Protein AF-A0ABD5YGD6-F1 (afdb_monomer)

pLDDT: mean 75.74, std 20.93, range [28.83, 98.19]

Secondary structure (DSSP, 8-state):
--HHHHHHHHHHHTHHHHHHHHHHHHHHHHTTGGG-----SGGGGS-TTSHHHHHHHHHHHHH--S-TT-PPPPP----TTTTSHHHHHHHHHHHHHHHHSHHHHTTS-TT-----HHHHHHHHHHHHHHHHHHHHHHHHHHHHHHHHHHHHHHHHHHHHHHHHHHHHHHHHHHHHHHHHHHHHHHHHHHHHHHHHHHHHHHHHHHHHHHHHHHHHHHHHHHHHHHHHHHHHHHHHHHHHHHHHHHHHHHHHHHHHHHHHHHHHHHHHHHHHHHHHHHHHHHHHHHHHHHHHHHHHHHHHHHHHHHHHHHHHHHHHHHHHHHHHHHHHH--S-HHHHHHHHHHHHHHHHHHTT-----------HHHHHHHHHHHHHHHHHHHHHHHHHHHHHTT--TTHHHHHHHHHHHHTTSSS------------------

Sequence (434 aa):
MDVLDRVLNGVTRYSRLVIVVLLLATVVIGSGAPMVEQTSSLEEFQSGTSQAAHAQEYTTENFTEGSSNTTTVQVIVRDDNVISKASLIEQLELQQALRENETINKTLANDSQTVGVANVISTAAVQMDRAEQLKARADKLKQQGNAIQNRSEQLKQRSDALNESKSELEQRGEQLKQRGKKLEQRGEQLKQRGEELNQSQKKLQQRGEELEQRAKELNQSQRELEQRGAALKERADKLNESSRELQKDGQELEQRARALNQSQRQLERDGAALKQRADELNESRAGLEQRQQELEQRAQSVNETRASLTERRAELEQQWKELAADRKSGTVPPDELERRAQKLKQKSLDQRTIRPHSKSEPIDSRRIETNWNATVLHFENAHSRSMRAALNSNNGNDNSNKKARSWRQKVNRSNNGNDNSNKKASSWRQTRTR

Structure (mmCIF, N/CA/C/O backbone):
data_AF-A0ABD5YGD6-F1
#
_entry.id   AF-A0ABD5YGD6-F1
#
loop_
_atom_site.group_PDB
_atom_site.id
_atom_site.type_symbol
_atom_site.label_atom_id
_atom_site.label_alt_id
_atom_site.label_comp_id
_atom_site.label_asym_id
_atom_site.label_entity_id
_atom_site.label_seq_id
_atom_site.pdbx_PDB_ins_code
_atom_site.Cartn_x
_atom_site.Cartn_y
_atom_site.Cartn_z
_atom_site.occupancy
_atom_site.B_iso_or_equiv
_atom_site.auth_seq_id
_atom_site.auth_comp_id
_atom_site.auth_asym_id
_atom_site.auth_atom_id
_atom_site.pdbx_PDB_model_num
ATOM 1 N N . MET A 1 1 ? 110.939 50.690 -160.525 1.00 50.53 1 MET A N 1
ATOM 2 C CA . MET A 1 1 ? 112.113 49.950 -160.019 1.00 50.53 1 MET A CA 1
ATOM 3 C C . MET A 1 1 ? 111.599 49.043 -158.933 1.00 50.53 1 MET A C 1
ATOM 5 O O . MET A 1 1 ? 111.240 49.508 -157.858 1.00 50.53 1 MET A O 1
ATOM 9 N N . ASP A 1 2 ? 111.405 47.802 -159.340 1.00 54.53 2 ASP A N 1
ATOM 10 C CA . ASP A 1 2 ? 110.565 46.797 -158.720 1.00 54.53 2 ASP A CA 1
ATOM 11 C C . ASP A 1 2 ? 111.222 46.237 -157.444 1.00 54.53 2 ASP A C 1
ATOM 13 O O . ASP A 1 2 ? 112.427 45.964 -157.424 1.00 54.53 2 ASP A O 1
ATOM 17 N N . VAL A 1 3 ? 110.452 46.087 -156.357 1.00 59.97 3 VAL A N 1
ATOM 18 C CA . VAL A 1 3 ? 110.948 45.421 -155.134 1.00 59.97 3 VAL A CA 1
ATOM 19 C C . VAL A 1 3 ? 111.246 43.957 -155.457 1.00 59.97 3 VAL A C 1
ATOM 21 O O . VAL A 1 3 ? 112.236 43.413 -154.965 1.00 59.97 3 VAL A O 1
ATOM 24 N N . LEU A 1 4 ? 110.458 43.363 -156.362 1.00 63.16 4 LEU A N 1
ATOM 25 C CA . LEU A 1 4 ? 110.730 42.037 -156.898 1.00 63.16 4 LEU A CA 1
ATOM 26 C C . LEU A 1 4 ? 112.050 41.995 -157.671 1.00 63.16 4 LEU A C 1
ATOM 28 O O . LEU A 1 4 ? 112.840 41.093 -157.415 1.00 63.16 4 LEU A O 1
ATOM 32 N N . ASP A 1 5 ? 112.368 42.985 -158.510 1.00 61.94 5 ASP A N 1
ATOM 33 C CA . ASP A 1 5 ? 113.647 43.010 -159.239 1.00 61.94 5 ASP A CA 1
ATOM 34 C C . ASP A 1 5 ? 114.847 43.190 -158.304 1.00 61.94 5 ASP A C 1
ATOM 36 O O . ASP A 1 5 ? 115.906 42.603 -158.527 1.00 61.94 5 ASP A O 1
ATOM 40 N N . ARG A 1 6 ? 114.709 43.965 -157.220 1.00 62.69 6 ARG A N 1
ATOM 41 C CA . ARG A 1 6 ? 115.792 44.154 -156.239 1.00 62.69 6 ARG A CA 1
ATOM 42 C C . ARG A 1 6 ? 116.068 42.881 -155.436 1.00 62.69 6 ARG A C 1
ATOM 44 O O . ARG A 1 6 ? 117.231 42.575 -155.174 1.00 62.69 6 ARG A O 1
ATOM 51 N N . VAL A 1 7 ? 115.020 42.133 -155.079 1.00 64.81 7 VAL A N 1
ATOM 52 C CA . VAL A 1 7 ? 115.145 40.830 -154.407 1.00 64.81 7 VAL A CA 1
ATOM 53 C C . VAL A 1 7 ? 115.664 39.777 -155.382 1.00 64.81 7 VAL A C 1
ATOM 55 O O . VAL A 1 7 ? 116.601 39.066 -155.041 1.00 64.81 7 VAL A O 1
ATOM 58 N N . LEU A 1 8 ? 115.157 39.723 -156.614 1.00 63.72 8 LEU A N 1
ATOM 59 C CA . LEU A 1 8 ? 115.599 38.762 -157.628 1.00 63.72 8 LEU A CA 1
ATOM 60 C C . LEU A 1 8 ? 117.067 38.970 -158.010 1.00 63.72 8 LEU A C 1
ATOM 62 O O . LEU A 1 8 ? 117.810 37.996 -158.080 1.00 63.72 8 LEU A O 1
ATOM 66 N N . ASN A 1 9 ? 117.520 40.217 -158.167 1.00 61.00 9 ASN A N 1
ATOM 67 C CA . ASN A 1 9 ? 118.920 40.514 -158.482 1.00 61.00 9 ASN A CA 1
ATOM 68 C C . ASN A 1 9 ? 119.851 40.313 -157.263 1.00 61.00 9 ASN A C 1
ATOM 70 O O . ASN A 1 9 ? 121.014 39.941 -157.408 1.00 61.00 9 ASN A O 1
ATOM 74 N N . GLY A 1 10 ? 119.342 40.499 -156.037 1.00 62.50 10 GLY A N 1
ATOM 75 C CA . GLY A 1 10 ? 120.062 40.153 -154.805 1.00 62.50 10 GLY A CA 1
ATOM 76 C C . GLY A 1 10 ? 120.210 38.639 -154.604 1.00 62.50 10 GLY A C 1
ATOM 77 O O . GLY A 1 10 ? 121.292 38.160 -154.264 1.00 62.50 10 GLY A O 1
ATOM 78 N N . VAL A 1 11 ? 119.145 37.881 -154.881 1.00 62.75 11 VAL A N 1
ATOM 79 C CA . VAL A 1 11 ? 119.093 36.416 -154.762 1.00 62.75 11 VAL A CA 1
ATOM 80 C C . VAL A 1 11 ? 119.937 35.737 -155.844 1.00 62.75 11 VAL A C 1
ATOM 82 O O . VAL A 1 11 ? 120.607 34.749 -155.550 1.00 62.75 11 VAL A O 1
ATOM 85 N N . THR A 1 12 ? 120.002 36.275 -157.067 1.00 67.25 12 THR A N 1
ATOM 86 C CA . THR A 1 12 ? 120.868 35.716 -158.123 1.00 67.25 12 THR A CA 1
ATOM 87 C C . THR A 1 12 ? 122.344 36.062 -157.930 1.00 67.25 12 THR A C 1
ATOM 89 O O . THR A 1 12 ? 123.198 35.224 -158.220 1.00 67.25 12 THR A O 1
ATOM 92 N N . ARG A 1 13 ? 122.675 37.236 -157.370 1.00 65.38 13 ARG A N 1
ATOM 93 C CA . ARG A 1 13 ? 124.070 37.631 -157.096 1.00 65.38 13 ARG A CA 1
ATOM 94 C C . ARG A 1 13 ? 124.681 36.929 -155.872 1.00 65.38 13 ARG A C 1
ATOM 96 O O . ARG A 1 13 ? 125.891 36.721 -155.852 1.00 65.38 13 ARG A O 1
ATOM 103 N N . TYR A 1 14 ? 123.864 36.519 -154.893 1.00 70.69 14 TYR A N 1
ATOM 104 C CA . TYR A 1 14 ? 124.288 35.819 -153.664 1.00 70.69 14 TYR A CA 1
ATOM 105 C C . TYR A 1 14 ? 123.636 34.433 -153.485 1.00 70.69 14 TYR A C 1
ATOM 107 O O . TYR A 1 14 ? 123.419 33.989 -152.357 1.00 70.69 14 TYR A O 1
ATOM 115 N N . SER A 1 15 ? 123.346 33.716 -154.577 1.00 67.75 15 SER A N 1
ATOM 116 C CA . SER A 1 15 ? 122.591 32.445 -154.568 1.00 67.75 15 SER A CA 1
ATOM 117 C C . SER A 1 15 ? 123.102 31.401 -153.567 1.00 67.75 15 SER A C 1
ATOM 119 O O . SER A 1 15 ? 122.310 30.731 -152.905 1.00 67.75 15 SER A O 1
ATOM 121 N N . ARG A 1 16 ? 124.425 31.307 -153.375 1.00 68.75 16 ARG A N 1
ATOM 122 C CA . ARG A 1 16 ? 125.030 30.396 -152.388 1.00 68.75 16 ARG A CA 1
ATOM 123 C C . ARG A 1 16 ? 124.626 30.720 -150.946 1.00 68.75 16 ARG A C 1
ATOM 125 O O . ARG A 1 16 ? 124.462 29.805 -150.152 1.00 68.75 16 ARG A O 1
ATOM 132 N N . LEU A 1 17 ? 124.448 31.996 -150.609 1.00 70.25 17 LEU A N 1
ATOM 133 C CA . LEU A 1 17 ? 124.115 32.443 -149.253 1.00 70.25 17 LEU A CA 1
ATOM 134 C C . LEU A 1 17 ? 122.632 32.190 -148.933 1.00 70.25 17 LEU A C 1
ATOM 136 O O . LEU A 1 17 ? 122.305 31.728 -147.844 1.00 70.25 17 LEU A O 1
ATOM 140 N N . VAL A 1 18 ? 121.743 32.401 -149.910 1.00 71.88 18 VAL A N 1
ATOM 141 C CA . VAL A 1 18 ? 120.293 32.175 -149.757 1.00 71.88 18 VAL A CA 1
ATOM 142 C C . VAL A 1 18 ? 119.971 30.695 -149.532 1.00 71.88 18 VAL A C 1
ATOM 144 O O . VAL A 1 18 ? 119.183 30.371 -148.646 1.00 71.88 18 VAL A O 1
ATOM 147 N N . ILE A 1 19 ? 120.611 29.789 -150.280 1.00 73.12 19 ILE A N 1
ATOM 148 C CA . ILE A 1 19 ? 120.394 28.339 -150.127 1.00 73.12 19 ILE A CA 1
ATOM 149 C C . ILE A 1 19 ? 120.810 27.865 -148.729 1.00 73.12 19 ILE A C 1
ATOM 151 O O . ILE A 1 19 ? 120.092 27.083 -148.108 1.00 73.12 19 ILE A O 1
ATOM 155 N N . VAL A 1 20 ? 121.938 28.361 -148.208 1.00 74.00 20 VAL A N 1
ATOM 156 C CA . VAL A 1 20 ? 122.410 28.002 -146.860 1.00 74.00 20 VAL A CA 1
ATOM 157 C C . VAL A 1 20 ? 121.419 28.462 -145.789 1.00 74.00 20 VAL A C 1
ATOM 159 O O . VAL A 1 20 ? 121.106 27.688 -144.886 1.00 74.00 20 VAL A O 1
ATOM 162 N N . VAL A 1 21 ? 120.871 29.676 -145.907 1.00 75.44 21 VAL A N 1
ATOM 163 C CA . VAL A 1 21 ? 119.851 30.184 -144.972 1.00 75.44 21 VAL A CA 1
ATOM 164 C C . VAL A 1 21 ? 118.565 29.354 -145.036 1.00 75.44 21 VAL A C 1
ATOM 166 O O . VAL A 1 21 ? 118.010 29.015 -143.993 1.00 75.44 21 VAL A O 1
ATOM 169 N N . LEU A 1 22 ? 118.110 28.971 -146.234 1.00 75.12 22 LEU A N 1
ATOM 170 C CA . LEU A 1 22 ? 116.902 28.157 -146.401 1.00 75.12 22 LEU A CA 1
ATOM 171 C C . LEU A 1 22 ? 117.062 26.757 -145.786 1.00 75.12 22 LEU A C 1
ATOM 173 O O . LEU A 1 22 ? 116.159 26.270 -145.103 1.00 75.12 22 LEU A O 1
ATOM 177 N N . LEU A 1 23 ? 118.219 26.118 -145.984 1.00 74.12 23 LEU A N 1
ATOM 178 C CA . LEU A 1 23 ? 118.507 24.815 -145.380 1.00 74.12 23 LEU A CA 1
ATOM 179 C C . LEU A 1 23 ? 118.518 24.894 -143.852 1.00 74.12 23 LEU A C 1
ATOM 181 O O . LEU A 1 23 ? 117.908 24.052 -143.197 1.00 74.12 23 LEU A O 1
ATOM 185 N N . LEU A 1 24 ? 119.134 25.934 -143.284 1.00 72.56 24 LEU A N 1
ATOM 186 C CA . LEU A 1 24 ? 119.126 26.167 -141.838 1.00 72.56 24 LEU A CA 1
ATOM 187 C C . LEU A 1 24 ? 117.704 26.364 -141.297 1.00 72.56 24 LEU A C 1
ATOM 189 O O . LEU A 1 24 ? 117.344 25.745 -140.298 1.00 72.56 24 LEU A O 1
ATOM 193 N N . ALA A 1 25 ? 116.873 27.153 -141.983 1.00 72.56 25 ALA A N 1
ATOM 194 C CA . ALA A 1 25 ? 115.477 27.351 -141.597 1.00 72.56 25 ALA A CA 1
ATOM 195 C C . ALA A 1 25 ? 114.672 26.039 -141.633 1.00 72.56 25 ALA A C 1
ATOM 197 O O . ALA A 1 25 ? 113.877 25.771 -140.736 1.00 72.56 25 ALA A O 1
ATOM 198 N N . THR A 1 26 ? 114.920 25.184 -142.628 1.00 73.38 26 THR A N 1
ATOM 199 C CA . THR A 1 26 ? 114.216 23.899 -142.760 1.00 73.38 26 THR A CA 1
ATOM 200 C C . THR A 1 26 ? 114.603 22.929 -141.643 1.00 73.38 26 THR A C 1
ATOM 202 O O . THR A 1 26 ? 113.738 22.245 -141.102 1.00 73.38 26 THR A O 1
ATOM 205 N N . VAL A 1 27 ? 115.880 22.899 -141.243 1.00 72.56 27 VAL A N 1
ATOM 206 C CA . VAL A 1 27 ? 116.348 22.058 -140.127 1.00 72.56 27 VAL A CA 1
ATOM 207 C C . VAL A 1 27 ? 115.747 22.511 -138.791 1.00 72.56 27 VAL A C 1
ATOM 209 O O . VAL A 1 27 ? 115.343 21.664 -138.000 1.00 72.56 27 VAL A O 1
ATOM 212 N N . VAL A 1 28 ? 115.622 23.823 -138.557 1.00 72.81 28 VAL A N 1
ATOM 213 C CA . VAL A 1 28 ? 115.006 24.372 -137.332 1.00 72.81 28 VAL A CA 1
ATOM 214 C C . VAL A 1 28 ? 113.511 24.054 -137.248 1.00 72.81 28 VAL A C 1
ATOM 216 O O . VAL A 1 28 ? 113.007 23.768 -136.169 1.00 72.81 28 VAL A O 1
ATOM 219 N N . ILE A 1 29 ? 112.792 24.079 -138.372 1.00 75.38 29 ILE A N 1
ATOM 220 C CA . ILE A 1 29 ? 111.366 23.716 -138.388 1.00 75.38 29 ILE A CA 1
ATOM 221 C C . ILE A 1 29 ? 111.202 22.191 -138.268 1.00 75.38 29 ILE A C 1
ATOM 223 O O . ILE A 1 29 ? 110.329 21.714 -137.545 1.00 75.38 29 ILE A O 1
ATOM 227 N N . GLY A 1 30 ? 112.070 21.412 -138.923 1.00 68.12 30 GLY A N 1
ATOM 228 C CA . GLY A 1 30 ? 112.032 19.949 -138.893 1.00 68.12 30 GLY A CA 1
ATOM 229 C C . GLY A 1 30 ? 112.312 19.337 -137.516 1.00 68.12 30 GLY A C 1
ATOM 230 O O . GLY A 1 30 ? 111.761 18.282 -137.205 1.00 68.12 30 GLY A O 1
ATOM 231 N N . SER A 1 31 ? 113.105 19.994 -136.659 1.00 67.38 31 SER A N 1
ATOM 232 C CA . SER A 1 31 ? 113.390 19.500 -135.302 1.00 67.38 31 SER A CA 1
ATOM 233 C C . SER A 1 31 ? 112.197 19.583 -134.340 1.00 67.38 31 SER A C 1
ATOM 235 O O . SER A 1 31 ? 112.232 18.944 -133.292 1.00 67.38 31 SER A O 1
ATOM 237 N N . GLY A 1 32 ? 111.129 20.309 -134.692 1.00 68.75 32 GLY A N 1
ATOM 238 C CA . GLY A 1 32 ? 109.911 20.405 -133.879 1.00 68.75 32 GLY A CA 1
ATOM 239 C C . GLY A 1 32 ? 108.899 19.265 -134.070 1.00 68.75 32 GLY A C 1
ATOM 240 O O . GLY A 1 32 ? 107.988 19.129 -133.259 1.00 68.75 32 GLY A O 1
ATOM 241 N N . ALA A 1 33 ? 109.035 18.428 -135.106 1.00 70.62 33 ALA A N 1
ATOM 242 C CA . ALA A 1 33 ? 108.009 17.444 -135.474 1.00 70.62 33 ALA A CA 1
ATOM 243 C C . ALA A 1 33 ? 107.677 16.356 -134.417 1.00 70.62 33 ALA A C 1
ATOM 245 O O . ALA A 1 33 ? 106.499 16.020 -134.300 1.00 70.62 33 ALA A O 1
ATOM 246 N N . PRO A 1 34 ? 108.622 15.788 -133.633 1.00 69.12 34 PRO A N 1
ATOM 247 C CA . PRO A 1 34 ? 108.291 14.715 -132.687 1.00 69.12 34 PRO A CA 1
ATOM 248 C C . PRO A 1 34 ? 107.666 15.190 -131.362 1.00 69.12 34 PRO A C 1
ATOM 250 O O . PRO A 1 34 ? 107.265 14.345 -130.570 1.00 69.12 34 PRO A O 1
ATOM 253 N N . MET A 1 35 ? 107.567 16.500 -131.094 1.00 68.56 35 MET A N 1
ATOM 254 C CA . MET A 1 35 ? 106.967 17.032 -129.852 1.00 68.56 35 MET A CA 1
ATOM 255 C C . MET A 1 35 ? 105.455 17.309 -129.960 1.00 68.56 35 MET A C 1
ATOM 257 O O . MET A 1 35 ? 104.905 18.041 -129.142 1.00 68.56 35 MET A O 1
ATOM 261 N N . VAL A 1 36 ? 104.771 16.745 -130.959 1.00 68.88 36 VAL A N 1
ATOM 262 C CA . VAL A 1 36 ? 103.318 16.903 -131.123 1.00 68.88 36 VAL A CA 1
ATOM 263 C C . VAL A 1 36 ? 102.594 15.714 -130.479 1.00 68.88 36 VAL A C 1
ATOM 265 O O . VAL A 1 36 ? 102.576 14.619 -131.038 1.00 68.88 36 VAL A O 1
ATOM 268 N N . GLU A 1 37 ? 101.996 15.924 -129.305 1.00 67.75 37 GLU A N 1
ATOM 269 C CA . GLU A 1 37 ? 101.072 14.976 -128.661 1.00 67.75 37 GLU A CA 1
ATOM 270 C C . GLU A 1 37 ? 99.664 15.070 -129.282 1.00 67.75 37 GLU A C 1
ATOM 272 O O . GLU A 1 37 ? 99.159 16.165 -129.527 1.00 67.75 37 GLU A O 1
ATOM 277 N N . GLN A 1 38 ? 99.021 13.921 -129.538 1.00 55.53 38 GLN A N 1
ATOM 278 C CA . GLN A 1 38 ? 97.627 13.830 -129.995 1.00 55.53 38 GLN A CA 1
ATOM 279 C C . GLN A 1 38 ? 96.702 13.542 -128.804 1.00 55.53 38 GLN A C 1
ATOM 281 O O . GLN A 1 38 ? 96.722 12.440 -128.258 1.00 55.53 38 GLN A O 1
ATOM 286 N N . THR A 1 39 ? 95.862 14.502 -128.421 1.00 54.50 39 THR A N 1
ATOM 287 C CA . THR A 1 39 ? 94.758 14.297 -127.473 1.00 54.50 39 THR A CA 1
ATOM 288 C C . THR A 1 39 ? 93.437 14.202 -128.234 1.00 54.50 39 THR A C 1
ATOM 290 O O . THR A 1 39 ? 93.029 15.148 -128.895 1.00 54.50 39 THR A O 1
ATOM 293 N N . SER A 1 40 ? 92.756 13.056 -128.139 1.00 45.28 40 SER A N 1
ATOM 294 C CA . SER A 1 40 ? 91.390 12.874 -128.648 1.00 45.28 40 SER A CA 1
ATOM 295 C C . SER A 1 40 ? 90.414 12.866 -127.474 1.00 45.28 40 SER A C 1
ATOM 297 O O . SER A 1 40 ? 90.198 11.832 -126.842 1.00 45.28 40 SER A O 1
ATOM 299 N N . SER A 1 41 ? 89.837 14.024 -127.165 1.00 58.28 41 SER A N 1
ATOM 300 C CA . SER A 1 41 ? 88.736 14.171 -126.210 1.00 58.28 41 SER A CA 1
ATOM 301 C C . SER A 1 41 ? 87.612 15.005 -126.826 1.00 58.28 41 SER A C 1
ATOM 303 O O . SER A 1 41 ? 87.782 15.672 -127.847 1.00 58.28 41 SER A O 1
ATOM 305 N N . LEU A 1 42 ? 86.434 14.960 -126.201 1.00 63.09 42 LEU A N 1
ATOM 306 C CA . LEU A 1 42 ? 85.250 15.712 -126.624 1.00 63.09 42 LEU A CA 1
ATOM 307 C C . LEU A 1 42 ? 85.472 17.243 -126.601 1.00 63.09 42 LEU A C 1
ATOM 309 O O . LEU A 1 42 ? 84.697 17.966 -127.228 1.00 63.09 42 LEU A O 1
ATOM 313 N N . GLU A 1 43 ? 86.535 17.735 -125.942 1.00 60.66 43 GLU A N 1
ATOM 314 C CA . GLU A 1 43 ? 86.955 19.143 -125.987 1.00 60.66 43 GLU A CA 1
ATOM 315 C C . GLU A 1 43 ? 87.357 19.616 -127.397 1.00 60.66 43 GLU A C 1
ATOM 317 O O . GLU A 1 43 ? 87.231 20.803 -127.680 1.00 60.66 43 GLU A O 1
ATOM 322 N N . GLU A 1 44 ? 87.749 18.729 -128.324 1.00 61.88 44 GLU A N 1
ATOM 323 C CA . GLU A 1 44 ? 88.070 19.114 -129.714 1.00 61.88 44 GLU A CA 1
ATOM 324 C C . GLU A 1 44 ? 86.841 19.647 -130.479 1.00 61.88 44 GLU A C 1
ATOM 326 O O . GLU A 1 44 ? 86.959 20.463 -131.395 1.00 61.88 44 GLU A O 1
ATOM 331 N N . PHE A 1 45 ? 85.634 19.251 -130.061 1.00 64.62 45 PHE A N 1
ATOM 332 C CA . PHE A 1 45 ? 84.375 19.735 -130.633 1.00 64.62 45 PHE A CA 1
ATOM 333 C C . PHE A 1 45 ? 83.836 21.002 -129.943 1.00 64.62 45 PHE A C 1
ATOM 335 O O . PHE A 1 45 ? 82.797 21.523 -130.353 1.00 64.62 45 PHE A O 1
ATOM 342 N N . GLN A 1 46 ? 84.523 21.522 -128.919 1.00 62.16 46 GLN A N 1
ATOM 343 C CA . GLN A 1 46 ? 84.124 22.712 -128.165 1.00 62.16 46 GLN A CA 1
ATOM 344 C C . GLN A 1 46 ? 85.087 23.867 -128.471 1.00 62.16 46 GLN A C 1
ATOM 346 O O . GLN A 1 46 ? 86.201 23.928 -127.961 1.00 62.16 46 GLN A O 1
ATOM 351 N N . SER A 1 47 ? 84.676 24.825 -129.310 1.00 57.19 47 SER A N 1
ATOM 352 C CA . SER A 1 47 ? 85.490 26.026 -129.520 1.00 57.19 47 SER A CA 1
ATOM 353 C C . SER A 1 47 ? 85.442 26.916 -128.273 1.00 57.19 47 SER A C 1
ATOM 355 O O . SER A 1 47 ? 84.370 27.357 -127.844 1.00 57.19 47 SER A O 1
ATOM 357 N N . GLY A 1 48 ? 86.617 27.207 -127.706 1.00 61.25 48 GLY A N 1
ATOM 358 C CA . GLY A 1 48 ? 86.792 27.972 -126.460 1.00 61.25 48 GLY A CA 1
ATOM 359 C C . GLY A 1 48 ? 86.326 29.436 -126.491 1.00 61.25 48 GLY A C 1
ATOM 360 O O . GLY A 1 48 ? 86.598 30.179 -125.557 1.00 61.25 48 GLY A O 1
ATOM 361 N N . THR A 1 49 ? 85.646 29.880 -127.550 1.00 61.38 49 THR A N 1
ATOM 362 C CA . THR A 1 49 ? 85.100 31.242 -127.695 1.00 61.38 49 THR A CA 1
ATOM 363 C C . THR A 1 49 ? 83.602 31.266 -128.009 1.00 61.38 49 THR A C 1
ATOM 365 O O . THR A 1 49 ? 83.036 32.332 -128.254 1.00 61.38 49 THR A O 1
ATOM 368 N N . SER A 1 50 ? 82.928 30.110 -128.017 1.00 69.25 50 SER A N 1
ATOM 369 C CA . SER A 1 50 ? 81.480 30.059 -128.230 1.00 69.25 50 SER A CA 1
ATOM 370 C C . SER A 1 50 ? 80.707 30.482 -126.973 1.00 69.25 50 SER A C 1
ATOM 372 O O . SER A 1 50 ? 81.104 30.204 -125.843 1.00 69.25 50 SER A O 1
ATOM 374 N N . GLN A 1 51 ? 79.545 31.113 -127.159 1.00 70.38 51 GLN A N 1
ATOM 375 C CA . GLN A 1 51 ? 78.649 31.483 -126.055 1.00 70.38 51 GLN A CA 1
ATOM 376 C C . GLN A 1 51 ? 78.182 30.258 -125.242 1.00 70.38 51 GLN A C 1
ATOM 378 O O . GLN A 1 51 ? 77.913 30.375 -124.049 1.00 70.38 51 GLN A O 1
ATOM 383 N N . ALA A 1 52 ? 78.138 29.080 -125.875 1.00 70.38 52 ALA A N 1
ATOM 384 C CA . ALA A 1 52 ? 77.856 27.810 -125.215 1.00 70.38 52 ALA A CA 1
ATOM 385 C C . ALA A 1 52 ? 78.955 27.415 -124.213 1.00 70.38 52 ALA A C 1
ATOM 387 O O . ALA A 1 52 ? 78.622 26.944 -123.131 1.00 70.38 52 ALA A O 1
ATOM 388 N N . ALA A 1 53 ? 80.234 27.665 -124.521 1.00 67.56 53 ALA A N 1
ATOM 389 C CA . ALA A 1 53 ? 81.339 27.394 -123.600 1.00 67.56 53 ALA A CA 1
ATOM 390 C C . ALA A 1 53 ? 81.243 28.262 -122.332 1.00 67.56 53 ALA A C 1
ATOM 392 O O . ALA A 1 53 ? 81.295 27.734 -121.226 1.00 67.56 53 ALA A O 1
ATOM 393 N N . HIS A 1 54 ? 80.974 29.566 -122.473 1.00 72.00 54 HIS A N 1
ATOM 394 C CA . HIS A 1 54 ? 80.781 30.452 -121.316 1.00 72.00 54 HIS A CA 1
ATOM 395 C C . HIS A 1 54 ? 79.535 30.110 -120.485 1.00 72.00 54 HIS A C 1
ATOM 397 O O . HIS A 1 54 ? 79.569 30.202 -119.260 1.00 72.00 54 HIS A O 1
ATOM 403 N N . ALA A 1 55 ? 78.431 29.707 -121.124 1.00 75.38 55 ALA A N 1
ATOM 404 C CA . ALA A 1 55 ? 77.239 29.258 -120.404 1.00 75.38 55 ALA A CA 1
ATOM 405 C C . ALA A 1 55 ? 77.485 27.935 -119.659 1.00 75.38 55 ALA A C 1
ATOM 407 O O . ALA A 1 55 ? 77.020 27.768 -118.529 1.00 75.38 55 ALA A O 1
ATOM 408 N N . GLN A 1 56 ? 78.239 27.013 -120.263 1.00 74.06 56 GLN A N 1
ATOM 409 C CA . GLN A 1 56 ? 78.651 25.763 -119.630 1.00 74.06 56 GLN A CA 1
ATOM 410 C C . GLN A 1 56 ? 79.560 26.028 -118.424 1.00 74.06 56 GLN A C 1
ATOM 412 O O . GLN A 1 56 ? 79.372 25.417 -117.374 1.00 74.06 56 GLN A O 1
ATOM 417 N N . GLU A 1 57 ? 80.493 26.972 -118.541 1.00 70.75 57 GLU A N 1
ATOM 418 C CA . GLU A 1 57 ? 81.392 27.365 -117.455 1.00 70.75 57 GLU A CA 1
ATOM 419 C C . GLU A 1 57 ? 80.629 28.031 -116.302 1.00 70.75 57 GLU A C 1
ATOM 421 O O . GLU A 1 57 ? 80.758 27.596 -115.162 1.00 70.75 57 GLU A O 1
ATOM 426 N N . TYR A 1 58 ? 79.711 28.960 -116.597 1.00 77.44 58 TYR A N 1
ATOM 427 C CA . TYR A 1 58 ? 78.815 29.543 -115.590 1.00 77.44 58 TYR A CA 1
ATOM 428 C C . TYR A 1 58 ? 77.962 28.480 -114.880 1.00 77.44 58 TYR A C 1
ATOM 430 O O . TYR A 1 58 ? 77.799 28.525 -113.659 1.00 77.44 58 TYR A O 1
ATOM 438 N N . THR A 1 59 ? 77.436 27.504 -115.627 1.00 73.19 59 THR A N 1
ATOM 439 C CA . THR A 1 59 ? 76.651 26.396 -115.059 1.00 73.19 59 THR A CA 1
ATOM 440 C C . THR A 1 59 ? 77.517 25.514 -114.163 1.00 73.19 59 THR A C 1
ATOM 442 O O . THR A 1 59 ? 77.085 25.130 -113.079 1.00 73.19 59 THR A O 1
ATOM 445 N N . THR A 1 60 ? 78.756 25.246 -114.576 1.00 70.69 60 THR A N 1
ATOM 446 C CA . THR A 1 60 ? 79.696 24.422 -113.811 1.00 70.69 60 THR A CA 1
ATOM 447 C C . THR A 1 60 ? 80.142 25.126 -112.522 1.00 70.69 60 THR A C 1
ATOM 449 O O . THR A 1 60 ? 80.261 24.512 -111.463 1.00 70.69 60 THR A O 1
ATOM 452 N N . GLU A 1 61 ? 80.343 26.438 -112.577 1.00 73.88 61 GLU A N 1
ATOM 453 C CA . GLU A 1 61 ? 80.761 27.228 -111.420 1.00 73.88 61 GLU A CA 1
ATOM 454 C C . GLU A 1 61 ? 79.620 27.443 -110.410 1.00 73.88 61 GLU A C 1
ATOM 456 O O . GLU A 1 61 ? 79.860 27.427 -109.205 1.00 73.88 61 GLU A O 1
ATOM 461 N N . ASN A 1 62 ? 78.374 27.611 -110.876 1.00 77.00 62 ASN A N 1
ATOM 462 C CA . ASN A 1 62 ? 77.258 28.028 -110.015 1.00 77.00 62 ASN A CA 1
ATOM 463 C C . ASN A 1 62 ? 76.244 26.921 -109.680 1.00 77.00 62 ASN A C 1
ATOM 465 O O . ASN A 1 62 ? 75.499 27.074 -108.716 1.00 77.00 62 ASN A O 1
ATOM 469 N N . PHE A 1 63 ? 76.167 25.837 -110.460 1.00 71.12 63 PHE A N 1
ATOM 470 C CA . PHE A 1 63 ? 75.077 24.852 -110.355 1.00 71.12 63 PHE A CA 1
ATOM 471 C C . PHE A 1 63 ? 75.535 23.391 -110.220 1.00 71.12 63 PHE A C 1
ATOM 473 O O . PHE A 1 63 ? 74.690 22.495 -110.179 1.00 71.12 63 PHE A O 1
ATOM 480 N N . THR A 1 64 ? 76.837 23.115 -110.097 1.00 60.62 64 THR A N 1
ATOM 481 C CA . THR A 1 64 ? 77.337 21.753 -109.824 1.00 60.62 64 THR A CA 1
ATOM 482 C C . THR A 1 64 ? 77.535 21.521 -108.326 1.00 60.62 64 THR A C 1
ATOM 484 O O . THR A 1 64 ? 78.640 21.614 -107.804 1.00 60.62 64 THR A O 1
ATOM 487 N N . GLU A 1 65 ? 76.461 21.167 -107.619 1.00 56.09 65 GLU A N 1
ATOM 488 C CA . GLU A 1 65 ? 76.510 20.649 -106.238 1.00 56.09 65 GLU A CA 1
ATOM 489 C C . GLU A 1 65 ? 76.572 19.108 -106.217 1.00 56.09 65 GLU A C 1
ATOM 491 O O . GLU A 1 65 ? 75.769 18.431 -105.576 1.00 56.09 65 GLU A O 1
ATOM 496 N N . GLY A 1 66 ? 77.521 18.518 -106.951 1.00 58.44 66 GLY A N 1
ATOM 497 C CA . GLY A 1 66 ? 77.681 17.064 -107.025 1.00 58.44 66 GLY A CA 1
ATOM 498 C C . GLY A 1 66 ? 79.118 16.640 -107.306 1.00 58.44 66 GLY A C 1
ATOM 499 O O . GLY A 1 66 ? 79.878 17.364 -107.945 1.00 58.44 66 GLY A O 1
ATOM 500 N N . SER A 1 67 ? 79.502 15.457 -106.822 1.00 57.28 67 SER A N 1
ATOM 501 C CA . SER A 1 67 ? 80.826 14.869 -107.046 1.00 57.28 67 SER A CA 1
ATOM 502 C C . SER A 1 67 ? 81.176 14.850 -108.537 1.00 57.28 67 SER A C 1
ATOM 504 O O . SER A 1 67 ? 80.463 14.243 -109.339 1.00 57.28 67 SER A O 1
ATOM 506 N N . SER A 1 68 ? 82.305 15.466 -108.892 1.00 55.59 68 SER A N 1
ATOM 507 C CA . SER A 1 68 ? 82.784 15.736 -110.259 1.00 55.59 68 SER A CA 1
ATOM 508 C C . SER A 1 68 ? 83.143 14.502 -111.108 1.00 55.59 68 SER A C 1
ATOM 510 O O . SER A 1 68 ? 83.737 14.641 -112.167 1.00 55.59 68 SER A O 1
ATOM 512 N N . ASN A 1 69 ? 82.750 13.297 -110.687 1.00 64.31 69 ASN A N 1
ATOM 513 C CA . ASN A 1 69 ? 82.976 12.022 -111.376 1.00 64.31 69 ASN A CA 1
ATOM 514 C C . ASN A 1 69 ? 81.742 11.106 -111.280 1.00 64.31 69 ASN A C 1
ATOM 516 O O . ASN A 1 69 ? 81.858 9.912 -111.006 1.00 64.31 69 ASN A O 1
ATOM 520 N N . THR A 1 70 ? 80.540 11.661 -111.449 1.00 69.25 70 THR A N 1
ATOM 521 C CA . THR A 1 70 ? 79.287 10.895 -111.340 1.00 69.25 70 THR A CA 1
ATOM 522 C C . THR A 1 70 ? 78.622 10.782 -112.706 1.00 69.25 70 THR A C 1
ATOM 524 O O . THR A 1 70 ? 78.354 11.790 -113.353 1.00 69.25 70 THR A O 1
ATOM 527 N N . THR A 1 71 ? 78.327 9.559 -113.150 1.00 74.56 71 THR A N 1
ATOM 528 C CA . THR A 1 71 ? 77.549 9.326 -114.376 1.00 74.56 71 THR A CA 1
ATOM 529 C C . THR A 1 71 ? 76.092 9.088 -114.010 1.00 74.56 71 THR A C 1
ATOM 531 O O . THR A 1 71 ? 75.787 8.223 -113.191 1.00 74.56 71 THR A O 1
ATOM 534 N N . THR A 1 72 ? 75.179 9.834 -114.630 1.00 76.00 72 THR A N 1
ATOM 535 C CA . THR A 1 72 ? 73.742 9.594 -114.457 1.00 76.00 72 THR A CA 1
ATOM 536 C C . THR A 1 72 ? 73.309 8.450 -115.365 1.00 76.00 72 THR A C 1
ATOM 538 O O . THR A 1 72 ? 73.407 8.5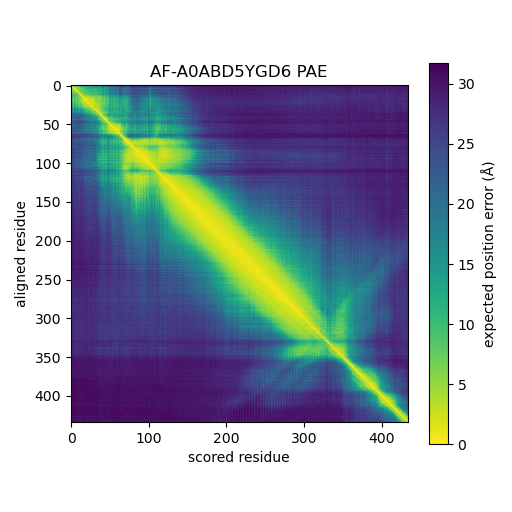51 -116.586 1.00 76.00 72 THR A O 1
ATOM 541 N N . VAL A 1 73 ? 72.808 7.368 -114.771 1.00 79.56 73 VAL A N 1
ATOM 542 C CA . VAL A 1 73 ? 72.228 6.239 -115.506 1.00 79.56 73 VAL A CA 1
ATOM 543 C C . VAL A 1 73 ? 70.709 6.324 -115.414 1.00 79.56 73 VAL A C 1
ATOM 545 O O . VAL A 1 73 ? 70.141 6.236 -114.327 1.00 79.56 73 VAL A O 1
ATOM 548 N N . GLN A 1 74 ? 70.042 6.487 -116.558 1.00 79.94 74 GLN A N 1
ATOM 549 C CA . GLN A 1 74 ? 68.583 6.466 -116.637 1.00 79.94 74 GLN A CA 1
ATOM 550 C C . GLN A 1 74 ? 68.100 5.056 -116.986 1.00 79.94 74 GLN A C 1
ATOM 552 O O . GLN A 1 74 ? 68.407 4.530 -118.054 1.00 79.94 74 GLN A O 1
ATOM 557 N N . VAL A 1 75 ? 67.301 4.457 -116.104 1.00 81.56 75 VAL A N 1
ATOM 558 C CA . VAL A 1 75 ? 66.631 3.176 -116.358 1.00 81.56 75 VAL A CA 1
ATOM 559 C C . VAL A 1 75 ? 65.173 3.458 -116.707 1.00 81.56 75 VAL A C 1
ATOM 561 O O . VAL A 1 75 ? 64.441 4.038 -115.907 1.00 81.56 75 VAL A O 1
ATOM 564 N N . ILE A 1 76 ? 64.753 3.074 -117.915 1.00 81.75 76 ILE A N 1
ATOM 565 C CA . ILE A 1 76 ? 63.383 3.270 -118.404 1.00 81.75 76 ILE A CA 1
ATOM 566 C C . ILE A 1 76 ? 62.677 1.917 -118.418 1.00 81.75 76 ILE A C 1
ATOM 568 O O . ILE A 1 76 ? 63.027 1.042 -119.207 1.00 81.75 76 ILE A O 1
ATOM 572 N N . VAL A 1 77 ? 61.661 1.764 -117.572 1.00 80.06 77 VAL A N 1
ATOM 573 C CA . VAL A 1 77 ? 60.804 0.572 -117.533 1.00 80.06 77 VAL A CA 1
ATOM 574 C C . VAL A 1 77 ? 59.618 0.779 -118.475 1.00 80.06 77 VAL A C 1
ATOM 576 O O . VAL A 1 77 ? 58.997 1.843 -118.470 1.00 80.06 77 VAL A O 1
ATOM 579 N N . ARG A 1 78 ? 59.318 -0.222 -119.309 1.00 82.19 78 ARG A N 1
ATOM 580 C CA . ARG A 1 78 ? 58.188 -0.216 -120.249 1.00 82.19 78 ARG A CA 1
ATOM 581 C C . ARG A 1 78 ? 57.318 -1.436 -119.989 1.00 82.19 78 ARG A C 1
ATOM 583 O O . ARG A 1 78 ? 57.837 -2.545 -119.978 1.00 82.19 78 ARG A O 1
ATOM 590 N N . ASP A 1 79 ? 56.028 -1.204 -119.803 1.00 79.38 79 ASP A N 1
ATOM 591 C CA . ASP A 1 79 ? 55.010 -2.219 -119.529 1.00 79.38 79 ASP A CA 1
ATOM 592 C C . ASP A 1 79 ? 53.623 -1.649 -119.897 1.00 79.38 79 ASP A C 1
ATOM 594 O O . ASP A 1 79 ? 53.501 -0.438 -120.116 1.00 79.38 79 ASP A O 1
ATOM 598 N N . ASP A 1 80 ? 52.585 -2.484 -119.938 1.00 81.62 80 ASP A N 1
ATOM 599 C CA . ASP A 1 80 ? 51.211 -2.082 -120.282 1.00 81.62 80 ASP A CA 1
ATOM 600 C C . ASP A 1 80 ? 50.636 -1.069 -119.278 1.00 81.62 80 ASP A C 1
ATOM 602 O O . ASP A 1 80 ? 49.939 -0.122 -119.650 1.00 81.62 80 ASP A O 1
ATOM 606 N N . ASN A 1 81 ? 50.946 -1.244 -117.987 1.00 83.69 81 ASN A N 1
ATOM 607 C CA . ASN A 1 81 ? 50.560 -0.321 -116.923 1.00 83.69 81 ASN A CA 1
ATOM 608 C C . ASN A 1 81 ? 51.684 -0.132 -115.895 1.00 83.69 81 ASN A C 1
ATOM 610 O O . ASN A 1 81 ? 51.647 -0.658 -114.782 1.00 83.69 81 ASN A O 1
ATOM 614 N N . VAL A 1 82 ? 52.649 0.711 -116.253 1.00 82.25 82 VAL A N 1
ATOM 615 C CA . VAL A 1 82 ? 53.830 1.037 -115.433 1.00 82.25 82 VAL A CA 1
ATOM 616 C C . VAL A 1 82 ? 53.530 1.729 -114.092 1.00 82.25 82 VAL A C 1
ATOM 618 O O . VAL A 1 82 ? 54.446 1.904 -113.291 1.00 82.25 82 VAL A O 1
ATOM 621 N N . ILE A 1 83 ? 52.275 2.123 -113.830 1.00 83.81 83 ILE A N 1
ATOM 622 C CA . ILE A 1 83 ? 51.830 2.732 -112.561 1.00 83.81 83 ILE A CA 1
ATOM 623 C C . ILE A 1 83 ? 50.986 1.782 -111.697 1.00 83.81 83 ILE A C 1
ATOM 625 O O . ILE A 1 83 ? 50.442 2.197 -110.672 1.00 83.81 83 ILE A O 1
ATOM 629 N N . SER A 1 84 ? 50.849 0.512 -112.087 1.00 89.12 84 SER A N 1
ATOM 630 C CA . SER A 1 84 ? 50.150 -0.480 -111.270 1.00 89.12 84 SER A CA 1
ATOM 631 C C . SER A 1 84 ? 50.897 -0.730 -109.951 1.00 89.12 84 SER A C 1
ATOM 633 O O . SER A 1 84 ? 52.119 -0.615 -109.884 1.00 89.12 84 SER A O 1
ATOM 635 N N . LYS A 1 85 ? 50.185 -1.118 -108.882 1.00 87.88 85 LYS A N 1
ATOM 636 C CA . LYS A 1 85 ? 50.822 -1.438 -107.589 1.00 87.88 85 LYS A CA 1
ATOM 637 C C . LYS A 1 85 ? 51.929 -2.489 -107.741 1.00 87.88 85 LYS A C 1
ATOM 639 O O . LYS A 1 85 ? 52.966 -2.353 -107.104 1.00 87.88 85 LYS A O 1
ATOM 644 N N . ALA A 1 86 ? 51.701 -3.511 -108.567 1.00 88.50 86 ALA A N 1
ATOM 645 C CA . ALA A 1 86 ? 52.683 -4.559 -108.824 1.00 88.50 86 ALA A CA 1
ATOM 646 C C . ALA A 1 86 ? 53.932 -3.992 -109.518 1.00 88.50 86 ALA A C 1
ATOM 648 O O . ALA A 1 86 ? 55.030 -4.172 -109.005 1.00 88.50 86 ALA A O 1
ATOM 649 N N . SER A 1 87 ? 53.758 -3.211 -110.590 1.00 88.25 87 SER A N 1
ATOM 650 C CA . SER A 1 87 ? 54.869 -2.607 -111.341 1.00 88.25 87 SER A CA 1
ATOM 651 C C . SER A 1 87 ? 55.664 -1.590 -110.509 1.00 88.25 87 SER A C 1
ATOM 653 O O . SER A 1 87 ? 56.880 -1.494 -110.637 1.00 88.25 87 SER A O 1
ATOM 655 N N . LEU A 1 88 ? 55.007 -0.831 -109.621 1.00 88.81 88 LEU A N 1
ATOM 656 C CA . LEU A 1 88 ? 55.687 0.104 -108.714 1.00 88.81 88 LEU A CA 1
ATOM 657 C C . LEU A 1 88 ? 56.489 -0.623 -107.624 1.00 88.81 88 LEU A C 1
ATOM 659 O O . LEU A 1 88 ? 57.564 -0.155 -107.253 1.00 88.81 88 LEU A O 1
ATOM 663 N N . ILE A 1 89 ? 55.984 -1.751 -107.111 1.00 89.88 89 ILE A N 1
ATOM 664 C CA . ILE A 1 89 ? 56.730 -2.602 -106.172 1.00 89.88 89 ILE A CA 1
ATOM 665 C C . ILE A 1 89 ? 57.937 -3.210 -106.879 1.00 89.88 89 ILE A C 1
ATOM 667 O O . ILE A 1 89 ? 59.040 -3.073 -106.372 1.00 89.88 89 ILE A O 1
ATOM 671 N N . GLU A 1 90 ? 57.757 -3.774 -108.072 1.00 88.25 90 GLU A N 1
ATOM 672 C CA . GLU A 1 90 ? 58.846 -4.344 -108.872 1.00 88.25 90 GLU A CA 1
ATOM 673 C C . GLU A 1 90 ? 59.938 -3.304 -109.176 1.00 88.25 90 GLU A C 1
ATOM 675 O O . GLU A 1 90 ? 61.127 -3.592 -109.075 1.00 88.25 90 GLU A O 1
ATOM 680 N N . GLN A 1 91 ? 59.557 -2.056 -109.471 1.00 87.62 91 GLN A N 1
ATOM 681 C CA . GLN A 1 91 ? 60.510 -0.955 -109.634 1.00 87.62 91 GLN A CA 1
ATOM 682 C C . GLN A 1 91 ? 61.282 -0.653 -108.343 1.00 87.62 91 GLN A C 1
ATOM 684 O O . GLN A 1 91 ? 62.490 -0.432 -108.400 1.00 87.62 91 GLN A O 1
ATOM 689 N N . LEU A 1 92 ? 60.618 -0.636 -107.184 1.00 88.38 92 LEU A N 1
ATOM 690 C CA . LEU A 1 92 ? 61.282 -0.425 -105.891 1.00 88.38 92 LEU A CA 1
ATOM 691 C C . LEU A 1 92 ? 62.178 -1.606 -105.510 1.00 88.38 92 LEU A C 1
ATOM 693 O O . LEU A 1 92 ? 63.277 -1.385 -105.012 1.00 88.38 92 LEU A O 1
ATOM 697 N N . GLU A 1 93 ? 61.750 -2.835 -105.786 1.00 89.06 93 GLU A N 1
ATOM 698 C CA . GLU A 1 93 ? 62.530 -4.056 -105.579 1.00 89.06 93 GLU A CA 1
ATOM 699 C C . GLU A 1 93 ? 63.750 -4.091 -106.496 1.00 89.06 93 GLU A C 1
ATOM 701 O O . GLU A 1 93 ? 64.836 -4.422 -106.037 1.00 89.06 93 GLU A O 1
ATOM 706 N N . LEU A 1 94 ? 63.625 -3.667 -107.757 1.00 87.50 94 LEU A N 1
ATOM 707 C CA . LEU A 1 94 ? 64.763 -3.502 -108.660 1.00 87.50 94 LEU A CA 1
ATOM 708 C C . LEU A 1 94 ? 65.740 -2.451 -108.122 1.00 87.50 94 LEU A C 1
ATOM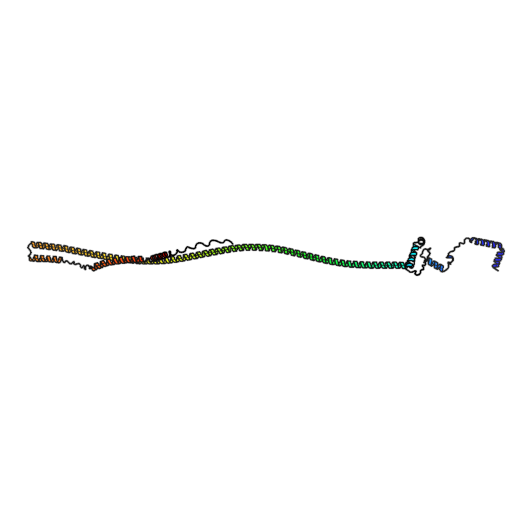 710 O O . LEU A 1 94 ? 66.944 -2.694 -108.077 1.00 87.50 94 LEU A O 1
ATOM 714 N N . GLN A 1 95 ? 65.244 -1.287 -107.689 1.00 87.00 95 GLN A N 1
ATOM 715 C CA . GLN A 1 95 ? 66.088 -0.253 -107.080 1.00 87.00 95 GLN A CA 1
ATOM 716 C C . GLN A 1 95 ? 66.798 -0.766 -105.820 1.00 87.00 95 GLN A C 1
ATOM 718 O O . GLN A 1 95 ? 67.980 -0.479 -105.618 1.00 87.00 95 GLN A O 1
ATOM 723 N N . GLN A 1 96 ? 66.091 -1.529 -104.987 1.00 87.31 96 GLN A N 1
ATOM 724 C CA . GLN A 1 96 ? 66.639 -2.163 -103.797 1.00 87.31 96 GLN A CA 1
ATOM 725 C C . GLN A 1 96 ? 67.688 -3.216 -104.169 1.00 87.31 96 GLN A C 1
ATOM 727 O O . GLN A 1 96 ? 68.797 -3.151 -103.655 1.00 87.31 96 GLN A O 1
ATOM 732 N N . ALA A 1 97 ? 67.411 -4.100 -105.128 1.00 88.62 97 ALA A N 1
ATOM 733 C CA . ALA A 1 97 ? 68.335 -5.123 -105.609 1.00 88.62 97 ALA A CA 1
ATOM 734 C C . ALA A 1 97 ? 69.620 -4.519 -106.198 1.00 88.62 97 ALA A C 1
ATOM 736 O O . ALA A 1 97 ? 70.710 -5.048 -105.986 1.00 88.62 97 ALA A O 1
ATOM 737 N N . LEU A 1 98 ? 69.520 -3.381 -106.894 1.00 85.44 98 LEU A N 1
ATOM 738 C CA . LEU A 1 98 ? 70.683 -2.639 -107.390 1.00 85.44 98 LEU A CA 1
ATOM 739 C C . LEU A 1 98 ? 71.524 -2.042 -106.248 1.00 85.44 98 LEU A C 1
ATOM 741 O O . LEU A 1 98 ? 72.748 -2.025 -106.350 1.00 85.44 98 LEU A O 1
ATOM 745 N N . ARG A 1 99 ? 70.894 -1.575 -105.161 1.00 83.50 99 ARG A N 1
ATOM 746 C CA . ARG A 1 99 ? 71.597 -1.084 -103.958 1.00 83.50 99 ARG A CA 1
ATOM 747 C C . ARG A 1 99 ? 72.140 -2.206 -103.075 1.00 83.50 99 ARG A C 1
ATOM 749 O O . ARG A 1 99 ? 73.153 -2.019 -102.414 1.00 83.50 99 ARG A O 1
ATOM 756 N N . GLU A 1 100 ? 71.492 -3.361 -103.042 1.00 87.44 100 GLU A N 1
ATOM 757 C CA . GLU A 1 100 ? 71.948 -4.531 -102.285 1.00 87.44 100 GLU A CA 1
ATOM 758 C C . GLU A 1 100 ? 73.069 -5.284 -103.013 1.00 87.44 100 GLU A C 1
ATOM 760 O O . GLU A 1 100 ? 73.867 -5.977 -102.383 1.00 87.44 100 GLU A O 1
ATOM 765 N N . ASN A 1 101 ? 73.185 -5.117 -104.334 1.00 88.88 101 ASN A N 1
ATOM 766 C CA . ASN A 1 101 ? 74.276 -5.685 -105.112 1.00 88.88 101 ASN A CA 1
ATOM 767 C C . ASN A 1 101 ? 75.612 -5.011 -104.764 1.00 88.88 101 ASN A C 1
ATOM 769 O O . ASN A 1 101 ? 75.837 -3.847 -105.086 1.00 88.88 101 ASN A O 1
ATOM 773 N N . GLU A 1 102 ? 76.541 -5.759 -104.170 1.00 83.12 102 GLU A N 1
ATOM 774 C CA . GLU A 1 102 ? 77.817 -5.215 -103.689 1.00 83.12 102 GLU A CA 1
ATOM 775 C C . GLU A 1 102 ? 78.686 -4.559 -104.772 1.00 83.12 102 GLU A C 1
ATOM 777 O O . GLU A 1 102 ? 79.421 -3.616 -104.474 1.00 83.12 102 GLU A O 1
ATOM 782 N N . THR A 1 103 ? 78.642 -5.049 -106.018 1.00 85.25 103 THR A N 1
ATOM 783 C CA . THR A 1 103 ? 79.433 -4.468 -107.116 1.00 85.25 103 THR A CA 1
ATOM 784 C C . THR A 1 103 ? 78.866 -3.117 -107.532 1.00 85.25 103 THR A C 1
ATOM 786 O O . THR A 1 103 ? 79.621 -2.162 -107.695 1.00 85.25 103 THR A O 1
ATOM 789 N N . ILE A 1 104 ? 77.541 -3.023 -107.651 1.00 83.00 104 ILE A N 1
ATOM 790 C CA . ILE A 1 104 ? 76.858 -1.792 -108.056 1.00 83.00 104 ILE A CA 1
ATOM 791 C C . ILE A 1 104 ? 76.887 -0.778 -106.913 1.00 83.00 104 ILE A C 1
ATOM 793 O O . ILE A 1 104 ? 77.277 0.365 -107.126 1.00 83.00 104 ILE A O 1
ATOM 797 N N . ASN A 1 105 ? 76.583 -1.195 -105.685 1.00 83.00 105 ASN A N 1
ATOM 798 C CA . ASN A 1 105 ? 76.497 -0.314 -104.522 1.00 83.00 105 ASN A CA 1
ATOM 799 C C . ASN A 1 105 ? 77.792 0.466 -104.251 1.00 83.00 105 ASN A C 1
ATOM 801 O O . ASN A 1 105 ? 77.738 1.656 -103.966 1.00 83.00 105 ASN A O 1
ATOM 805 N N . LYS A 1 106 ? 78.966 -0.163 -104.430 1.00 80.81 106 LYS A N 1
ATOM 806 C CA . LYS A 1 106 ? 80.276 0.512 -104.304 1.00 80.81 106 LYS A CA 1
ATOM 807 C C . LYS A 1 106 ? 80.485 1.642 -105.315 1.00 80.81 106 LYS A C 1
ATOM 809 O O . LYS A 1 106 ? 81.320 2.509 -105.083 1.00 80.81 106 LYS A O 1
ATOM 814 N N . THR A 1 107 ? 79.777 1.594 -106.440 1.00 80.12 107 THR A N 1
ATOM 815 C CA . THR A 1 107 ? 79.857 2.590 -107.518 1.00 80.12 107 THR A CA 1
ATOM 816 C C . THR A 1 107 ? 78.742 3.632 -107.458 1.00 80.12 107 THR A C 1
ATOM 818 O O . THR A 1 107 ? 78.812 4.634 -108.166 1.00 80.12 107 THR A O 1
ATOM 821 N N . LEU A 1 108 ? 77.720 3.425 -106.620 1.00 78.31 108 LEU A N 1
ATOM 822 C CA . LEU A 1 108 ? 76.653 4.400 -106.420 1.00 78.31 108 LEU A CA 1
ATOM 823 C C . LEU A 1 108 ? 77.160 5.564 -105.560 1.00 78.31 108 LEU A C 1
ATOM 825 O O . LEU A 1 108 ? 77.862 5.369 -104.570 1.00 78.31 108 LEU A O 1
ATOM 829 N N . ALA A 1 109 ? 76.776 6.789 -105.917 1.00 77.12 109 ALA A N 1
ATOM 830 C CA . ALA A 1 109 ? 77.050 7.960 -105.092 1.00 77.12 109 ALA A CA 1
ATOM 831 C C . ALA A 1 109 ? 76.257 7.879 -103.773 1.00 77.12 109 ALA A C 1
ATOM 833 O O . ALA A 1 109 ? 75.038 7.693 -103.789 1.00 77.12 109 ALA A O 1
ATOM 834 N N . ASN A 1 110 ? 76.948 8.038 -102.638 1.00 68.38 110 ASN A N 1
ATOM 835 C CA . ASN A 1 110 ? 76.371 7.847 -101.300 1.00 68.38 110 ASN A CA 1
ATOM 836 C C . ASN A 1 110 ? 75.184 8.782 -101.004 1.00 68.38 110 ASN A C 1
ATOM 838 O O . ASN A 1 110 ? 74.225 8.360 -100.361 1.00 68.38 110 ASN A O 1
ATOM 842 N N . ASP A 1 111 ? 75.216 10.013 -101.520 1.00 66.44 111 ASP A N 1
ATOM 843 C CA . ASP A 1 111 ? 74.228 11.051 -101.196 1.00 66.44 111 ASP A CA 1
ATOM 844 C C . ASP A 1 111 ? 73.156 11.248 -102.282 1.00 66.44 111 ASP A C 1
ATOM 846 O O . ASP A 1 111 ? 72.256 12.076 -102.141 1.00 66.44 111 ASP A O 1
ATOM 850 N N . SER A 1 112 ? 73.196 10.467 -103.368 1.00 66.44 112 SER A N 1
ATOM 851 C CA . SER A 1 112 ? 72.185 10.536 -104.426 1.00 66.44 112 SER A CA 1
ATOM 852 C C . SER A 1 112 ? 71.057 9.539 -104.163 1.00 66.44 112 SER A C 1
ATOM 854 O O . SER A 1 112 ? 71.217 8.314 -104.243 1.00 66.44 112 SER A O 1
ATOM 856 N N . GLN A 1 113 ? 69.874 10.065 -103.850 1.00 69.25 113 GLN A N 1
ATOM 857 C CA . GLN A 1 113 ? 68.664 9.256 -103.743 1.00 69.25 113 GLN A CA 1
ATOM 858 C C . GLN A 1 113 ? 68.222 8.809 -105.138 1.00 69.25 113 GLN A C 1
ATOM 860 O O . GLN A 1 113 ? 68.230 9.588 -106.089 1.00 69.25 113 GLN A O 1
ATOM 865 N N . THR A 1 114 ? 67.821 7.546 -105.269 1.00 72.88 114 THR A N 1
ATOM 866 C CA . THR A 1 114 ? 67.176 7.081 -106.498 1.00 72.88 114 THR A CA 1
ATOM 867 C C . THR A 1 114 ? 65.780 7.694 -106.535 1.00 72.88 114 THR A C 1
ATOM 869 O O . THR A 1 114 ? 64.949 7.377 -105.687 1.00 72.88 114 THR A O 1
ATOM 872 N N . VAL A 1 115 ? 65.535 8.606 -107.475 1.00 76.38 115 VAL A N 1
ATOM 873 C CA . VAL A 1 115 ? 64.249 9.300 -107.596 1.00 76.38 115 VAL A CA 1
ATOM 874 C C . VAL A 1 115 ? 63.438 8.663 -108.716 1.00 76.38 115 VAL A C 1
ATOM 876 O O . VAL A 1 115 ? 63.850 8.654 -109.873 1.00 76.38 115 VAL A O 1
ATOM 879 N N . GLY A 1 116 ? 62.266 8.141 -108.370 1.00 82.31 116 GLY A N 1
ATOM 880 C CA . GLY A 1 116 ? 61.303 7.583 -109.310 1.00 82.31 116 GLY A CA 1
ATOM 881 C C . GLY A 1 116 ? 59.870 7.791 -108.832 1.00 82.31 116 GLY A C 1
ATOM 882 O O . GLY A 1 116 ? 59.617 8.059 -107.655 1.00 82.31 116 GLY A O 1
ATOM 883 N N . VAL A 1 117 ? 58.913 7.642 -109.751 1.00 83.94 117 VAL A N 1
ATOM 884 C CA . VAL A 1 117 ? 57.473 7.755 -109.453 1.00 83.94 117 VAL A CA 1
ATOM 885 C C . VAL A 1 117 ? 57.065 6.771 -108.348 1.00 83.94 117 VAL A C 1
ATOM 887 O O . VAL A 1 117 ? 56.298 7.128 -107.454 1.00 83.94 117 VAL A O 1
ATOM 890 N N . ALA A 1 118 ? 57.654 5.572 -108.337 1.00 85.00 118 ALA A N 1
ATOM 891 C CA . ALA A 1 118 ? 57.429 4.574 -107.299 1.00 85.00 118 ALA A CA 1
ATOM 892 C C . ALA A 1 118 ? 57.877 5.029 -105.898 1.00 85.00 118 ALA A C 1
ATOM 894 O O . ALA A 1 118 ? 57.163 4.769 -104.934 1.00 85.00 118 ALA A O 1
ATOM 895 N N . ASN A 1 119 ? 58.987 5.769 -105.770 1.00 85.50 119 ASN A N 1
ATOM 896 C CA . ASN A 1 119 ? 59.471 6.307 -104.488 1.00 85.50 119 ASN A CA 1
ATOM 897 C C . ASN A 1 119 ? 58.528 7.379 -103.927 1.00 85.50 119 ASN A C 1
ATOM 899 O O . ASN A 1 119 ? 58.291 7.441 -102.721 1.00 85.50 119 ASN A O 1
ATOM 903 N N . VAL A 1 120 ? 57.965 8.216 -104.803 1.00 85.94 120 VAL A N 1
ATOM 904 C CA . VAL A 1 120 ? 56.997 9.250 -104.410 1.00 85.94 120 VAL A CA 1
ATOM 905 C C . VAL A 1 120 ? 55.685 8.607 -103.959 1.00 85.94 120 VAL A C 1
ATOM 907 O O . VAL A 1 120 ? 55.172 8.952 -102.894 1.00 85.94 120 VAL A O 1
ATOM 910 N N . ILE A 1 121 ? 55.167 7.638 -104.722 1.00 86.50 121 ILE A N 1
ATOM 911 C CA . ILE A 1 121 ? 53.919 6.936 -104.389 1.00 86.50 121 ILE A CA 1
ATOM 912 C C . ILE A 1 121 ? 54.080 6.103 -103.111 1.00 86.50 121 ILE A C 1
ATOM 914 O O . ILE A 1 121 ? 53.194 6.134 -102.260 1.00 86.50 121 ILE A O 1
ATOM 918 N N . SER A 1 122 ? 55.207 5.408 -102.924 1.00 84.12 122 SER A N 1
ATOM 919 C CA . SER A 1 122 ? 55.461 4.629 -101.706 1.00 84.12 122 SER A CA 1
ATOM 920 C C . SER A 1 122 ? 55.616 5.517 -100.476 1.00 84.12 122 SER A C 1
ATOM 922 O O . SER A 1 122 ? 55.029 5.226 -99.435 1.00 84.12 122 SER A O 1
ATOM 924 N N . THR A 1 123 ? 56.319 6.646 -100.599 1.00 86.12 123 THR A N 1
ATOM 925 C CA . THR A 1 123 ? 56.427 7.634 -99.519 1.00 86.12 123 THR A CA 1
ATOM 926 C C . THR A 1 123 ? 55.052 8.193 -99.159 1.00 86.12 123 THR A C 1
ATOM 928 O O . THR A 1 123 ? 54.705 8.246 -97.980 1.00 86.12 123 THR A O 1
ATOM 931 N N . ALA A 1 124 ? 54.233 8.555 -100.151 1.00 86.56 124 ALA A N 1
ATOM 932 C CA . ALA A 1 124 ? 52.869 9.025 -99.921 1.00 86.56 124 ALA A CA 1
ATOM 933 C C . ALA A 1 124 ? 51.998 7.955 -99.238 1.00 86.56 124 ALA A C 1
ATOM 935 O O . ALA A 1 124 ? 51.322 8.267 -98.259 1.00 86.56 124 ALA A O 1
ATOM 936 N N . ALA A 1 125 ? 52.068 6.697 -99.685 1.00 86.38 125 ALA A N 1
ATOM 937 C CA . ALA A 1 125 ? 51.338 5.579 -99.087 1.00 86.38 125 ALA A CA 1
ATOM 938 C C . ALA A 1 125 ? 51.750 5.333 -97.623 1.00 86.38 125 ALA A C 1
ATOM 940 O O . ALA A 1 125 ? 50.892 5.261 -96.749 1.00 86.38 125 ALA A O 1
ATOM 941 N N . VAL A 1 126 ? 53.053 5.317 -97.320 1.00 88.75 126 VAL A N 1
ATOM 942 C CA . VAL A 1 126 ? 53.565 5.170 -95.943 1.00 88.75 126 VAL A CA 1
ATOM 943 C C . VAL A 1 126 ? 53.104 6.321 -95.045 1.00 88.75 126 VAL A C 1
ATOM 945 O O . VAL A 1 126 ? 52.786 6.110 -93.873 1.00 88.75 126 VAL A O 1
ATOM 948 N N . GLN A 1 127 ? 53.059 7.549 -95.565 1.00 89.56 127 GLN A N 1
ATOM 949 C CA . GLN A 1 127 ? 52.580 8.702 -94.802 1.00 89.56 127 GLN A CA 1
ATOM 950 C C . GLN A 1 127 ? 51.064 8.643 -94.568 1.00 89.56 127 GLN A C 1
ATOM 952 O O . GLN A 1 127 ? 50.617 9.010 -93.481 1.00 89.56 127 GLN A O 1
ATOM 957 N N . MET A 1 128 ? 50.285 8.137 -95.530 1.00 88.94 128 MET A N 1
ATOM 958 C CA . MET A 1 128 ? 48.851 7.880 -95.359 1.00 88.94 128 MET A CA 1
ATOM 959 C C . MET A 1 128 ? 48.592 6.800 -94.300 1.00 88.94 128 MET A C 1
ATOM 961 O O . MET A 1 128 ? 47.815 7.048 -93.379 1.00 88.94 128 MET A O 1
ATOM 965 N N . ASP A 1 129 ? 49.310 5.673 -94.344 1.00 90.69 129 ASP A N 1
ATOM 966 C CA . ASP A 1 129 ? 49.208 4.606 -93.337 1.00 90.69 129 ASP A CA 1
ATOM 967 C C . ASP A 1 129 ? 49.567 5.123 -91.935 1.00 90.69 129 ASP A C 1
ATOM 969 O O . ASP A 1 129 ? 48.879 4.848 -90.949 1.00 90.69 129 ASP A O 1
ATOM 973 N N . ARG A 1 130 ? 50.634 5.928 -91.822 1.00 91.94 130 ARG A N 1
ATOM 974 C CA . ARG A 1 130 ? 51.010 6.579 -90.556 1.00 91.94 130 ARG A CA 1
ATOM 975 C C . ARG A 1 130 ? 49.936 7.547 -90.072 1.00 91.94 130 ARG A C 1
ATOM 977 O O . ARG A 1 130 ? 49.650 7.568 -88.876 1.00 91.94 130 ARG A O 1
ATOM 984 N N . ALA A 1 131 ? 49.342 8.338 -90.964 1.00 90.88 131 ALA A N 1
ATOM 985 C CA . ALA A 1 131 ? 48.265 9.258 -90.615 1.00 90.88 131 ALA A CA 1
ATOM 986 C C . ALA A 1 131 ? 47.022 8.506 -90.113 1.00 90.88 131 ALA A C 1
ATOM 988 O O . ALA A 1 131 ? 46.430 8.906 -89.109 1.00 90.88 131 ALA A O 1
ATOM 989 N N . GLU A 1 132 ? 46.668 7.385 -90.743 1.00 93.06 132 GLU A N 1
ATOM 990 C CA . GLU A 1 132 ? 45.567 6.529 -90.303 1.00 93.06 132 GLU A CA 1
ATOM 991 C C . GLU A 1 132 ? 45.854 5.892 -88.935 1.00 93.06 132 GLU A C 1
ATOM 993 O O . GLU A 1 132 ? 45.016 5.953 -88.032 1.00 93.06 132 GLU A O 1
ATOM 998 N N . GLN A 1 133 ? 47.069 5.381 -88.716 1.00 93.38 133 GLN A N 1
ATOM 999 C CA . GLN A 1 133 ? 47.488 4.857 -87.411 1.00 93.38 133 GLN A CA 1
ATOM 1000 C C . GLN A 1 133 ? 47.479 5.930 -86.315 1.00 93.38 133 GLN A C 1
ATOM 1002 O O . GLN A 1 133 ? 47.056 5.661 -85.187 1.00 93.38 133 GLN A O 1
ATOM 1007 N N . LEU A 1 134 ? 47.936 7.149 -86.616 1.00 93.75 134 LEU A N 1
ATOM 1008 C CA . LEU A 1 134 ? 47.898 8.273 -85.679 1.00 93.75 134 LEU A CA 1
ATOM 1009 C C . LEU A 1 134 ? 46.462 8.682 -85.357 1.00 93.75 134 LEU A C 1
ATOM 1011 O O . LEU A 1 134 ? 46.159 8.923 -84.190 1.00 93.75 134 LEU A O 1
ATOM 1015 N N . LYS A 1 135 ? 45.569 8.691 -86.351 1.00 93.81 135 LYS A N 1
ATOM 1016 C CA . LYS A 1 135 ? 44.141 8.946 -86.149 1.00 93.81 135 LYS A CA 1
ATOM 1017 C C . LYS A 1 135 ? 43.507 7.878 -85.258 1.00 93.81 135 LYS A C 1
ATOM 1019 O O . LYS A 1 135 ? 42.888 8.223 -84.257 1.00 93.81 135 LYS A O 1
ATOM 1024 N N . ALA A 1 136 ? 43.758 6.598 -85.531 1.00 93.50 136 ALA A N 1
ATOM 1025 C CA . ALA A 1 136 ? 43.274 5.496 -84.699 1.00 93.50 136 ALA A CA 1
ATOM 1026 C C . ALA A 1 136 ? 43.802 5.580 -83.253 1.00 93.50 136 ALA A C 1
ATOM 1028 O O . ALA A 1 136 ? 43.066 5.332 -82.294 1.00 93.50 136 ALA A O 1
ATOM 1029 N N . ARG A 1 137 ? 45.070 5.976 -83.066 1.00 94.50 137 ARG A N 1
ATOM 1030 C CA . ARG A 1 137 ? 45.644 6.233 -81.734 1.00 94.50 137 ARG A CA 1
ATOM 1031 C C . ARG A 1 137 ? 44.996 7.434 -81.050 1.00 94.50 137 ARG A C 1
ATOM 1033 O O . ARG A 1 137 ? 44.698 7.338 -79.863 1.00 94.50 137 ARG A O 1
ATOM 1040 N N . ALA A 1 138 ? 44.759 8.529 -81.767 1.00 94.44 138 ALA A N 1
ATOM 1041 C CA . ALA A 1 138 ? 44.089 9.713 -81.235 1.00 94.44 138 ALA A CA 1
ATOM 1042 C C . ALA A 1 138 ? 42.649 9.395 -80.803 1.00 94.44 138 ALA A C 1
ATOM 1044 O O . ALA A 1 138 ? 42.248 9.767 -79.701 1.00 94.44 138 ALA A O 1
ATOM 1045 N N . ASP A 1 139 ? 41.908 8.632 -81.608 1.00 95.50 139 ASP A N 1
ATOM 1046 C CA . ASP A 1 139 ? 40.557 8.175 -81.274 1.00 95.50 139 ASP A CA 1
ATOM 1047 C C . ASP A 1 139 ? 40.567 7.271 -80.036 1.00 95.50 139 ASP A C 1
ATOM 1049 O O . ASP A 1 139 ? 39.760 7.457 -79.122 1.00 95.50 139 ASP A O 1
ATOM 1053 N N . LYS A 1 140 ? 41.533 6.347 -79.938 1.00 95.81 140 LYS A N 1
ATOM 1054 C CA . LYS A 1 140 ? 41.714 5.503 -78.748 1.00 95.81 140 LYS A CA 1
ATOM 1055 C C . LYS A 1 140 ? 42.050 6.325 -77.501 1.00 95.81 140 LYS A C 1
ATOM 1057 O O . LYS A 1 140 ? 41.469 6.083 -76.445 1.00 95.81 140 LYS A O 1
ATOM 1062 N N . LEU A 1 141 ? 42.948 7.306 -77.606 1.00 95.38 141 LEU A N 1
ATOM 1063 C CA . LEU A 1 141 ? 43.288 8.208 -76.501 1.00 95.38 141 LEU A CA 1
ATOM 1064 C C . LEU A 1 141 ? 42.084 9.052 -76.077 1.00 95.38 141 LEU A C 1
ATOM 1066 O O . LEU A 1 141 ? 41.848 9.216 -74.883 1.00 95.38 141 LEU A O 1
ATOM 1070 N N . LYS A 1 142 ? 41.276 9.526 -77.029 1.00 95.56 142 LYS A N 1
ATOM 1071 C CA . LYS A 1 142 ? 40.032 10.250 -76.748 1.00 95.56 142 LYS A CA 1
ATOM 1072 C C . LYS A 1 142 ? 39.022 9.368 -76.013 1.00 95.56 142 LYS A C 1
ATOM 1074 O O . LYS A 1 142 ? 38.441 9.801 -75.022 1.00 95.56 142 LYS A O 1
ATOM 1079 N N . GLN A 1 143 ? 38.850 8.118 -76.444 1.00 95.69 143 GLN A N 1
ATOM 1080 C CA . GLN A 1 143 ? 38.005 7.147 -75.743 1.00 95.69 143 GLN A CA 1
ATOM 1081 C C . GLN A 1 143 ? 38.513 6.870 -74.323 1.00 95.69 143 GLN A C 1
ATOM 1083 O O . GLN A 1 143 ? 37.717 6.845 -73.385 1.00 95.69 143 GLN A O 1
ATOM 1088 N N . GLN A 1 144 ? 39.827 6.711 -74.142 1.00 96.06 144 GLN A N 1
ATOM 1089 C CA . GLN A 1 144 ? 40.436 6.538 -72.822 1.00 96.06 144 GLN A CA 1
ATOM 1090 C C . GLN A 1 144 ? 40.250 7.776 -71.936 1.00 96.06 144 GLN A C 1
ATOM 1092 O O . GLN A 1 144 ? 39.899 7.625 -70.769 1.00 96.06 144 GLN A O 1
ATOM 1097 N N . GLY A 1 145 ? 40.415 8.983 -72.483 1.00 96.25 145 GLY A N 1
ATOM 1098 C CA . GLY A 1 145 ? 40.159 10.242 -71.781 1.00 96.25 145 GLY A CA 1
ATOM 1099 C C . GLY A 1 145 ? 38.715 10.338 -71.291 1.00 96.25 145 GLY A C 1
ATOM 1100 O O . GLY A 1 145 ? 38.485 10.564 -70.105 1.00 96.25 145 GLY A O 1
ATOM 1101 N N . ASN A 1 146 ? 37.750 10.043 -72.166 1.00 96.44 146 ASN A N 1
ATOM 1102 C CA . ASN A 1 146 ? 36.331 10.000 -71.804 1.00 96.44 146 ASN A CA 1
ATOM 1103 C C . ASN A 1 146 ? 36.044 8.933 -70.731 1.00 96.44 146 ASN A C 1
ATOM 1105 O O . ASN A 1 146 ? 35.302 9.182 -69.785 1.00 96.44 146 ASN A O 1
ATOM 1109 N N . ALA A 1 147 ? 36.650 7.745 -70.835 1.00 96.00 147 ALA A N 1
ATOM 1110 C CA . ALA A 1 147 ? 36.481 6.682 -69.845 1.00 96.00 147 ALA A CA 1
ATOM 1111 C C . ALA A 1 147 ? 37.060 7.063 -68.471 1.00 96.00 147 ALA A C 1
ATOM 1113 O O . ALA A 1 147 ? 36.446 6.776 -67.441 1.00 96.00 147 ALA A O 1
ATOM 1114 N N . ILE A 1 148 ? 38.219 7.729 -68.443 1.00 96.88 148 ILE A N 1
ATOM 1115 C CA . ILE A 1 148 ? 38.831 8.250 -67.215 1.00 96.88 148 ILE A CA 1
ATOM 1116 C C . ILE A 1 148 ? 37.953 9.343 -66.606 1.00 96.88 148 ILE A C 1
ATOM 1118 O O . ILE A 1 148 ? 37.716 9.311 -65.399 1.00 96.88 148 ILE A O 1
ATOM 1122 N N . GLN A 1 149 ? 37.430 10.265 -67.418 1.00 96.19 149 GLN A N 1
ATOM 1123 C CA . GLN A 1 149 ? 36.523 11.311 -66.951 1.00 96.19 149 GLN A CA 1
ATOM 1124 C C . GLN A 1 149 ? 35.264 10.708 -66.316 1.00 96.19 149 GLN A C 1
ATOM 1126 O O . GLN A 1 149 ? 34.964 11.007 -65.162 1.00 96.19 149 GLN A O 1
ATOM 1131 N N . ASN A 1 150 ? 34.603 9.774 -67.004 1.00 96.75 150 ASN A N 1
ATOM 1132 C CA . ASN A 1 150 ? 33.421 9.088 -66.477 1.00 96.75 150 ASN A CA 1
ATOM 1133 C C . ASN A 1 150 ? 33.726 8.360 -65.160 1.00 96.75 150 ASN A C 1
ATOM 1135 O O . ASN A 1 150 ? 32.942 8.405 -64.213 1.00 96.75 150 ASN A O 1
ATOM 1139 N N . ARG A 1 151 ? 34.887 7.699 -65.064 1.00 96.81 151 ARG A N 1
ATOM 1140 C CA . ARG A 1 151 ? 35.307 7.020 -63.832 1.00 96.81 151 ARG A CA 1
ATOM 1141 C C . ARG A 1 151 ? 35.595 8.011 -62.702 1.00 96.81 151 ARG A C 1
ATOM 1143 O O . ARG A 1 151 ? 35.274 7.714 -61.556 1.00 96.81 151 ARG A O 1
ATOM 1150 N N . SER A 1 152 ? 36.175 9.168 -63.010 1.00 96.44 152 SER A N 1
ATOM 1151 C CA . SER A 1 152 ? 36.408 10.247 -62.046 1.00 96.44 152 SER A CA 1
ATOM 1152 C C . SER A 1 152 ? 35.087 10.794 -61.496 1.00 96.44 152 SER A C 1
ATOM 1154 O O . SER A 1 152 ? 34.917 10.902 -60.283 1.00 96.44 152 SER A O 1
ATOM 1156 N N . GLU A 1 153 ? 34.108 11.033 -62.371 1.00 96.69 153 GLU A N 1
ATOM 1157 C CA . GLU A 1 153 ? 32.764 11.471 -61.982 1.00 96.69 153 GLU A CA 1
ATOM 1158 C C . GLU A 1 153 ? 32.057 10.426 -61.102 1.00 96.69 153 GLU A C 1
ATOM 1160 O O . GLU A 1 153 ? 31.515 10.769 -60.051 1.00 96.69 153 GLU A O 1
ATOM 1165 N N . GLN A 1 154 ? 32.143 9.138 -61.452 1.00 97.44 154 GLN A N 1
ATOM 1166 C CA . GLN A 1 154 ? 31.610 8.047 -60.625 1.00 97.44 154 GLN A CA 1
ATOM 1167 C C . GLN A 1 154 ? 32.300 7.944 -59.257 1.00 97.44 154 GLN A C 1
ATOM 1169 O O . GLN A 1 154 ? 31.641 7.687 -58.249 1.00 97.44 154 GLN A O 1
ATOM 1174 N N . LEU A 1 155 ? 33.623 8.125 -59.197 1.00 97.31 155 LEU A N 1
ATOM 1175 C CA . LEU A 1 155 ? 34.365 8.123 -57.934 1.00 97.31 155 LEU A CA 1
ATOM 1176 C C . LEU A 1 155 ? 33.964 9.304 -57.051 1.00 97.31 155 LEU A C 1
ATOM 1178 O O . LEU A 1 155 ? 33.797 9.118 -55.847 1.00 97.31 155 LEU A O 1
ATOM 1182 N N . LYS A 1 156 ? 33.746 10.483 -57.642 1.00 97.19 156 LYS A N 1
ATOM 1183 C CA . LYS A 1 156 ? 33.240 11.656 -56.926 1.00 97.19 156 LYS A CA 1
ATOM 1184 C C . LYS A 1 156 ? 31.859 11.383 -56.326 1.00 97.19 156 LYS A C 1
ATOM 1186 O O . LYS A 1 156 ? 31.695 11.526 -55.122 1.00 97.19 156 LYS A O 1
ATOM 1191 N N . GLN A 1 157 ? 30.920 10.868 -57.122 1.00 97.31 157 GLN A N 1
ATOM 1192 C CA . GLN A 1 157 ? 29.581 10.501 -56.638 1.00 97.31 157 GLN A CA 1
ATOM 1193 C C . GLN A 1 157 ? 29.632 9.474 -55.497 1.00 97.31 157 GLN A C 1
ATOM 1195 O O . GLN A 1 157 ? 28.919 9.607 -54.505 1.00 97.31 157 GLN A O 1
ATOM 1200 N N . ARG A 1 158 ? 30.499 8.458 -55.602 1.00 97.44 158 ARG A N 1
ATOM 1201 C CA . ARG A 1 158 ? 30.691 7.468 -54.529 1.00 97.44 158 ARG A CA 1
ATOM 1202 C C . ARG A 1 158 ? 31.289 8.080 -53.267 1.00 97.44 158 ARG A C 1
ATOM 1204 O O . ARG A 1 158 ? 30.893 7.693 -52.174 1.00 97.44 158 ARG A O 1
ATOM 1211 N N . SER A 1 159 ? 32.235 9.006 -53.409 1.00 97.12 159 SER A N 1
ATOM 1212 C CA . SER A 1 159 ? 32.817 9.735 -52.281 1.00 97.12 159 SER A CA 1
ATOM 1213 C C . SER A 1 159 ? 31.765 10.587 -51.571 1.00 97.12 159 SER A C 1
ATOM 1215 O O . SER A 1 159 ? 31.693 10.568 -50.344 1.00 97.12 159 SER A O 1
ATOM 1217 N N . ASP A 1 160 ? 30.921 11.288 -52.328 1.00 97.12 160 ASP A N 1
ATOM 1218 C CA . ASP A 1 160 ? 29.845 12.114 -51.778 1.00 97.12 160 ASP A CA 1
ATOM 1219 C C . ASP A 1 160 ? 28.819 11.248 -51.024 1.00 97.12 160 ASP A C 1
ATOM 1221 O O . ASP A 1 160 ? 28.524 11.515 -49.859 1.00 97.12 160 ASP A O 1
ATOM 1225 N N . ALA A 1 161 ? 28.381 10.133 -51.622 1.00 97.38 161 ALA A N 1
ATOM 1226 C CA . ALA A 1 161 ? 27.472 9.177 -50.982 1.00 97.38 161 ALA A CA 1
ATOM 1227 C C . ALA A 1 161 ? 28.067 8.520 -49.718 1.00 97.38 161 ALA A C 1
ATOM 1229 O O . ALA A 1 161 ? 27.358 8.262 -48.740 1.00 97.38 161 ALA A O 1
ATOM 1230 N N . LEU A 1 162 ? 29.378 8.250 -49.710 1.00 97.75 162 LEU A N 1
ATOM 1231 C CA . LEU A 1 162 ? 30.064 7.709 -48.537 1.00 97.75 162 LEU A CA 1
ATOM 1232 C C . LEU A 1 162 ? 30.124 8.737 -47.398 1.00 97.75 162 LEU A C 1
ATOM 1234 O O . LEU A 1 162 ? 29.933 8.375 -46.237 1.00 97.75 162 LEU A O 1
ATOM 1238 N N . ASN A 1 163 ? 30.354 10.011 -47.723 1.00 96.88 163 ASN A N 1
ATOM 1239 C CA . ASN A 1 163 ? 30.351 11.096 -46.743 1.00 96.88 163 ASN A CA 1
ATOM 1240 C C . ASN A 1 163 ? 28.957 11.325 -46.146 1.00 96.88 163 ASN A C 1
ATOM 1242 O O . ASN A 1 163 ? 28.837 11.506 -44.934 1.00 96.88 163 ASN A O 1
ATOM 1246 N N . GLU A 1 164 ? 27.907 11.250 -46.964 1.00 97.12 164 GLU A N 1
ATOM 1247 C CA . GLU A 1 164 ? 26.519 11.312 -46.495 1.00 97.12 164 GLU A CA 1
ATOM 1248 C C . GLU A 1 164 ? 26.202 10.143 -45.550 1.00 97.12 164 GLU A C 1
ATOM 1250 O O . GLU A 1 164 ? 25.780 10.357 -44.413 1.00 97.12 164 GLU A O 1
ATOM 1255 N N . SER A 1 165 ? 26.542 8.914 -45.954 1.00 97.25 165 SER A N 1
ATOM 1256 C CA . SER A 1 165 ? 26.362 7.714 -45.122 1.00 97.25 165 SER A CA 1
ATOM 1257 C C . SER A 1 165 ? 27.114 7.806 -43.789 1.00 97.25 165 SER A C 1
ATOM 1259 O O . SER A 1 165 ? 26.610 7.379 -42.749 1.00 97.25 165 SER A O 1
ATOM 1261 N N . LYS A 1 166 ? 28.325 8.379 -43.795 1.00 97.75 166 LYS A N 1
ATOM 1262 C CA . LYS A 1 166 ? 29.098 8.634 -42.573 1.00 97.75 166 LYS A CA 1
ATOM 1263 C C . LYS A 1 166 ? 28.364 9.609 -41.649 1.00 97.75 166 LYS A C 1
ATOM 1265 O O . LYS A 1 166 ? 28.253 9.329 -40.457 1.00 97.75 166 LYS A O 1
ATOM 1270 N N . SER A 1 167 ? 27.835 10.707 -42.188 1.00 96.88 167 SER A N 1
ATOM 1271 C CA . SER A 1 167 ? 27.076 11.684 -41.400 1.00 96.88 167 SER A CA 1
ATOM 1272 C C . SER A 1 167 ? 25.814 11.065 -40.790 1.00 96.88 167 SER A C 1
ATOM 1274 O O . SER A 1 167 ? 25.543 11.254 -39.603 1.00 96.88 167 SER A O 1
ATOM 1276 N N . GLU A 1 168 ? 25.077 10.252 -41.550 1.00 97.69 168 GLU A N 1
ATOM 1277 C CA . GLU A 1 168 ? 23.911 9.533 -41.027 1.00 97.69 168 GLU A CA 1
ATOM 1278 C C . GLU A 1 168 ? 24.276 8.564 -39.895 1.00 97.69 168 GLU A C 1
ATOM 1280 O O . GLU A 1 168 ? 23.562 8.473 -38.891 1.00 97.69 168 GLU A O 1
ATOM 1285 N N . LEU A 1 169 ? 25.387 7.836 -40.035 1.00 97.88 169 LEU A N 1
ATOM 1286 C CA . LEU A 1 169 ? 25.872 6.922 -39.001 1.00 97.88 169 LEU A CA 1
ATOM 1287 C C . LEU A 1 169 ? 26.262 7.666 -37.720 1.00 97.88 169 LEU A C 1
ATOM 1289 O O . LEU A 1 169 ? 25.910 7.210 -36.631 1.00 97.88 169 LEU A O 1
ATOM 1293 N N . GLU A 1 170 ? 26.923 8.819 -37.831 1.00 97.44 170 GLU A N 1
ATOM 1294 C CA . GLU A 1 170 ? 27.254 9.676 -36.686 1.00 97.44 170 GLU A CA 1
ATOM 1295 C C . GLU A 1 170 ? 25.983 10.171 -35.976 1.00 97.44 170 GLU A C 1
ATOM 1297 O O . GLU A 1 170 ? 25.868 10.061 -34.750 1.00 97.44 170 GLU A O 1
ATOM 1302 N N . GLN A 1 171 ? 24.976 10.616 -36.735 1.00 97.38 171 GLN A N 1
ATOM 1303 C CA . GLN A 1 171 ? 23.685 11.038 -36.182 1.00 97.38 171 GLN A CA 1
ATOM 1304 C C . GLN A 1 171 ? 22.953 9.889 -35.475 1.00 97.38 171 GLN A C 1
ATOM 1306 O O . GLN A 1 171 ? 22.448 10.062 -34.361 1.00 97.38 171 GLN A O 1
ATOM 1311 N N . ARG A 1 172 ? 22.908 8.695 -36.082 1.00 97.56 172 ARG A N 1
ATOM 1312 C CA . ARG A 1 172 ? 22.312 7.500 -35.459 1.00 97.56 172 ARG A CA 1
ATOM 1313 C C . ARG A 1 172 ? 23.065 7.092 -34.196 1.00 97.56 172 ARG A C 1
ATOM 1315 O O . ARG A 1 172 ? 22.425 6.730 -33.208 1.00 97.56 172 ARG A O 1
ATOM 1322 N N . GLY A 1 173 ? 24.394 7.182 -34.203 1.00 97.81 173 GLY A N 1
ATOM 1323 C CA . GLY A 1 173 ? 25.234 6.933 -33.034 1.00 97.81 173 GLY A CA 1
ATOM 1324 C C . GLY A 1 173 ? 24.870 7.845 -31.862 1.00 97.81 173 GLY A C 1
ATOM 1325 O O . GLY A 1 173 ? 24.639 7.363 -30.751 1.00 97.81 173 GLY A O 1
ATOM 1326 N N . GLU A 1 174 ? 24.713 9.146 -32.114 1.00 97.56 174 GLU A N 1
ATOM 1327 C CA . GLU A 1 174 ? 24.304 10.093 -31.074 1.00 97.56 174 GLU A CA 1
ATOM 1328 C C . GLU A 1 174 ? 22.863 9.830 -30.600 1.00 97.56 174 GLU A C 1
ATOM 1330 O O . GLU A 1 174 ? 22.603 9.795 -29.397 1.00 97.56 174 GLU A O 1
ATOM 1335 N N . GLN A 1 175 ? 21.922 9.531 -31.504 1.00 97.50 175 GLN A N 1
ATOM 1336 C CA . GLN A 1 175 ? 20.555 9.153 -31.116 1.00 97.50 175 GLN A CA 1
ATOM 1337 C C . GLN A 1 175 ? 20.518 7.903 -30.225 1.00 97.50 175 GLN A C 1
ATOM 1339 O O . GLN A 1 175 ? 19.768 7.862 -29.242 1.00 97.50 175 GLN A O 1
ATOM 1344 N N . LEU A 1 176 ? 21.324 6.885 -30.538 1.00 98.06 176 LEU A N 1
ATOM 1345 C CA . LEU A 1 176 ? 21.442 5.673 -29.727 1.00 98.06 176 LEU A CA 1
ATOM 1346 C C . LEU A 1 176 ? 22.028 5.979 -28.349 1.00 98.06 176 LEU A C 1
ATOM 1348 O O . LEU A 1 176 ? 21.492 5.505 -27.348 1.00 98.06 176 LEU A O 1
ATOM 1352 N N . LYS A 1 177 ? 23.050 6.835 -28.271 1.00 96.88 177 LYS A N 1
ATOM 1353 C CA . LYS A 1 177 ? 23.625 7.296 -27.000 1.00 96.88 177 LYS A CA 1
ATOM 1354 C C . LYS A 1 177 ? 22.586 8.004 -26.129 1.00 96.88 177 LYS A C 1
ATOM 1356 O O . LYS A 1 177 ? 22.478 7.719 -24.936 1.00 96.88 177 LYS A O 1
ATOM 1361 N N . GLN A 1 178 ? 21.769 8.876 -26.720 1.00 97.31 178 GLN A N 1
ATOM 1362 C CA . GLN A 1 178 ? 20.687 9.564 -26.007 1.00 97.31 178 GLN A CA 1
ATOM 1363 C C . GLN A 1 178 ? 19.589 8.597 -25.542 1.00 97.31 178 GLN A C 1
ATOM 1365 O O . GLN A 1 178 ? 19.077 8.721 -24.427 1.00 97.31 178 GLN A O 1
ATOM 1370 N N . ARG A 1 179 ? 19.233 7.599 -26.363 1.00 97.88 179 ARG A N 1
ATOM 1371 C CA . ARG A 1 179 ? 18.304 6.529 -25.964 1.00 97.88 179 ARG A CA 1
ATOM 1372 C C . ARG A 1 179 ? 18.865 5.684 -24.820 1.00 97.88 179 ARG A C 1
ATOM 1374 O O . ARG A 1 179 ? 18.113 5.384 -23.899 1.00 97.88 179 ARG A O 1
ATOM 1381 N N . GLY A 1 180 ? 20.160 5.366 -24.847 1.00 98.06 180 GLY A N 1
ATOM 1382 C CA . GLY A 1 180 ? 20.858 4.668 -23.767 1.00 98.06 180 GLY A CA 1
ATOM 1383 C C . GLY A 1 180 ? 20.730 5.405 -22.434 1.00 98.06 180 GLY A C 1
ATOM 1384 O O . GLY A 1 180 ? 20.222 4.834 -21.475 1.00 98.06 180 GLY A O 1
ATOM 1385 N N . LYS A 1 181 ? 21.046 6.708 -22.408 1.00 97.94 181 LYS A N 1
ATOM 1386 C CA . LYS A 1 181 ? 20.880 7.551 -21.207 1.00 97.94 181 LYS A CA 1
ATOM 1387 C C . LYS A 1 181 ? 19.437 7.578 -20.691 1.00 97.94 181 LYS A C 1
ATOM 1389 O O . LYS A 1 181 ? 19.202 7.488 -19.491 1.00 97.94 181 LYS A O 1
ATOM 1394 N N . LYS A 1 182 ? 18.447 7.679 -21.587 1.00 97.56 182 LYS A N 1
ATOM 1395 C CA . LYS A 1 182 ? 17.023 7.640 -21.200 1.00 97.56 182 LYS A CA 1
ATOM 1396 C C . LYS A 1 182 ? 16.613 6.286 -20.615 1.00 97.56 182 LYS A C 1
ATOM 1398 O O . LYS A 1 182 ? 15.771 6.248 -19.720 1.00 97.56 182 LYS A O 1
ATOM 1403 N N . LEU A 1 183 ? 17.154 5.184 -21.133 1.00 98.00 183 LEU A N 1
ATOM 1404 C CA . LEU A 1 183 ? 16.897 3.845 -20.599 1.00 98.00 183 LEU A CA 1
ATOM 1405 C C . LEU A 1 183 ? 17.525 3.661 -19.217 1.00 98.00 183 LEU A C 1
ATOM 1407 O O . LEU A 1 183 ? 16.857 3.133 -18.335 1.00 98.00 183 LEU A O 1
ATOM 1411 N N . GLU A 1 184 ? 18.745 4.152 -19.014 1.00 97.44 184 GLU A N 1
ATOM 1412 C CA . GLU A 1 184 ? 19.426 4.147 -17.715 1.00 97.44 184 GLU A CA 1
ATOM 1413 C C . GLU A 1 184 ? 18.615 4.912 -16.657 1.00 97.44 184 GLU A C 1
ATOM 1415 O O . GLU A 1 184 ? 18.244 4.341 -15.633 1.00 97.44 184 GLU A O 1
ATOM 1420 N N . GLN A 1 185 ? 18.187 6.141 -16.972 1.00 97.75 185 GLN A N 1
ATOM 1421 C CA . GLN A 1 185 ? 17.317 6.944 -16.100 1.00 97.75 185 GLN A CA 1
ATOM 1422 C C . GLN A 1 185 ? 15.995 6.236 -15.767 1.00 97.75 185 GLN A C 1
ATOM 1424 O O . GLN A 1 185 ? 15.535 6.259 -14.626 1.00 97.75 185 GLN A O 1
ATOM 1429 N N . ARG A 1 186 ? 15.359 5.589 -16.754 1.00 97.75 186 ARG A N 1
ATOM 1430 C CA . ARG A 1 186 ? 14.139 4.800 -16.515 1.00 97.75 186 ARG A CA 1
ATOM 1431 C C . ARG A 1 186 ? 14.410 3.584 -15.633 1.00 97.75 186 ARG A C 1
ATOM 1433 O O . ARG A 1 186 ? 13.566 3.254 -14.806 1.00 97.75 186 ARG A O 1
ATOM 1440 N N . GLY A 1 187 ? 15.559 2.931 -15.794 1.00 98.06 187 GLY A N 1
ATOM 1441 C CA . GLY A 1 187 ? 15.992 1.826 -14.941 1.00 98.06 187 GLY A CA 1
ATOM 1442 C C . GLY A 1 187 ? 16.133 2.255 -13.480 1.00 98.06 187 GLY A C 1
ATOM 1443 O O . GLY A 1 187 ? 15.596 1.594 -12.593 1.00 98.06 187 GLY A O 1
ATOM 1444 N N . GLU A 1 188 ? 16.764 3.403 -13.231 1.00 97.81 188 GLU A N 1
ATOM 1445 C CA . GLU A 1 188 ? 16.883 3.985 -11.889 1.00 97.81 188 GLU A CA 1
ATOM 1446 C C . GLU A 1 188 ? 15.517 4.347 -11.289 1.00 97.81 188 GLU A C 1
ATOM 1448 O O . GLU A 1 188 ? 15.229 3.984 -10.147 1.00 97.81 188 GLU A O 1
ATOM 1453 N N . GLN A 1 189 ? 14.634 4.983 -12.068 1.00 97.62 189 GLN A N 1
ATOM 1454 C CA . GLN A 1 189 ? 13.268 5.302 -11.631 1.00 97.62 189 GLN A CA 1
ATOM 1455 C C . GLN A 1 189 ? 12.457 4.047 -11.286 1.00 97.62 189 GLN A C 1
ATOM 1457 O O . GLN A 1 189 ? 11.706 4.037 -10.309 1.00 97.62 189 GLN A O 1
ATOM 1462 N N . LEU A 1 190 ? 12.593 2.975 -12.072 1.00 98.06 190 LEU A N 1
ATOM 1463 C CA . LEU A 1 190 ? 11.933 1.700 -11.790 1.00 98.06 190 LEU A CA 1
ATOM 1464 C C . LEU A 1 190 ? 12.467 1.062 -10.506 1.00 98.06 190 LEU A C 1
ATOM 1466 O O . LEU A 1 190 ? 11.676 0.532 -9.726 1.00 98.06 190 LEU A O 1
ATOM 1470 N N . LYS A 1 191 ? 13.777 1.153 -10.253 1.00 96.94 191 LYS A N 1
ATOM 1471 C CA . LYS A 1 191 ? 14.382 0.674 -9.007 1.00 96.94 191 LYS A CA 1
ATOM 1472 C C . LYS A 1 191 ? 13.837 1.430 -7.791 1.00 96.94 191 LYS A C 1
ATOM 1474 O O . LYS A 1 191 ? 13.386 0.790 -6.845 1.00 96.94 191 LYS A O 1
ATOM 1479 N N . GLN A 1 192 ? 13.790 2.763 -7.855 1.00 97.62 192 GLN A N 1
ATOM 1480 C CA . GLN A 1 192 ? 13.226 3.607 -6.792 1.00 97.62 192 GLN A CA 1
ATOM 1481 C C . GLN A 1 192 ? 11.755 3.267 -6.516 1.00 97.62 192 GLN A C 1
ATOM 1483 O O . GLN A 1 192 ? 11.381 3.011 -5.374 1.00 97.62 192 GLN A O 1
ATOM 1488 N N . ARG A 1 193 ? 10.928 3.153 -7.565 1.00 97.50 193 ARG A N 1
ATOM 1489 C CA . ARG A 1 193 ? 9.523 2.731 -7.420 1.00 97.50 193 ARG A CA 1
ATOM 1490 C C . ARG A 1 193 ? 9.387 1.335 -6.813 1.00 97.50 193 ARG A C 1
ATOM 1492 O O . ARG A 1 193 ? 8.469 1.100 -6.033 1.00 97.50 193 ARG A O 1
ATOM 1499 N N . GLY A 1 194 ? 10.281 0.408 -7.155 1.00 98.00 194 GLY A N 1
ATOM 1500 C CA . GLY A 1 194 ? 10.320 -0.923 -6.547 1.00 98.00 194 GLY A CA 1
ATOM 1501 C C . GLY A 1 194 ? 10.587 -0.868 -5.040 1.00 98.00 194 GLY A C 1
ATOM 1502 O O . GLY A 1 194 ? 9.913 -1.547 -4.264 1.00 98.00 194 GLY A O 1
ATOM 1503 N N . GLU A 1 195 ? 11.522 -0.020 -4.609 1.00 97.75 195 GLU A N 1
ATOM 1504 C CA . GLU A 1 195 ? 11.825 0.204 -3.192 1.00 97.75 195 GLU A CA 1
ATOM 1505 C C . GLU A 1 195 ? 10.641 0.853 -2.449 1.00 97.75 195 GLU A C 1
ATOM 1507 O O . GLU A 1 195 ? 10.261 0.380 -1.375 1.00 97.75 195 GLU A O 1
ATOM 1512 N N . GLU A 1 196 ? 9.999 1.866 -3.038 1.00 97.88 196 GLU A N 1
ATOM 1513 C CA . GLU A 1 196 ? 8.799 2.524 -2.492 1.00 97.88 196 GLU A CA 1
ATOM 1514 C C . GLU A 1 196 ? 7.609 1.564 -2.348 1.00 97.88 196 GLU A C 1
ATOM 1516 O O . GLU A 1 196 ? 6.916 1.566 -1.322 1.00 97.88 196 GLU A O 1
ATOM 1521 N N . LEU A 1 197 ? 7.375 0.712 -3.352 1.00 97.88 197 LEU A N 1
ATOM 1522 C CA . LEU A 1 197 ? 6.327 -0.308 -3.310 1.00 97.88 197 LEU A CA 1
ATOM 1523 C C . LEU A 1 197 ? 6.587 -1.321 -2.192 1.00 97.88 197 LEU A C 1
ATOM 1525 O O . LEU A 1 197 ? 5.670 -1.636 -1.434 1.00 97.88 197 LEU A O 1
ATOM 1529 N N . ASN A 1 198 ? 7.832 -1.769 -2.023 1.00 97.56 198 ASN A N 1
ATOM 1530 C CA . ASN A 1 198 ? 8.203 -2.687 -0.946 1.00 97.56 198 ASN A CA 1
ATOM 1531 C C . ASN A 1 198 ? 8.016 -2.047 0.445 1.00 97.56 198 ASN A C 1
ATOM 1533 O O . ASN A 1 198 ? 7.492 -2.671 1.368 1.00 97.56 198 ASN A O 1
ATOM 1537 N N . GLN A 1 199 ? 8.385 -0.773 0.610 1.00 97.56 199 GLN A N 1
ATOM 1538 C CA . GLN A 1 199 ? 8.121 -0.038 1.853 1.00 97.56 199 GLN A CA 1
ATOM 1539 C C . GLN A 1 199 ? 6.618 0.104 2.128 1.00 97.56 199 GLN A C 1
ATOM 1541 O O . GLN A 1 199 ? 6.174 -0.068 3.266 1.00 97.56 199 GLN A O 1
ATOM 1546 N N . SER A 1 200 ? 5.826 0.390 1.094 1.00 96.75 200 SER A N 1
ATOM 1547 C CA . SER A 1 200 ? 4.369 0.506 1.200 1.00 96.75 200 SER A CA 1
ATOM 1548 C C . SER A 1 200 ? 3.720 -0.828 1.575 1.00 96.75 200 SER A C 1
ATOM 1550 O O . SER A 1 200 ? 2.849 -0.856 2.442 1.00 96.75 200 SER A O 1
ATOM 1552 N N . GLN A 1 201 ? 4.196 -1.940 1.005 1.00 98.06 201 GLN A N 1
ATOM 1553 C CA . GLN A 1 201 ? 3.770 -3.291 1.370 1.00 98.06 201 GLN A CA 1
ATOM 1554 C C . GLN A 1 201 ? 4.043 -3.589 2.850 1.00 98.06 201 GLN A C 1
ATOM 1556 O O . GLN A 1 201 ? 3.146 -4.051 3.552 1.00 98.06 201 GLN A O 1
ATOM 1561 N N . LYS A 1 202 ? 5.241 -3.263 3.357 1.00 97.81 202 LYS A N 1
ATOM 1562 C CA . LYS A 1 202 ? 5.577 -3.443 4.782 1.00 97.81 202 LYS A CA 1
ATOM 1563 C C . LYS A 1 202 ? 4.671 -2.622 5.702 1.00 97.81 202 LYS A C 1
ATOM 1565 O O . LYS A 1 202 ? 4.178 -3.148 6.694 1.00 97.81 202 LYS A O 1
ATOM 1570 N N . LYS A 1 203 ? 4.399 -1.356 5.358 1.00 97.56 203 LYS A N 1
ATOM 1571 C CA . LYS A 1 203 ? 3.470 -0.498 6.121 1.00 97.56 203 LYS A CA 1
ATOM 1572 C C . LYS A 1 203 ? 2.042 -1.047 6.118 1.00 97.56 203 LYS A C 1
ATOM 1574 O O . LYS A 1 203 ? 1.359 -0.975 7.136 1.00 97.56 203 LYS A O 1
ATOM 1579 N N . LEU A 1 204 ? 1.580 -1.583 4.988 1.00 97.88 204 LEU A N 1
ATOM 1580 C CA . LEU A 1 204 ? 0.263 -2.217 4.892 1.00 97.88 204 LEU A CA 1
ATOM 1581 C C . LEU A 1 204 ? 0.176 -3.477 5.755 1.00 97.88 204 LEU A C 1
ATOM 1583 O O . LEU A 1 204 ? -0.825 -3.656 6.442 1.00 97.88 204 LEU A O 1
ATOM 1587 N N . GLN A 1 205 ? 1.223 -4.304 5.770 1.00 96.81 205 GLN A N 1
ATOM 1588 C CA . GLN A 1 205 ? 1.284 -5.482 6.634 1.00 96.81 205 GLN A CA 1
ATOM 1589 C C . GLN A 1 205 ? 1.217 -5.096 8.120 1.00 96.81 205 GLN A C 1
ATOM 1591 O O . GLN A 1 205 ? 0.378 -5.626 8.841 1.00 96.81 205 GLN A O 1
ATOM 1596 N N . GLN A 1 206 ? 2.013 -4.109 8.548 1.00 97.62 206 GLN A N 1
ATOM 1597 C CA . GLN A 1 206 ? 1.986 -3.592 9.924 1.00 97.62 206 GLN A CA 1
ATOM 1598 C C . GLN A 1 206 ? 0.599 -3.068 10.315 1.00 97.62 206 GLN A C 1
ATOM 1600 O O . GLN A 1 206 ? 0.079 -3.413 11.370 1.00 97.62 206 GLN A O 1
ATOM 1605 N N . ARG A 1 207 ? -0.051 -2.290 9.438 1.00 97.62 207 ARG A N 1
ATOM 1606 C CA . ARG A 1 207 ? -1.428 -1.827 9.674 1.00 97.62 207 ARG A CA 1
ATOM 1607 C C . ARG A 1 207 ? -2.429 -2.977 9.757 1.00 97.62 207 ARG A C 1
ATOM 1609 O O . ARG A 1 207 ? -3.383 -2.884 10.522 1.00 97.62 207 ARG A O 1
ATOM 1616 N N . GLY A 1 208 ? -2.239 -4.035 8.970 1.00 97.88 208 GLY A N 1
ATOM 1617 C CA . GLY A 1 208 ? -3.051 -5.248 9.056 1.00 97.88 208 GLY A CA 1
ATOM 1618 C C . GLY A 1 208 ? -2.942 -5.905 10.432 1.00 97.88 208 GLY A C 1
ATOM 1619 O O . GLY A 1 208 ? -3.963 -6.182 11.056 1.00 97.88 208 GLY A O 1
ATOM 1620 N N . GLU A 1 209 ? -1.716 -6.066 10.932 1.00 97.88 209 GLU A N 1
ATOM 1621 C CA . GLU A 1 209 ? -1.438 -6.611 12.267 1.00 97.88 209 GLU A CA 1
ATOM 1622 C C . GLU A 1 209 ? -2.030 -5.720 13.379 1.00 97.88 209 GLU A C 1
ATOM 1624 O O . GLU A 1 209 ? -2.691 -6.222 14.288 1.00 97.88 209 GLU A O 1
ATOM 1629 N N . GLU A 1 210 ? -1.885 -4.393 13.284 1.00 97.94 210 GLU A N 1
ATOM 1630 C CA . GLU A 1 210 ? -2.490 -3.436 14.226 1.00 97.94 210 GLU A CA 1
ATOM 1631 C C . GLU A 1 210 ? -4.026 -3.512 14.245 1.00 97.94 210 GLU A C 1
ATOM 1633 O O . GLU A 1 210 ? -4.644 -3.469 15.313 1.00 97.94 210 GLU A O 1
ATOM 1638 N N . LEU A 1 211 ? -4.661 -3.624 13.073 1.00 98.12 211 LEU A N 1
ATOM 1639 C CA . LEU A 1 211 ? -6.116 -3.757 12.969 1.00 98.12 211 LEU A CA 1
ATOM 1640 C C . LEU A 1 211 ? -6.609 -5.078 13.564 1.00 98.12 211 LEU A C 1
ATOM 1642 O O . LEU A 1 211 ? -7.653 -5.093 14.216 1.00 98.12 211 LEU A O 1
ATOM 1646 N N . GLU A 1 212 ? -5.859 -6.167 13.393 1.00 98.00 212 GLU A N 1
ATOM 1647 C CA . GLU A 1 212 ? -6.185 -7.452 14.011 1.00 98.00 212 GLU A CA 1
ATOM 1648 C C . GLU A 1 212 ? -6.136 -7.370 15.545 1.00 98.00 212 GLU A C 1
ATOM 1650 O O . GLU A 1 212 ? -7.038 -7.871 16.223 1.00 98.00 212 GLU A O 1
ATOM 1655 N N . GLN A 1 213 ? -5.129 -6.691 16.106 1.00 97.81 213 GLN A N 1
ATOM 1656 C CA . GLN A 1 213 ? -5.036 -6.484 17.556 1.00 97.81 213 GLN A CA 1
ATOM 1657 C C . GLN A 1 213 ? -6.187 -5.624 18.082 1.00 97.81 213 GLN A C 1
ATOM 1659 O O . GLN A 1 213 ? -6.862 -6.020 19.033 1.00 97.81 213 GLN A O 1
ATOM 1664 N N . ARG A 1 214 ? -6.510 -4.512 17.411 1.00 97.56 214 ARG A N 1
ATOM 1665 C CA . ARG A 1 214 ? -7.666 -3.678 17.785 1.00 97.56 214 ARG A CA 1
ATOM 1666 C C . ARG A 1 214 ? -8.984 -4.446 17.726 1.00 97.56 214 ARG A C 1
ATOM 1668 O O . ARG A 1 214 ? -9.844 -4.256 18.581 1.00 97.56 214 ARG A O 1
ATOM 1675 N N . ALA A 1 215 ? -9.156 -5.333 16.746 1.00 97.62 215 ALA A N 1
ATOM 1676 C CA . ALA A 1 215 ? -10.341 -6.183 16.669 1.00 97.62 215 ALA A CA 1
ATOM 1677 C C . ALA A 1 215 ? -10.427 -7.160 17.857 1.00 97.62 215 ALA A C 1
ATOM 1679 O O . ALA A 1 215 ? -11.515 -7.384 18.395 1.00 97.62 215 ALA A O 1
ATOM 1680 N N . LYS A 1 216 ? -9.296 -7.719 18.308 1.00 97.75 216 LYS A N 1
ATOM 1681 C CA . LYS A 1 216 ? -9.231 -8.561 19.516 1.00 97.75 216 LYS A CA 1
ATOM 1682 C C . LYS A 1 216 ? -9.591 -7.767 20.777 1.00 97.75 216 LYS A C 1
ATOM 1684 O O . LYS A 1 216 ? -10.431 -8.229 21.550 1.00 97.75 216 LYS A O 1
ATOM 1689 N N . GLU A 1 217 ? -9.040 -6.566 20.945 1.00 98.19 217 GLU A N 1
ATOM 1690 C CA . GLU A 1 217 ? -9.329 -5.670 22.079 1.00 98.19 217 GLU A CA 1
ATOM 1691 C C . GLU A 1 217 ? -10.800 -5.231 22.129 1.00 98.19 217 GLU A C 1
ATOM 1693 O O . GLU A 1 217 ? -11.419 -5.236 23.197 1.00 98.19 217 GLU A O 1
ATOM 1698 N N . LEU A 1 218 ? -11.392 -4.899 20.976 1.00 97.88 218 LEU A N 1
ATOM 1699 C CA . LEU A 1 218 ? -12.809 -4.540 20.880 1.00 97.88 218 LEU A CA 1
ATOM 1700 C C . LEU A 1 218 ? -13.712 -5.718 21.249 1.00 97.88 218 LEU A C 1
ATOM 1702 O O . LEU A 1 218 ? -14.652 -5.548 22.023 1.00 97.88 218 LEU A O 1
ATOM 1706 N N . ASN A 1 219 ? -13.400 -6.921 20.761 1.00 97.25 219 ASN A N 1
ATOM 1707 C CA . ASN A 1 219 ? -14.140 -8.131 21.123 1.00 97.25 219 ASN A CA 1
ATOM 1708 C C . ASN A 1 219 ? -14.039 -8.441 22.622 1.00 97.25 219 ASN A C 1
ATOM 1710 O O . ASN A 1 219 ? -15.022 -8.858 23.236 1.00 97.25 219 ASN A O 1
ATOM 1714 N N . GLN A 1 220 ? -12.869 -8.236 23.229 1.00 97.88 220 GLN A N 1
ATOM 1715 C CA . GLN A 1 220 ? -12.712 -8.377 24.674 1.00 97.88 220 GLN A CA 1
ATOM 1716 C C . GLN A 1 220 ? -13.543 -7.333 25.432 1.00 97.88 220 GLN A C 1
ATOM 1718 O O . GLN A 1 220 ? -14.308 -7.697 26.324 1.00 97.88 220 GLN A O 1
ATOM 1723 N N . SER A 1 221 ? -13.466 -6.063 25.030 1.00 96.94 221 SER A N 1
ATOM 1724 C CA . SER A 1 221 ? -14.245 -4.975 25.635 1.00 96.94 221 SER A CA 1
ATOM 1725 C C . SER A 1 221 ? -15.753 -5.221 25.534 1.00 96.94 221 SER A C 1
ATOM 1727 O O . SER A 1 221 ? -16.486 -4.978 26.492 1.00 96.94 221 SER A O 1
ATOM 1729 N N . GLN A 1 222 ? -16.230 -5.761 24.407 1.00 98.00 222 GLN A N 1
ATOM 1730 C CA . GLN A 1 222 ? -17.631 -6.151 24.242 1.00 98.00 222 GLN A CA 1
ATOM 1731 C C . GLN A 1 222 ? -18.038 -7.217 25.269 1.00 98.00 222 GLN A C 1
ATOM 1733 O O . GLN A 1 222 ? -19.056 -7.058 25.942 1.00 98.00 222 GLN A O 1
ATOM 1738 N N . ARG A 1 223 ? -17.231 -8.270 25.444 1.00 97.81 223 ARG A N 1
ATOM 1739 C CA . ARG A 1 223 ? -17.503 -9.326 26.436 1.00 97.81 223 ARG A CA 1
ATOM 1740 C C . ARG A 1 223 ? -17.515 -8.780 27.863 1.00 97.81 223 ARG A C 1
ATOM 1742 O O . ARG A 1 223 ? -18.363 -9.170 28.661 1.00 97.81 223 ARG A O 1
ATOM 1749 N N . GLU A 1 224 ? -16.604 -7.868 28.191 1.00 97.75 224 GLU A N 1
ATOM 1750 C CA . GLU A 1 224 ? -16.578 -7.210 29.503 1.00 97.75 224 GLU A CA 1
ATOM 1751 C C . GLU A 1 224 ? -17.831 -6.354 29.740 1.00 97.75 224 GLU A C 1
ATOM 1753 O O . GLU A 1 224 ? -18.396 -6.369 30.837 1.00 97.75 224 GLU A O 1
ATOM 1758 N N . LEU A 1 225 ? -18.311 -5.638 28.719 1.00 97.81 225 LEU A N 1
ATOM 1759 C CA . LEU A 1 225 ? -19.560 -4.878 28.798 1.00 97.81 225 LEU A CA 1
ATOM 1760 C C . LEU A 1 225 ? -20.779 -5.789 28.974 1.00 97.81 225 LEU A C 1
ATOM 1762 O O . LEU A 1 225 ? -21.637 -5.486 29.804 1.00 97.81 225 LEU A O 1
ATOM 1766 N N . GLU A 1 226 ? -20.843 -6.917 28.265 1.00 97.56 226 GLU A N 1
ATOM 1767 C CA . GLU A 1 226 ? -21.901 -7.922 28.432 1.00 97.56 226 GLU A CA 1
ATOM 1768 C C . GLU A 1 226 ? -21.920 -8.480 29.867 1.00 97.56 226 GLU A C 1
ATOM 1770 O O . GLU A 1 226 ? -22.979 -8.540 30.499 1.00 97.56 226 GLU A O 1
ATOM 1775 N N . GLN A 1 227 ? -20.749 -8.798 30.430 1.00 97.62 227 GLN A N 1
ATOM 1776 C CA . GLN A 1 227 ? -20.617 -9.246 31.821 1.00 97.62 227 GLN A CA 1
ATOM 1777 C C . GLN A 1 227 ? -21.057 -8.172 32.824 1.00 97.62 227 GLN A C 1
ATOM 1779 O O . GLN A 1 227 ? -21.803 -8.466 33.761 1.00 97.62 227 GLN A O 1
ATOM 1784 N N . ARG A 1 228 ? -20.642 -6.913 32.627 1.00 97.81 228 ARG A N 1
ATOM 1785 C CA . ARG A 1 228 ? -21.075 -5.788 33.474 1.00 97.81 228 ARG A CA 1
ATOM 1786 C C . ARG A 1 228 ? -22.583 -5.567 33.389 1.00 97.81 228 ARG A C 1
ATOM 1788 O O . ARG A 1 228 ? -23.212 -5.323 34.416 1.00 97.81 228 ARG A O 1
ATOM 1795 N N . GLY A 1 229 ? -23.165 -5.688 32.197 1.00 97.88 229 GLY A N 1
ATOM 1796 C CA . GLY A 1 229 ? -24.609 -5.611 31.988 1.00 97.88 229 GLY A CA 1
ATOM 1797 C C . GLY A 1 229 ? -25.363 -6.694 32.761 1.00 97.88 229 GLY A C 1
ATOM 1798 O O . GLY A 1 229 ? -26.327 -6.390 33.464 1.00 97.88 229 GLY A O 1
ATOM 1799 N N . ALA A 1 230 ? -24.885 -7.940 32.710 1.00 97.75 230 ALA A N 1
ATOM 1800 C CA . ALA A 1 230 ? -25.459 -9.043 33.478 1.00 97.75 230 ALA A CA 1
ATOM 1801 C C . ALA A 1 230 ? -25.362 -8.809 34.997 1.00 97.75 230 ALA A C 1
ATOM 1803 O O . ALA A 1 230 ? -26.357 -8.956 35.708 1.00 97.75 230 ALA A O 1
ATOM 1804 N N . ALA A 1 231 ? -24.201 -8.365 35.490 1.00 97.44 231 ALA A N 1
ATOM 1805 C CA . ALA A 1 231 ? -23.994 -8.073 36.909 1.00 97.44 231 ALA A CA 1
ATOM 1806 C C . ALA A 1 231 ? -24.872 -6.912 37.414 1.00 97.44 231 ALA A C 1
ATOM 1808 O O . ALA A 1 231 ? -25.379 -6.949 38.537 1.00 97.44 231 ALA A O 1
ATOM 1809 N N . LEU A 1 232 ? -25.080 -5.875 36.594 1.00 98.00 232 LEU A N 1
ATOM 1810 C CA . LEU A 1 232 ? -25.993 -4.776 36.921 1.00 98.00 232 LEU A CA 1
ATOM 1811 C C . LEU A 1 232 ? -27.446 -5.248 36.996 1.00 98.00 232 LEU A C 1
ATOM 1813 O O . LEU A 1 232 ? -28.159 -4.844 37.913 1.00 98.00 232 LEU A O 1
ATOM 1817 N N . LYS A 1 233 ? -27.869 -6.127 36.081 1.00 97.69 233 LYS A N 1
ATOM 1818 C CA . LYS A 1 233 ? -29.209 -6.721 36.113 1.00 97.69 233 LYS A CA 1
ATOM 1819 C C . LYS A 1 233 ? -29.432 -7.528 37.393 1.00 97.69 233 LYS A C 1
ATOM 1821 O O . LYS A 1 233 ? -30.423 -7.307 38.078 1.00 97.69 233 LYS A O 1
ATOM 1826 N N . GLU A 1 234 ? -28.472 -8.371 37.769 1.00 97.69 234 GLU A N 1
ATOM 1827 C CA . GLU A 1 234 ? -28.541 -9.147 39.013 1.00 97.69 234 GLU A CA 1
ATOM 1828 C C . GLU A 1 234 ? -28.627 -8.242 40.254 1.00 97.69 234 GLU A C 1
ATOM 1830 O O . GLU A 1 234 ? -29.422 -8.487 41.162 1.00 97.69 234 GLU A O 1
ATOM 1835 N N . ARG A 1 235 ? -27.837 -7.159 40.296 1.00 97.44 235 ARG A N 1
ATOM 1836 C CA . ARG A 1 235 ? -27.915 -6.171 41.384 1.00 97.44 235 ARG A CA 1
ATOM 1837 C C . ARG A 1 235 ? -29.273 -5.477 41.439 1.00 97.44 235 ARG A C 1
ATOM 1839 O O . ARG A 1 235 ? -29.781 -5.267 42.536 1.00 97.44 235 ARG A O 1
ATOM 1846 N N . ALA A 1 236 ? -29.855 -5.130 40.293 1.00 97.50 236 ALA A N 1
ATOM 1847 C CA . ALA A 1 236 ? -31.182 -4.524 40.232 1.00 97.50 236 ALA A CA 1
ATOM 1848 C C . ALA A 1 236 ? -32.270 -5.488 40.733 1.00 97.50 236 ALA A C 1
ATOM 1850 O O . ALA A 1 236 ? -33.137 -5.081 41.505 1.00 97.50 236 ALA A O 1
ATOM 1851 N N . ASP A 1 237 ? -32.190 -6.768 40.361 1.00 97.75 237 ASP A N 1
ATOM 1852 C CA . ASP A 1 237 ? -33.116 -7.802 40.832 1.00 97.75 237 ASP A CA 1
ATOM 1853 C C . ASP A 1 237 ? -33.018 -7.989 42.357 1.00 97.75 237 ASP A C 1
ATOM 1855 O O . ASP A 1 237 ? -34.042 -7.963 43.043 1.00 97.75 237 ASP A O 1
ATOM 1859 N N . LYS A 1 238 ? -31.795 -8.060 42.905 1.00 98.00 238 LYS A N 1
ATOM 1860 C CA . LYS A 1 238 ? -31.552 -8.113 44.360 1.00 98.00 238 LYS A CA 1
ATOM 1861 C C . LYS A 1 238 ? -32.091 -6.882 45.0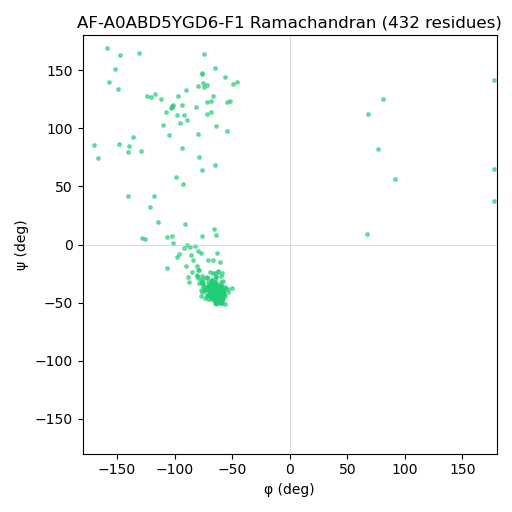89 1.00 98.00 238 LYS A C 1
ATOM 1863 O O . LYS A 1 238 ? -32.734 -7.015 46.125 1.00 98.00 238 LYS A O 1
ATOM 1868 N N . LEU A 1 239 ? -31.871 -5.683 44.548 1.00 97.75 239 LEU A N 1
ATOM 1869 C CA . LEU A 1 239 ? -32.372 -4.442 45.146 1.00 97.75 239 LEU A CA 1
ATOM 1870 C C . LEU A 1 239 ? -33.911 -4.409 45.171 1.00 97.75 239 LEU A C 1
ATOM 1872 O O . LEU A 1 239 ? -34.510 -4.002 46.167 1.00 97.75 239 LEU A O 1
ATOM 1876 N N . ASN A 1 240 ? -34.553 -4.877 44.097 1.00 97.06 240 ASN A N 1
ATOM 1877 C CA . ASN A 1 240 ? -36.008 -5.001 44.023 1.00 97.06 240 ASN A CA 1
ATOM 1878 C C . ASN A 1 240 ? -36.551 -6.015 45.037 1.00 97.06 240 ASN A C 1
ATOM 1880 O O . ASN A 1 240 ? -37.606 -5.785 45.630 1.00 97.06 240 ASN A O 1
ATOM 1884 N N . GLU A 1 241 ? -35.852 -7.130 45.249 1.00 97.00 241 GLU A N 1
ATOM 1885 C CA . GLU A 1 241 ? -36.205 -8.110 46.277 1.00 97.00 241 GLU A CA 1
ATOM 1886 C C . GLU A 1 241 ? -36.101 -7.510 47.685 1.00 97.00 241 GLU A C 1
ATOM 1888 O O . GLU A 1 241 ? -37.096 -7.516 48.412 1.00 97.00 241 GLU A O 1
ATOM 1893 N N . SER A 1 242 ? -34.974 -6.875 48.027 1.00 96.81 242 SER A N 1
ATOM 1894 C CA . SER A 1 242 ? -34.805 -6.193 49.319 1.00 96.81 242 SER A CA 1
ATOM 1895 C C . SER A 1 242 ? -35.835 -5.080 49.542 1.00 96.81 242 SER A C 1
ATOM 1897 O O . SER A 1 242 ? -36.327 -4.903 50.653 1.00 96.81 242 SER A O 1
ATOM 1899 N N . SER A 1 243 ? -36.220 -4.342 48.495 1.00 97.50 243 SER A N 1
ATOM 1900 C CA . SER A 1 243 ? -37.282 -3.331 48.586 1.00 97.50 243 SER A CA 1
ATOM 1901 C C . SER A 1 243 ? -38.641 -3.950 48.940 1.00 97.50 243 SER A C 1
ATOM 1903 O O . SER A 1 243 ? -39.366 -3.414 49.779 1.00 97.50 243 SER A O 1
ATOM 1905 N N . ARG A 1 244 ? -38.973 -5.111 48.359 1.00 97.62 244 ARG A N 1
ATOM 1906 C CA . ARG A 1 244 ? -40.202 -5.852 48.690 1.00 97.62 244 ARG A CA 1
ATOM 1907 C C . ARG A 1 244 ? -40.172 -6.413 50.108 1.00 97.62 244 ARG A C 1
ATOM 1909 O O . ARG A 1 244 ? -41.217 -6.445 50.753 1.00 97.62 244 ARG A O 1
ATOM 1916 N N . GLU A 1 245 ? -39.018 -6.874 50.583 1.00 96.81 245 GLU A N 1
ATOM 1917 C CA . GLU A 1 245 ? -38.848 -7.323 51.971 1.00 96.81 245 GLU A CA 1
ATOM 1918 C C . GLU A 1 245 ? -39.038 -6.168 52.953 1.00 96.81 245 GLU A C 1
ATOM 1920 O O . GLU A 1 245 ? -39.899 -6.257 53.823 1.00 96.81 245 GLU A O 1
ATOM 1925 N N . LEU A 1 246 ? -38.367 -5.034 52.732 1.00 96.88 246 LEU A N 1
ATOM 1926 C CA . LEU A 1 246 ? -38.547 -3.827 53.545 1.00 96.88 246 LEU A CA 1
ATOM 1927 C C . LEU A 1 246 ? -40.006 -3.352 53.577 1.00 96.88 246 LEU A C 1
ATOM 1929 O O . LEU A 1 246 ? -40.493 -2.912 54.617 1.00 96.88 246 LEU A O 1
ATOM 1933 N N . GLN A 1 247 ? -40.731 -3.462 52.460 1.00 96.88 247 GLN A N 1
ATOM 1934 C CA . GLN A 1 247 ? -42.155 -3.133 52.423 1.00 96.88 247 GLN A CA 1
ATOM 1935 C C . GLN A 1 247 ? -42.991 -4.074 53.308 1.00 96.88 247 GLN A C 1
ATOM 1937 O O . GLN A 1 247 ? -43.913 -3.612 53.984 1.00 96.88 247 GLN A O 1
ATOM 1942 N N . LYS A 1 248 ? -42.682 -5.379 53.328 1.00 96.25 248 LYS A N 1
ATOM 1943 C CA . LYS A 1 248 ? -43.353 -6.350 54.211 1.00 96.25 248 LYS A CA 1
ATOM 1944 C C . LYS A 1 248 ? -43.037 -6.077 55.677 1.00 96.25 248 LYS A C 1
ATOM 1946 O O . LYS A 1 248 ? -43.964 -6.025 56.482 1.00 96.25 248 LYS A O 1
ATOM 1951 N N . ASP A 1 249 ? -41.770 -5.843 56.004 1.00 96.12 249 ASP A N 1
ATOM 1952 C CA . ASP A 1 249 ? -41.336 -5.536 57.369 1.00 96.12 249 ASP A CA 1
ATOM 1953 C C . ASP A 1 249 ? -41.983 -4.243 57.874 1.00 96.12 249 ASP A C 1
ATOM 1955 O O . ASP A 1 249 ? -42.448 -4.179 59.012 1.00 96.12 249 ASP A O 1
ATOM 1959 N N . GLY A 1 250 ? -42.101 -3.231 57.008 1.00 96.69 250 GLY A N 1
ATOM 1960 C CA . GLY A 1 250 ? -42.834 -2.001 57.301 1.00 96.69 250 GLY A CA 1
ATOM 1961 C C . GLY A 1 250 ? -44.310 -2.255 57.628 1.00 96.69 250 GLY A C 1
ATOM 1962 O O . GLY A 1 250 ? -44.817 -1.735 58.622 1.00 96.69 250 GLY A O 1
ATOM 1963 N N . GLN A 1 251 ? -44.994 -3.100 56.847 1.00 96.94 251 GLN A N 1
ATOM 1964 C CA . GLN A 1 251 ? -46.381 -3.494 57.129 1.00 96.94 251 GLN A CA 1
ATOM 1965 C C . GLN A 1 251 ? -46.509 -4.285 58.438 1.00 96.94 251 GLN A C 1
ATOM 1967 O O . GLN A 1 251 ? -47.470 -4.088 59.184 1.00 96.94 251 GLN A O 1
ATOM 1972 N N . GLU A 1 252 ? -45.561 -5.174 58.740 1.00 97.06 252 GLU A N 1
ATOM 1973 C CA . GLU A 1 252 ? -45.557 -5.936 59.991 1.00 97.06 252 GLU A CA 1
ATOM 1974 C C . GLU A 1 252 ? -45.315 -5.025 61.203 1.00 97.06 252 GLU A C 1
ATOM 1976 O O . GLU A 1 252 ? -46.025 -5.130 62.208 1.00 97.06 252 GLU A O 1
ATOM 1981 N N . LEU A 1 253 ? -44.368 -4.090 61.107 1.00 96.81 253 LEU A N 1
ATOM 1982 C CA . LEU A 1 253 ? -44.124 -3.074 62.132 1.00 96.81 253 LEU A CA 1
ATOM 1983 C C . LEU A 1 253 ? -45.366 -2.215 62.377 1.00 96.81 253 LEU A C 1
ATOM 1985 O O . LEU A 1 253 ? -45.720 -1.979 63.532 1.00 96.81 253 LEU A O 1
ATOM 1989 N N . GLU A 1 254 ? -46.072 -1.804 61.322 1.00 96.38 254 GLU A N 1
ATOM 1990 C CA . GLU A 1 254 ? -47.320 -1.051 61.453 1.00 96.38 254 GLU A CA 1
ATOM 1991 C C . GLU A 1 254 ? -48.402 -1.866 62.182 1.00 96.38 254 GLU A C 1
ATOM 1993 O O . GLU A 1 254 ? -49.082 -1.355 63.078 1.00 96.38 254 GLU A O 1
ATOM 1998 N N . GLN A 1 255 ? -48.540 -3.156 61.863 1.00 95.88 255 GLN A N 1
ATOM 1999 C CA . GLN A 1 255 ? -49.466 -4.051 62.563 1.00 95.88 255 GLN A CA 1
ATOM 2000 C C . GLN A 1 255 ? -49.098 -4.212 64.043 1.00 95.88 255 GLN A C 1
ATOM 2002 O O . GLN A 1 255 ? -49.976 -4.116 64.904 1.00 95.88 255 GLN A O 1
ATOM 2007 N N . ARG A 1 256 ? -47.811 -4.404 64.357 1.00 95.81 256 ARG A N 1
ATOM 2008 C CA . ARG A 1 256 ? -47.323 -4.496 65.742 1.00 95.81 256 ARG A CA 1
ATOM 2009 C C . ARG A 1 256 ? -47.561 -3.201 66.513 1.00 95.81 256 ARG A C 1
ATOM 2011 O O . ARG A 1 256 ? -48.016 -3.259 67.651 1.00 95.81 256 ARG A O 1
ATOM 2018 N N . ALA A 1 257 ? -47.326 -2.044 65.897 1.00 95.94 257 ALA A N 1
ATOM 2019 C CA . ALA A 1 257 ? -47.599 -0.745 66.506 1.00 95.94 257 ALA A CA 1
ATOM 2020 C C . ALA A 1 257 ? -49.092 -0.577 66.832 1.00 95.94 257 ALA A C 1
ATOM 2022 O O . ALA A 1 257 ? -49.442 -0.161 67.936 1.00 95.94 257 ALA A O 1
ATOM 2023 N N . ARG A 1 258 ? -49.988 -0.971 65.914 1.00 96.62 258 ARG A N 1
ATOM 2024 C CA . ARG A 1 258 ? -51.440 -0.977 66.164 1.00 96.62 258 ARG A CA 1
ATOM 2025 C C . ARG A 1 258 ? -51.816 -1.911 67.319 1.00 96.62 258 ARG A C 1
ATOM 2027 O O . ARG A 1 258 ? -52.602 -1.510 68.174 1.00 96.62 258 ARG A O 1
ATOM 2034 N N . ALA A 1 259 ? -51.244 -3.115 67.371 1.00 96.19 259 ALA A N 1
ATOM 2035 C CA . ALA A 1 259 ? -51.494 -4.081 68.443 1.00 96.19 259 ALA A CA 1
ATOM 2036 C C . ALA A 1 259 ? -51.002 -3.580 69.813 1.00 96.19 259 ALA A C 1
ATOM 2038 O O . ALA A 1 259 ? -51.732 -3.669 70.798 1.00 96.19 259 ALA A O 1
ATOM 2039 N N . LEU A 1 260 ? -49.805 -2.986 69.877 1.00 96.44 260 LEU A N 1
ATOM 2040 C CA . LEU A 1 260 ? -49.278 -2.365 71.097 1.00 96.44 260 LEU A CA 1
ATOM 2041 C C . LEU A 1 260 ? -50.181 -1.231 71.587 1.00 96.44 260 LEU A C 1
ATOM 2043 O O . LEU A 1 260 ? -50.511 -1.177 72.767 1.00 96.44 260 LEU A O 1
ATOM 2047 N N . ASN A 1 261 ? -50.646 -0.371 70.681 1.00 96.12 261 ASN A N 1
ATOM 2048 C CA . ASN A 1 261 ? -51.535 0.741 71.020 1.00 96.12 261 ASN A CA 1
ATOM 2049 C C . ASN A 1 261 ? -52.903 0.238 71.535 1.00 96.12 261 ASN A C 1
ATOM 2051 O O . ASN A 1 261 ? -53.470 0.784 72.480 1.00 96.12 261 ASN A O 1
ATOM 2055 N N . GLN A 1 262 ? -53.419 -0.862 70.975 1.00 95.69 262 GLN A N 1
ATOM 2056 C CA . GLN A 1 262 ? -54.605 -1.540 71.509 1.00 95.69 262 GLN A CA 1
ATOM 2057 C C . GLN A 1 262 ? -54.359 -2.124 72.906 1.00 95.69 262 GLN A C 1
ATOM 2059 O O . GLN A 1 262 ? -55.193 -1.934 73.789 1.00 95.69 262 GLN A O 1
ATOM 2064 N N . SER A 1 263 ? -53.219 -2.785 73.124 1.00 94.12 263 SER A N 1
ATOM 2065 C CA . SER A 1 263 ? -52.844 -3.319 74.437 1.00 94.12 263 SER A CA 1
ATOM 2066 C C . SER A 1 263 ? -52.687 -2.213 75.479 1.00 94.12 263 SER A C 1
ATOM 2068 O O . SER A 1 263 ? -53.122 -2.391 76.611 1.00 94.12 263 SER A O 1
ATOM 2070 N N . GLN A 1 264 ? -52.115 -1.065 75.108 1.00 96.00 264 GLN A N 1
ATOM 2071 C CA . GLN A 1 264 ? -52.012 0.099 75.988 1.00 96.00 264 GLN A CA 1
ATOM 2072 C C . GLN A 1 264 ? -53.401 0.595 76.404 1.00 96.00 264 GLN A C 1
ATOM 2074 O O . GLN A 1 264 ? -53.668 0.734 77.593 1.00 96.00 264 GLN A O 1
ATOM 2079 N N . ARG A 1 265 ? -54.318 0.781 75.446 1.00 95.94 265 ARG A N 1
ATOM 2080 C CA . ARG A 1 265 ? -55.708 1.171 75.746 1.00 95.94 265 ARG A CA 1
ATOM 2081 C C . ARG A 1 265 ? -56.419 0.149 76.629 1.00 95.94 265 ARG A C 1
ATOM 2083 O O . ARG A 1 265 ? -57.253 0.524 77.449 1.00 95.94 265 ARG A O 1
ATOM 2090 N N . GLN A 1 266 ? -56.131 -1.139 76.447 1.00 95.56 266 GLN A N 1
ATOM 2091 C CA . GLN A 1 266 ? -56.693 -2.184 77.295 1.00 95.56 266 GLN A CA 1
ATOM 2092 C C . GLN A 1 266 ? -56.143 -2.093 78.722 1.00 95.56 266 GLN A C 1
ATOM 2094 O O . GLN A 1 266 ? -56.931 -2.106 79.659 1.00 95.56 266 GLN A O 1
ATOM 2099 N N . LEU A 1 267 ? -54.833 -1.901 78.890 1.00 94.94 267 LEU A N 1
ATOM 2100 C CA . LEU A 1 267 ? -54.217 -1.684 80.202 1.00 94.94 267 LEU A CA 1
ATOM 2101 C C . LEU A 1 267 ? -54.760 -0.430 80.901 1.00 94.94 267 LEU A C 1
ATOM 2103 O O . LEU A 1 267 ? -55.008 -0.466 82.102 1.00 94.94 267 LEU A O 1
ATOM 2107 N N . GLU A 1 268 ? -54.999 0.661 80.168 1.00 95.00 268 GLU A N 1
ATOM 2108 C CA . GLU A 1 268 ? -55.631 1.874 80.708 1.00 95.00 268 GLU A CA 1
ATOM 2109 C C . GLU A 1 268 ? -57.056 1.591 81.220 1.00 95.00 268 GLU A C 1
ATOM 2111 O O . GLU A 1 268 ? -57.426 2.043 82.306 1.00 95.00 268 GLU A O 1
ATOM 2116 N N . ARG A 1 269 ? -57.845 0.793 80.483 1.00 94.94 269 ARG A N 1
ATOM 2117 C CA . ARG A 1 269 ? -59.185 0.355 80.917 1.00 94.94 269 ARG A CA 1
ATOM 2118 C C . ARG A 1 269 ? -59.129 -0.56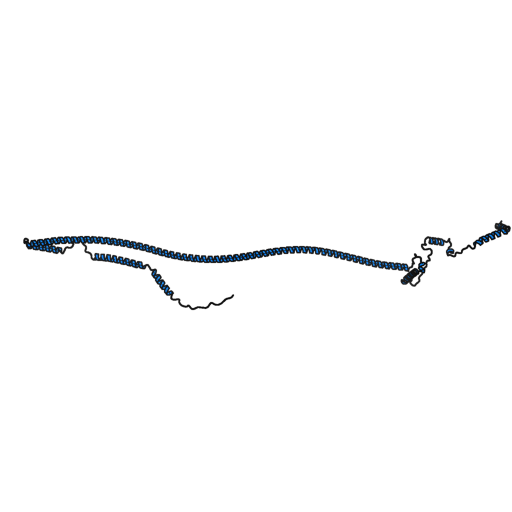2 82.132 1.00 94.94 269 ARG A C 1
ATOM 2120 O O . ARG A 1 269 ? -59.904 -0.364 83.063 1.00 94.94 269 ARG A O 1
ATOM 2127 N N . ASP A 1 270 ? -58.235 -1.546 82.125 1.00 93.69 270 ASP A N 1
ATOM 2128 C CA . ASP A 1 270 ? -58.072 -2.491 83.231 1.00 93.69 270 ASP A CA 1
ATOM 2129 C C . ASP A 1 270 ? -57.609 -1.756 84.498 1.00 93.69 270 ASP A C 1
ATOM 2131 O O . ASP A 1 270 ? -58.131 -2.001 85.584 1.00 93.69 270 ASP A O 1
ATOM 2135 N N . GLY A 1 271 ? -56.705 -0.781 84.357 1.00 94.50 271 GLY A N 1
ATOM 2136 C CA . GLY A 1 271 ? -56.292 0.113 85.437 1.00 94.50 271 GLY A CA 1
ATOM 2137 C C . GLY A 1 271 ? -57.448 0.949 85.996 1.00 94.50 271 GLY A C 1
ATOM 2138 O O . GLY A 1 271 ? -57.610 1.033 87.214 1.00 94.50 271 GLY A O 1
ATOM 2139 N N . ALA A 1 272 ? -58.296 1.518 85.132 1.00 94.38 272 ALA A N 1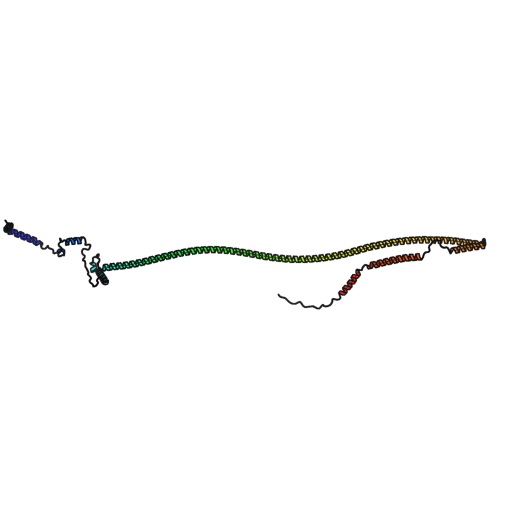
ATOM 2140 C CA . ALA A 1 272 ? -59.491 2.248 85.563 1.00 94.38 272 ALA A CA 1
ATOM 2141 C C . ALA A 1 272 ? -60.499 1.339 86.290 1.00 94.38 272 ALA A C 1
ATOM 2143 O O . ALA A 1 272 ? -61.030 1.718 87.334 1.00 94.38 272 ALA A O 1
ATOM 2144 N N . ALA A 1 273 ? -60.719 0.121 85.785 1.00 93.56 273 ALA A N 1
ATOM 2145 C CA . ALA A 1 273 ? -61.599 -0.863 86.409 1.00 93.56 273 ALA A CA 1
ATOM 2146 C C . ALA A 1 273 ? -61.071 -1.334 87.774 1.00 93.56 273 ALA A C 1
ATOM 2148 O O . ALA A 1 273 ? -61.844 -1.481 88.721 1.00 93.56 273 ALA A O 1
ATOM 2149 N N . LEU A 1 274 ? -59.756 -1.543 87.903 1.00 94.31 274 LEU A N 1
ATOM 2150 C CA . LEU A 1 274 ? -59.120 -1.869 89.181 1.00 94.31 274 LEU A CA 1
ATOM 2151 C C . LEU A 1 274 ? -59.267 -0.734 90.194 1.00 94.31 274 LEU A C 1
ATOM 2153 O O . LEU A 1 274 ? -59.565 -1.007 91.354 1.00 94.31 274 LEU A O 1
ATOM 2157 N N . LYS A 1 275 ? -59.110 0.524 89.762 1.00 94.88 275 LYS A N 1
ATOM 2158 C CA . LYS A 1 275 ? -59.326 1.692 90.623 1.00 94.88 275 LYS A CA 1
ATOM 2159 C C . LYS A 1 275 ? -60.767 1.749 91.131 1.00 94.88 275 LYS A C 1
ATOM 2161 O O . LYS A 1 275 ? -60.970 1.821 92.335 1.00 94.88 275 LYS A O 1
ATOM 2166 N N . GLN A 1 276 ? -61.743 1.607 90.234 1.00 93.38 276 GLN A N 1
ATOM 2167 C CA . GLN A 1 276 ? -63.157 1.562 90.611 1.00 93.38 276 GLN A CA 1
ATOM 2168 C C . GLN A 1 276 ? -63.433 0.449 91.632 1.00 93.38 276 GLN A C 1
ATOM 2170 O O . GLN A 1 276 ? -64.100 0.672 92.635 1.00 93.38 276 GLN A O 1
ATOM 2175 N N . ARG A 1 277 ? -62.879 -0.748 91.418 1.00 92.31 277 ARG A N 1
ATOM 2176 C CA . ARG A 1 277 ? -63.067 -1.874 92.338 1.00 92.31 277 ARG A CA 1
ATOM 2177 C C . ARG A 1 277 ? -62.395 -1.651 93.695 1.00 92.31 277 ARG A C 1
ATOM 2179 O O . ARG A 1 277 ? -62.895 -2.137 94.705 1.00 92.31 277 ARG A O 1
ATOM 2186 N N . ALA A 1 278 ? -61.268 -0.943 93.732 1.00 91.69 278 ALA A N 1
ATOM 2187 C CA . ALA A 1 278 ? -60.634 -0.530 94.980 1.00 91.69 278 ALA A CA 1
ATOM 2188 C C . ALA A 1 278 ? -61.507 0.481 95.742 1.00 91.69 278 ALA A C 1
ATOM 2190 O O . ALA A 1 278 ? -61.665 0.341 96.953 1.00 91.69 278 ALA A O 1
ATOM 2191 N N . ASP A 1 279 ? -62.120 1.437 95.037 1.00 93.69 279 ASP A N 1
ATOM 2192 C CA . ASP A 1 279 ? -63.064 2.396 95.620 1.00 93.69 279 ASP A CA 1
ATOM 2193 C C . ASP A 1 279 ? -64.307 1.672 96.184 1.00 93.69 279 ASP A C 1
ATOM 2195 O O . ASP A 1 279 ? -64.642 1.852 97.353 1.00 93.69 279 ASP A O 1
ATOM 2199 N N . GLU A 1 280 ? -64.907 0.744 95.426 1.00 93.31 280 GLU A N 1
ATOM 2200 C CA . GLU A 1 280 ? -66.035 -0.101 95.873 1.00 93.31 280 GLU A CA 1
ATOM 2201 C C . GLU A 1 280 ? -65.688 -0.958 97.111 1.00 93.31 280 GLU A C 1
ATOM 2203 O O . GLU A 1 280 ? -66.506 -1.132 98.022 1.00 93.31 280 GLU A O 1
ATOM 2208 N N . LEU A 1 281 ? -64.468 -1.508 97.173 1.00 92.81 281 LEU A N 1
ATOM 2209 C CA . LEU A 1 281 ? -63.987 -2.259 98.338 1.00 92.81 281 LEU A CA 1
ATOM 2210 C C . LEU A 1 281 ? -63.788 -1.356 99.560 1.00 92.81 281 LEU A C 1
ATOM 2212 O O . LEU A 1 281 ? -64.115 -1.772 100.673 1.00 92.81 281 LEU A O 1
ATOM 2216 N N . ASN A 1 282 ? -63.284 -0.135 99.371 1.00 92.56 282 ASN A N 1
ATOM 2217 C CA . ASN A 1 282 ? -63.142 0.846 100.448 1.00 92.56 282 ASN A CA 1
ATOM 2218 C C . ASN A 1 282 ? -64.509 1.273 100.998 1.00 92.56 282 ASN A C 1
ATOM 2220 O O . ASN A 1 282 ? -64.686 1.311 102.215 1.00 92.56 282 ASN A O 1
ATOM 2224 N N . GLU A 1 283 ? -65.491 1.517 100.128 1.00 90.81 283 GLU A N 1
ATOM 2225 C CA . GLU A 1 283 ? -66.873 1.794 100.536 1.00 90.81 283 GLU A CA 1
ATOM 2226 C C . GLU A 1 283 ? -67.488 0.610 101.292 1.00 90.81 283 GLU A C 1
ATOM 2228 O O . GLU A 1 283 ? -68.082 0.786 102.357 1.00 90.81 283 GLU A O 1
ATOM 2233 N N . SER A 1 284 ? -67.289 -0.615 100.795 1.00 89.94 284 SER A N 1
ATOM 2234 C CA . SER A 1 284 ? -67.760 -1.835 101.463 1.00 89.94 284 SER A CA 1
ATOM 2235 C C . SER A 1 284 ? -67.138 -1.998 102.850 1.00 89.94 284 SER A C 1
ATOM 2237 O O . SER A 1 284 ? -67.831 -2.356 103.804 1.00 89.94 284 SER A O 1
ATOM 2239 N N . ARG A 1 285 ? -65.839 -1.708 102.985 1.00 92.81 285 ARG A N 1
ATOM 2240 C CA . ARG A 1 285 ? -65.132 -1.715 104.269 1.00 92.81 285 ARG A CA 1
ATOM 2241 C C . ARG A 1 285 ? -65.705 -0.671 105.225 1.00 92.81 285 ARG A C 1
ATOM 2243 O O . ARG A 1 285 ? -66.011 -1.024 106.358 1.00 92.81 285 ARG A O 1
ATOM 2250 N N . ALA A 1 286 ? -65.903 0.565 104.770 1.00 89.88 286 ALA A N 1
ATOM 2251 C CA . ALA A 1 286 ? -66.515 1.616 105.583 1.00 89.88 286 ALA A CA 1
ATOM 2252 C C . ALA A 1 286 ? -67.931 1.220 106.045 1.00 89.88 286 ALA A C 1
ATOM 2254 O O . ALA A 1 286 ? -68.285 1.388 107.212 1.00 89.88 286 ALA A O 1
ATOM 2255 N N . GLY A 1 287 ? -68.723 0.606 105.159 1.00 90.31 287 GLY A N 1
ATOM 2256 C CA . GLY A 1 287 ? -70.041 0.069 105.498 1.00 90.31 287 GLY A CA 1
ATOM 2257 C C . GLY A 1 287 ? -69.994 -1.073 106.523 1.00 90.31 287 GLY A C 1
ATOM 2258 O O . GLY A 1 287 ? -70.853 -1.146 107.404 1.00 90.31 287 GLY A O 1
ATOM 2259 N N . LEU A 1 288 ? -68.996 -1.960 106.448 1.00 89.69 288 LEU A N 1
ATOM 2260 C CA . LEU A 1 288 ? -68.776 -3.012 107.449 1.00 89.69 288 LEU A CA 1
ATOM 2261 C C . LEU A 1 288 ? -68.348 -2.437 108.805 1.00 89.69 288 LEU A C 1
ATOM 2263 O O . LEU A 1 288 ? -68.879 -2.871 109.825 1.00 89.69 288 LEU A O 1
ATOM 2267 N N . GLU A 1 289 ? -67.452 -1.449 108.824 1.00 90.06 289 GLU A N 1
ATOM 2268 C CA . GLU A 1 289 ? -67.031 -0.744 110.043 1.00 90.06 289 GLU A CA 1
ATOM 2269 C C . GLU A 1 289 ? -68.231 -0.061 110.726 1.00 90.06 289 GLU A C 1
ATOM 2271 O O . GLU A 1 289 ? -68.413 -0.184 111.938 1.00 90.06 289 GLU A O 1
ATOM 2276 N N . GLN A 1 290 ? -69.128 0.561 109.952 1.00 88.25 290 GLN A N 1
ATOM 2277 C CA . GLN A 1 290 ? -70.364 1.145 110.481 1.00 88.25 290 GLN A CA 1
ATOM 2278 C C . GLN A 1 290 ? -71.299 0.084 111.087 1.00 88.25 290 GLN A C 1
ATOM 2280 O O . GLN A 1 290 ? -71.827 0.273 112.184 1.00 88.25 290 GLN A O 1
ATOM 2285 N N . ARG A 1 291 ? -71.495 -1.056 110.408 1.00 87.69 291 ARG A N 1
ATOM 2286 C CA . ARG A 1 291 ? -72.298 -2.170 110.949 1.00 87.69 291 ARG A CA 1
ATOM 2287 C C . ARG A 1 291 ? -71.686 -2.751 112.218 1.00 87.69 291 ARG A C 1
ATOM 2289 O O . ARG A 1 291 ? -72.427 -3.123 113.123 1.00 87.69 291 ARG A O 1
ATOM 2296 N N . GLN A 1 292 ? -70.359 -2.835 112.293 1.00 90.12 292 GLN A N 1
ATOM 2297 C CA . GLN A 1 292 ? -69.660 -3.273 113.496 1.00 90.12 292 GLN A CA 1
ATOM 2298 C C . GLN A 1 292 ? -69.950 -2.331 114.671 1.00 90.12 292 GLN A C 1
ATOM 2300 O O . GLN A 1 292 ? -70.316 -2.813 115.740 1.00 90.12 292 GLN A O 1
ATOM 2305 N N . GLN A 1 293 ? -69.880 -1.013 114.460 1.00 88.50 293 GLN A N 1
ATOM 2306 C CA . GLN A 1 293 ? -70.244 -0.023 115.482 1.00 88.50 293 GLN A CA 1
ATOM 2307 C C . GLN A 1 293 ? -71.716 -0.140 115.905 1.00 88.50 293 GLN A C 1
ATOM 2309 O O . GLN A 1 293 ? -72.017 -0.098 117.096 1.00 88.50 293 GLN A O 1
ATOM 2314 N N . GLU A 1 294 ? -72.644 -0.334 114.959 1.00 88.00 294 GLU A N 1
ATOM 2315 C CA . GLU A 1 294 ? -74.065 -0.532 115.281 1.00 88.00 294 GLU A CA 1
ATOM 2316 C C . GLU A 1 294 ? -74.283 -1.808 116.113 1.00 88.00 294 GLU A C 1
ATOM 2318 O O . GLU A 1 294 ? -75.037 -1.801 117.088 1.00 88.00 294 GLU A O 1
ATOM 2323 N N . LEU A 1 295 ? -73.615 -2.910 115.758 1.00 86.62 295 LEU A N 1
ATOM 2324 C CA . LEU A 1 295 ? -73.676 -4.156 116.523 1.00 86.62 295 LEU A CA 1
ATOM 2325 C C . LEU A 1 295 ? -73.089 -3.994 117.927 1.00 86.62 295 LEU A C 1
ATOM 2327 O O . LEU A 1 295 ? -73.657 -4.535 118.873 1.00 86.62 295 LEU A O 1
ATOM 2331 N N . GLU A 1 296 ? -72.003 -3.239 118.079 1.00 86.50 296 GLU A N 1
ATOM 2332 C CA . GLU A 1 296 ? -71.399 -2.941 119.378 1.00 86.50 296 GLU A CA 1
ATOM 2333 C C . GLU A 1 296 ? -72.335 -2.098 120.257 1.00 86.50 296 GLU A C 1
ATOM 2335 O O . GLU A 1 296 ? -72.569 -2.447 121.415 1.00 86.50 296 GLU A O 1
ATOM 2340 N N . GLN A 1 297 ? -72.985 -1.077 119.689 1.00 84.81 297 GLN A N 1
ATOM 2341 C CA . GLN A 1 297 ? -74.031 -0.304 120.373 1.00 84.81 297 GLN A CA 1
ATOM 2342 C C . GLN A 1 297 ? -75.228 -1.180 120.768 1.00 84.81 297 GLN A C 1
ATOM 2344 O O . GLN A 1 297 ? -75.727 -1.099 121.892 1.00 84.81 297 GLN A O 1
ATOM 2349 N N . ARG A 1 298 ? -75.687 -2.068 119.875 1.00 83.44 298 ARG A N 1
ATOM 2350 C CA . ARG A 1 298 ? -76.760 -3.020 120.198 1.00 83.44 298 ARG A CA 1
ATOM 2351 C C . ARG A 1 298 ? -76.337 -3.970 121.314 1.00 83.44 298 ARG A C 1
ATOM 2353 O O . ARG A 1 298 ? -77.122 -4.180 122.234 1.00 83.44 298 ARG A O 1
ATOM 2360 N N . ALA A 1 299 ? -75.120 -4.507 121.277 1.00 82.94 299 ALA A N 1
ATOM 2361 C CA . ALA A 1 299 ? -74.593 -5.374 122.327 1.00 82.94 299 ALA A CA 1
ATOM 2362 C C . ALA A 1 299 ? -74.524 -4.649 123.682 1.00 82.94 299 ALA A C 1
ATOM 2364 O O . ALA A 1 299 ? -74.931 -5.221 124.694 1.00 82.94 299 ALA A O 1
ATOM 2365 N N . GLN A 1 300 ? -74.098 -3.381 123.701 1.00 83.81 300 GLN A N 1
ATOM 2366 C CA . GLN A 1 300 ? -74.145 -2.531 124.895 1.00 83.81 300 GLN A CA 1
ATOM 2367 C C . GLN A 1 300 ? -75.582 -2.362 125.402 1.00 83.81 300 GLN A C 1
ATOM 2369 O O . GLN A 1 300 ? -75.843 -2.658 126.564 1.00 83.81 300 GLN A O 1
ATOM 2374 N N . SER A 1 301 ? -76.540 -2.033 124.530 1.00 84.44 301 SER A N 1
ATOM 2375 C CA . SER A 1 301 ? -77.955 -1.904 124.920 1.00 84.44 301 SER A CA 1
ATOM 2376 C C . SER A 1 301 ? -78.554 -3.212 125.467 1.00 84.44 301 SER A C 1
ATOM 2378 O O . SER A 1 301 ? -79.357 -3.215 126.403 1.00 84.44 301 SER A O 1
ATOM 2380 N N . VAL A 1 302 ? -78.140 -4.363 124.924 1.00 82.62 302 VAL A N 1
ATOM 2381 C CA . VAL A 1 302 ? -78.542 -5.687 125.421 1.00 82.62 302 VAL A CA 1
ATOM 2382 C C . VAL A 1 302 ? -77.917 -5.963 126.790 1.00 82.62 302 VAL A C 1
ATOM 2384 O O . VAL A 1 302 ? -78.578 -6.505 127.673 1.00 82.62 302 VAL A O 1
ATOM 2387 N N . ASN A 1 303 ? -76.664 -5.568 127.008 1.00 81.81 303 ASN A N 1
ATOM 2388 C CA . ASN A 1 303 ? -76.017 -5.699 128.311 1.00 81.81 303 ASN A CA 1
ATOM 2389 C C . ASN A 1 303 ? -76.650 -4.780 129.361 1.00 81.81 303 ASN A C 1
ATOM 2391 O O . ASN A 1 303 ? -76.895 -5.233 130.476 1.00 81.81 303 ASN A O 1
ATOM 2395 N N . GLU A 1 304 ? -76.982 -3.539 129.012 1.00 80.25 304 GLU A N 1
ATOM 2396 C CA . GLU A 1 304 ? -77.697 -2.603 129.888 1.00 80.25 304 GLU A CA 1
ATOM 2397 C C . GLU A 1 304 ? -79.093 -3.120 130.245 1.00 80.25 304 GLU A C 1
ATOM 2399 O O . GLU A 1 304 ? -79.474 -3.155 131.416 1.00 80.25 304 GLU A O 1
ATOM 2404 N N . THR A 1 305 ? -79.851 -3.600 129.254 1.00 80.31 305 THR A N 1
ATOM 2405 C CA . THR A 1 305 ? -81.165 -4.210 129.507 1.00 80.31 305 THR A CA 1
ATOM 2406 C C . THR A 1 305 ? -81.027 -5.446 130.389 1.00 80.31 305 THR A C 1
ATOM 2408 O O . THR A 1 305 ? -81.754 -5.566 131.374 1.00 80.31 305 THR A O 1
ATOM 2411 N N . ARG A 1 306 ? -80.049 -6.321 130.130 1.00 82.12 306 ARG A N 1
ATOM 2412 C CA . ARG A 1 306 ? -79.745 -7.471 130.992 1.00 82.12 306 ARG A CA 1
ATOM 2413 C C . ARG A 1 306 ? -79.399 -7.043 132.420 1.00 82.12 306 ARG A C 1
ATOM 2415 O O . ARG A 1 306 ? -79.937 -7.640 133.348 1.00 82.12 306 ARG A O 1
ATOM 2422 N N . ALA A 1 307 ? -78.567 -6.019 132.598 1.00 77.94 307 ALA A N 1
ATOM 2423 C CA . ALA A 1 307 ? -78.203 -5.482 133.908 1.00 77.94 307 ALA A CA 1
ATOM 2424 C C . ALA A 1 307 ? -79.437 -4.948 134.658 1.00 77.94 307 ALA A C 1
ATOM 2426 O O . ALA A 1 307 ? -79.691 -5.343 135.798 1.00 77.94 307 ALA A O 1
ATOM 2427 N N . SER A 1 308 ? -80.275 -4.154 133.986 1.00 79.12 308 SER A N 1
ATOM 2428 C CA . SER A 1 308 ? -81.510 -3.611 134.568 1.00 79.12 308 SER A CA 1
ATOM 2429 C C . SER A 1 308 ? -82.514 -4.703 134.963 1.00 79.12 308 SER A C 1
ATOM 2431 O O . SER A 1 308 ? -83.192 -4.592 135.984 1.00 79.12 308 SER A O 1
ATOM 2433 N N . LEU A 1 309 ? -82.585 -5.792 134.187 1.00 78.06 309 LEU A N 1
ATOM 2434 C CA . LEU A 1 309 ? -83.411 -6.959 134.491 1.00 78.06 309 LEU A CA 1
ATOM 2435 C C . LEU A 1 309 ? -82.876 -7.729 135.696 1.00 78.06 309 LEU A C 1
ATOM 2437 O O . LEU A 1 309 ? -83.665 -8.181 136.523 1.00 78.06 309 LEU A O 1
ATOM 2441 N N . THR A 1 310 ? -81.554 -7.890 135.809 1.00 78.88 310 THR A N 1
ATOM 2442 C CA . THR A 1 310 ? -80.947 -8.551 136.971 1.00 78.88 310 THR A CA 1
ATOM 2443 C C . THR A 1 310 ? -81.147 -7.752 138.252 1.00 78.88 310 THR A C 1
ATOM 2445 O O . THR A 1 310 ? -81.484 -8.342 139.276 1.00 78.88 310 THR A O 1
ATOM 2448 N N . GLU A 1 311 ? -81.029 -6.426 138.184 1.00 76.44 311 GLU A N 1
ATOM 2449 C CA . GLU A 1 311 ? -81.279 -5.531 139.315 1.00 76.44 311 GLU A CA 1
ATOM 2450 C C . GLU A 1 311 ? -82.750 -5.583 139.744 1.00 76.44 311 GLU A C 1
ATOM 2452 O O . GLU A 1 311 ? -83.045 -5.897 140.896 1.00 76.44 311 GLU A O 1
ATOM 2457 N N . ARG A 1 312 ? -83.694 -5.435 138.799 1.00 72.81 312 ARG A N 1
ATOM 2458 C CA . ARG A 1 312 ? -85.132 -5.590 139.086 1.00 72.81 312 ARG A CA 1
ATOM 2459 C C . ARG A 1 312 ? -85.451 -6.958 139.683 1.00 72.81 312 ARG A C 1
ATOM 2461 O O . ARG A 1 312 ? -86.238 -7.053 140.621 1.00 72.81 312 ARG A O 1
ATOM 2468 N N . ARG A 1 313 ? -84.862 -8.038 139.155 1.00 79.06 313 ARG A N 1
ATOM 2469 C CA . ARG A 1 313 ? -85.078 -9.395 139.679 1.00 79.06 313 ARG A CA 1
ATOM 2470 C C . ARG A 1 313 ? -84.621 -9.506 141.134 1.00 79.06 313 ARG A C 1
ATOM 2472 O O . ARG A 1 313 ? -85.344 -10.100 141.930 1.00 79.06 313 ARG A O 1
ATOM 2479 N N . ALA A 1 314 ? -83.483 -8.906 141.480 1.00 75.75 314 ALA A N 1
ATOM 2480 C CA . ALA A 1 314 ? -83.007 -8.847 142.858 1.00 75.75 314 ALA A CA 1
ATOM 2481 C C . ALA A 1 314 ? -83.964 -8.049 143.767 1.00 75.75 314 ALA A C 1
ATOM 2483 O O . ALA A 1 314 ? -84.265 -8.501 144.871 1.00 75.75 314 ALA A O 1
ATOM 2484 N N . GLU A 1 315 ? -84.514 -6.923 143.296 1.00 76.50 315 GLU A N 1
ATOM 2485 C CA . GLU A 1 315 ? -85.526 -6.146 144.036 1.00 76.50 315 GLU A CA 1
ATOM 2486 C C . GLU A 1 315 ? -86.799 -6.957 144.315 1.00 76.50 315 GLU A C 1
ATOM 2488 O O . GLU A 1 315 ? -87.340 -6.937 145.420 1.00 76.50 315 GLU A O 1
ATOM 2493 N N . LEU A 1 316 ? -87.297 -7.697 143.325 1.00 72.94 316 LEU A N 1
ATOM 2494 C CA . LEU A 1 316 ? -88.488 -8.534 143.488 1.00 72.94 316 LEU A CA 1
ATOM 2495 C C . LEU A 1 316 ? -88.248 -9.702 144.433 1.00 72.94 316 LEU A C 1
ATOM 2497 O O . LEU A 1 316 ? -89.139 -10.063 145.197 1.00 72.94 316 LEU A O 1
ATOM 2501 N N . GLU A 1 317 ? -87.060 -10.293 144.391 1.00 73.81 317 GLU A N 1
ATOM 2502 C CA . GLU A 1 317 ? -86.682 -11.360 145.309 1.00 73.81 317 GLU A CA 1
ATOM 2503 C C . GLU A 1 317 ? -86.594 -10.847 146.755 1.00 73.81 317 GLU A C 1
ATOM 2505 O O . GLU A 1 317 ? -87.059 -11.526 147.671 1.00 73.81 317 GLU A O 1
ATOM 2510 N N . GLN A 1 318 ? -86.097 -9.622 146.959 1.00 73.06 318 GLN A N 1
ATOM 2511 C CA . GLN A 1 318 ? -86.165 -8.929 148.250 1.00 73.06 318 GLN A CA 1
ATOM 2512 C C . GLN A 1 318 ? -87.618 -8.707 148.696 1.00 73.06 318 GLN A C 1
ATOM 2514 O O . GLN A 1 318 ? -87.977 -9.092 149.806 1.00 73.06 318 GLN A O 1
ATOM 2519 N N . GLN A 1 319 ? -88.489 -8.202 147.818 1.00 71.38 319 GLN A N 1
ATOM 2520 C CA . GLN A 1 319 ? -89.906 -7.977 148.147 1.00 71.38 319 GLN A CA 1
ATOM 2521 C C . GLN A 1 319 ? -90.666 -9.281 148.450 1.00 71.38 319 GLN A C 1
ATOM 2523 O O . GLN A 1 319 ? -91.550 -9.299 149.305 1.00 71.38 319 GLN A O 1
ATOM 2528 N N . TRP A 1 320 ? -90.316 -10.397 147.800 1.00 70.38 320 TRP A N 1
ATOM 2529 C CA . TRP A 1 320 ? -90.854 -11.720 148.142 1.00 70.38 320 TRP A CA 1
ATOM 2530 C C . TRP A 1 320 ? -90.367 -12.219 149.503 1.00 70.38 320 TRP A C 1
ATOM 2532 O O . TRP A 1 320 ? -91.150 -12.825 150.237 1.00 70.38 320 TRP A O 1
ATOM 2542 N N . LYS A 1 321 ? -89.100 -11.968 149.855 1.00 71.31 321 LYS A N 1
ATOM 2543 C CA . LYS A 1 321 ? -88.561 -12.293 151.185 1.00 71.31 321 LYS A CA 1
ATOM 2544 C C . LYS A 1 321 ? -89.240 -11.474 152.279 1.00 71.31 321 LYS A C 1
ATOM 2546 O O . LYS A 1 321 ? -89.588 -12.037 153.312 1.00 71.31 321 LYS A O 1
ATOM 2551 N N . GLU A 1 322 ? -89.485 -10.194 152.029 1.00 66.62 322 GLU A N 1
ATOM 2552 C CA . GLU A 1 322 ? -90.183 -9.291 152.947 1.00 66.62 322 GLU A CA 1
ATOM 2553 C C . GLU A 1 322 ? -91.642 -9.727 153.160 1.00 66.62 322 GLU A C 1
ATOM 2555 O O . GLU A 1 322 ? -92.082 -9.899 154.293 1.00 66.62 322 GLU A O 1
ATOM 2560 N N . LEU A 1 323 ? -92.360 -10.078 152.086 1.00 66.44 323 LEU A N 1
ATOM 2561 C CA . LEU A 1 323 ? -93.714 -10.635 152.179 1.00 66.44 323 LEU A CA 1
ATOM 2562 C C . LEU A 1 323 ? -93.753 -11.981 152.930 1.00 66.44 323 LEU A C 1
ATOM 2564 O O . LEU A 1 323 ? -94.689 -12.267 153.678 1.00 66.44 323 LEU A O 1
ATOM 2568 N N . ALA A 1 324 ? -92.744 -12.833 152.726 1.00 62.59 324 ALA A N 1
ATOM 2569 C CA . ALA A 1 324 ? -92.619 -14.097 153.445 1.00 62.59 324 ALA A CA 1
ATOM 2570 C C . ALA A 1 324 ? -92.308 -13.892 154.939 1.00 62.59 324 ALA A C 1
ATOM 2572 O O . ALA A 1 324 ? -92.731 -14.711 155.759 1.00 62.59 324 ALA A O 1
ATOM 2573 N N . ALA A 1 325 ? -91.599 -12.817 155.293 1.00 62.66 325 ALA A N 1
ATOM 2574 C CA . ALA A 1 325 ? -91.357 -12.416 156.675 1.00 62.66 325 ALA A CA 1
ATOM 2575 C C . ALA A 1 325 ? -92.636 -11.868 157.335 1.00 62.66 325 ALA A C 1
ATOM 2577 O O . ALA A 1 325 ? -93.008 -12.353 158.403 1.00 62.66 325 ALA A O 1
ATOM 2578 N N . ASP A 1 326 ? -93.372 -10.979 156.658 1.00 63.34 326 ASP A N 1
ATOM 2579 C CA . ASP A 1 326 ? -94.662 -10.435 157.124 1.00 63.34 326 ASP A CA 1
ATOM 2580 C C . ASP A 1 326 ? -95.719 -11.534 157.337 1.00 63.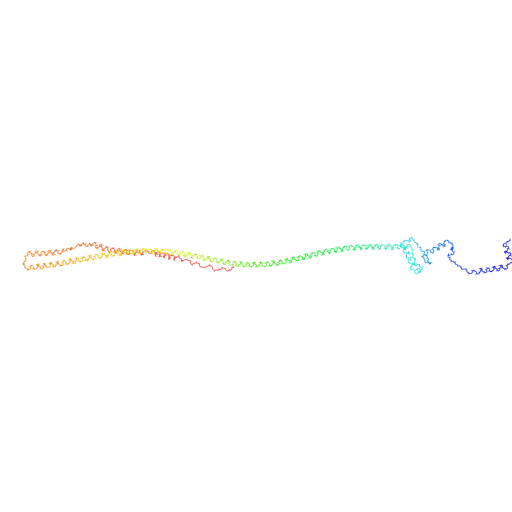34 326 ASP A C 1
ATOM 2582 O O . ASP A 1 326 ? -96.507 -11.503 158.283 1.00 63.34 326 ASP A O 1
ATOM 2586 N N . ARG A 1 327 ? -95.720 -12.572 156.489 1.00 58.25 327 ARG A N 1
ATOM 2587 C CA . ARG A 1 327 ? -96.620 -13.729 156.634 1.00 58.25 327 ARG A CA 1
ATOM 2588 C C . ARG A 1 327 ? -96.317 -14.572 157.880 1.00 58.25 327 ARG A C 1
ATOM 2590 O O . ARG A 1 327 ? -97.202 -15.278 158.356 1.00 58.25 327 ARG A O 1
ATOM 2597 N N . LYS A 1 328 ? -95.084 -14.527 158.398 1.00 58.75 328 LYS A N 1
ATOM 2598 C CA . LYS A 1 328 ? -94.673 -15.247 159.615 1.00 58.75 328 LYS A CA 1
ATOM 2599 C C . LYS A 1 328 ? -94.916 -14.449 160.899 1.00 58.75 328 LYS A C 1
ATOM 2601 O O . LYS A 1 328 ? -95.103 -15.077 161.935 1.00 58.75 328 LYS A O 1
ATOM 2606 N N . SER A 1 329 ? -94.911 -13.113 160.858 1.00 54.75 329 SER A N 1
ATOM 2607 C CA . SER A 1 329 ? -95.066 -12.271 162.058 1.00 54.75 329 SER A CA 1
ATOM 2608 C C . SER A 1 329 ? -96.519 -12.100 162.519 1.00 54.75 329 SER A 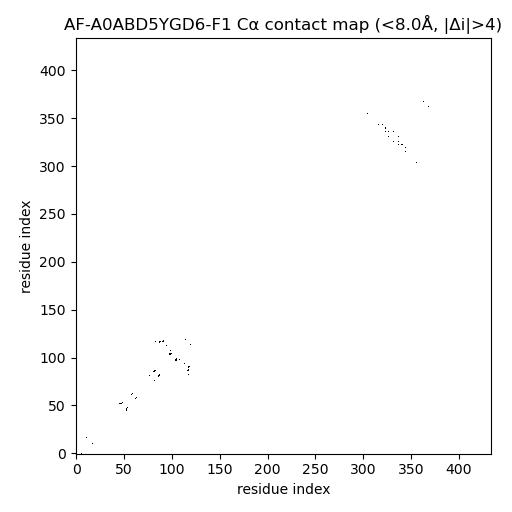C 1
ATOM 2610 O O . SER A 1 329 ? -96.740 -11.714 163.662 1.00 54.75 329 SER A O 1
ATOM 2612 N N . GLY A 1 330 ? -97.514 -12.371 161.662 1.00 56.62 330 GLY A N 1
ATOM 2613 C CA . GLY A 1 330 ? -98.942 -12.280 162.010 1.00 56.62 330 GLY A CA 1
ATOM 2614 C C . GLY A 1 330 ? -99.447 -10.855 162.293 1.00 56.62 330 GLY A C 1
ATOM 2615 O O . GLY A 1 330 ? -100.577 -10.685 162.739 1.00 56.62 330 GLY A O 1
ATOM 2616 N N . THR A 1 331 ? -98.625 -9.833 162.033 1.00 57.00 331 THR A N 1
ATOM 2617 C CA . THR A 1 331 ? -98.891 -8.416 162.340 1.00 57.00 331 THR A CA 1
ATOM 2618 C C . THR A 1 331 ? -99.696 -7.687 161.262 1.00 57.00 331 THR A C 1
ATOM 2620 O O . THR A 1 331 ? -100.121 -6.555 161.480 1.00 57.00 331 THR A O 1
ATOM 2623 N N . VAL A 1 332 ? -99.905 -8.315 160.102 1.00 56.47 332 VAL A N 1
ATOM 2624 C CA . VAL A 1 332 ? -100.627 -7.742 158.959 1.00 56.47 332 VAL A CA 1
ATOM 2625 C C . VAL A 1 332 ? -101.884 -8.581 158.684 1.00 56.47 332 VAL A C 1
ATOM 2627 O O . VAL A 1 332 ? -101.769 -9.805 158.584 1.00 56.47 332 VAL A O 1
ATOM 2630 N N . PRO A 1 333 ? -103.079 -7.970 158.556 1.00 58.91 333 PRO A N 1
ATOM 2631 C CA . PRO A 1 333 ? -104.325 -8.691 158.298 1.00 58.91 333 PRO A CA 1
ATOM 2632 C C . PRO A 1 333 ? -104.264 -9.567 157.027 1.00 58.91 333 PRO A C 1
ATOM 2634 O O . PRO A 1 333 ? -103.664 -9.144 156.031 1.00 58.91 333 PRO A O 1
ATOM 2637 N N . PRO A 1 334 ? -104.910 -10.754 157.009 1.00 59.91 334 PRO A N 1
ATOM 2638 C CA . PRO A 1 334 ? -104.865 -11.691 155.877 1.00 59.91 334 PRO A CA 1
ATOM 2639 C C . PRO A 1 334 ? -105.260 -11.067 154.530 1.00 59.91 334 PRO A C 1
ATOM 2641 O O . PRO A 1 334 ? -104.601 -11.316 153.520 1.00 59.91 334 PRO A O 1
ATOM 2644 N N . ASP A 1 335 ? -106.260 -10.184 154.535 1.00 60.44 335 ASP A N 1
ATOM 2645 C CA . ASP A 1 335 ? -106.777 -9.516 153.333 1.00 60.44 335 ASP A CA 1
ATOM 2646 C C . ASP A 1 335 ? -105.735 -8.595 152.671 1.00 60.44 335 ASP A C 1
ATOM 2648 O O . ASP A 1 335 ? -105.736 -8.381 151.455 1.00 60.44 335 ASP A O 1
ATOM 2652 N N . GLU A 1 336 ? -104.801 -8.055 153.459 1.00 60.56 336 GLU A N 1
ATOM 2653 C CA . GLU A 1 336 ? -103.746 -7.167 152.973 1.00 60.56 336 GLU A CA 1
ATOM 2654 C C . GLU A 1 336 ? -102.504 -7.939 152.503 1.00 60.56 336 GLU A C 1
ATOM 2656 O O . GLU A 1 336 ? -101.878 -7.561 151.506 1.00 60.56 336 GLU A O 1
ATOM 2661 N N . LEU A 1 337 ? -102.206 -9.086 153.125 1.00 61.09 337 LEU A N 1
ATOM 2662 C CA . LEU A 1 337 ? -101.208 -10.038 152.624 1.00 61.09 337 LEU A CA 1
ATOM 2663 C C . LEU A 1 337 ? -101.613 -10.607 151.258 1.00 61.09 337 LEU A C 1
ATOM 2665 O O . LEU A 1 337 ? -100.772 -10.715 150.363 1.00 61.09 337 LEU A O 1
ATOM 2669 N N . GLU A 1 338 ? -102.897 -10.914 151.063 1.00 62.75 338 GLU A N 1
ATOM 2670 C CA . GLU A 1 338 ? -103.411 -11.430 149.793 1.00 62.75 338 GLU A CA 1
ATOM 2671 C C . GLU A 1 338 ? -103.377 -10.367 148.686 1.00 62.75 338 GLU A C 1
ATOM 2673 O O . GLU A 1 338 ? -102.925 -10.648 147.571 1.00 62.75 338 GLU A O 1
ATOM 2678 N N . ARG A 1 339 ? -103.708 -9.106 149.002 1.00 68.12 339 ARG A N 1
ATOM 2679 C CA . ARG A 1 339 ? -103.532 -7.979 148.069 1.00 68.12 339 ARG A CA 1
ATOM 2680 C C . ARG A 1 339 ? -102.070 -7.758 147.690 1.00 68.12 339 ARG A C 1
ATOM 2682 O O . ARG A 1 339 ? -101.775 -7.573 146.509 1.00 68.12 339 ARG A O 1
ATOM 2689 N N . ARG A 1 340 ? -101.137 -7.787 148.649 1.00 70.56 340 ARG A N 1
ATOM 2690 C CA . ARG A 1 340 ? -99.696 -7.627 148.371 1.00 70.56 340 ARG A CA 1
ATOM 2691 C C . ARG A 1 340 ? -99.136 -8.804 147.559 1.00 70.56 340 ARG A C 1
ATOM 2693 O O . ARG A 1 340 ? -98.392 -8.574 146.605 1.00 70.56 340 ARG A O 1
ATOM 2700 N N . ALA A 1 341 ? -99.557 -10.037 147.850 1.00 65.25 341 ALA A N 1
ATOM 2701 C CA . ALA A 1 341 ? -99.194 -11.227 147.078 1.00 65.25 341 ALA A CA 1
ATOM 2702 C C . ALA A 1 341 ? -99.730 -11.170 145.638 1.00 65.25 341 ALA A C 1
ATOM 2704 O O . ALA A 1 341 ? -98.995 -11.462 144.693 1.00 65.25 341 ALA A O 1
ATOM 2705 N N . GLN A 1 342 ? -100.980 -10.736 145.444 1.00 68.56 342 GLN A N 1
ATOM 2706 C CA . GLN A 1 342 ? -101.543 -10.514 144.110 1.00 68.56 342 GLN A CA 1
ATOM 2707 C C . GLN A 1 342 ? -100.804 -9.400 143.361 1.00 68.56 342 GLN A C 1
ATOM 2709 O O . GLN A 1 342 ? -100.519 -9.554 142.177 1.00 68.56 342 GLN A O 1
ATOM 2714 N N . LYS A 1 343 ? -100.400 -8.321 144.043 1.00 73.94 343 LYS A N 1
ATOM 2715 C CA . LYS A 1 343 ? -99.625 -7.220 143.443 1.00 73.94 343 LYS A CA 1
ATOM 2716 C C . LYS A 1 343 ? -98.225 -7.663 143.000 1.00 73.94 343 LYS A C 1
ATOM 2718 O O . LYS A 1 343 ? -97.774 -7.270 141.926 1.00 73.94 343 LYS A O 1
ATOM 2723 N N . LEU A 1 344 ? -97.551 -8.514 143.781 1.00 69.94 344 LEU A N 1
ATOM 2724 C CA . LEU A 1 344 ? -96.263 -9.116 143.403 1.00 69.94 344 LEU A CA 1
ATOM 2725 C C . LEU A 1 344 ? -96.408 -10.150 142.281 1.00 69.94 344 LEU A C 1
ATOM 2727 O O . LEU A 1 344 ? -95.561 -10.207 141.390 1.00 69.94 344 LEU A O 1
ATOM 2731 N N . LYS A 1 345 ? -97.499 -10.925 142.279 1.00 66.25 345 LYS A N 1
ATOM 2732 C CA . LYS A 1 345 ? -97.840 -11.845 141.185 1.00 66.25 345 LYS A CA 1
ATOM 2733 C C . LYS A 1 345 ? -98.146 -11.086 139.890 1.00 66.25 345 LYS A C 1
ATOM 2735 O O . LYS A 1 345 ? -97.697 -11.500 138.830 1.00 66.25 345 LYS A O 1
ATOM 2740 N N . GLN A 1 346 ? -98.820 -9.940 139.967 1.00 68.69 346 GLN A N 1
ATOM 2741 C CA . GLN A 1 346 ? -99.048 -9.085 138.804 1.00 68.69 346 GLN A CA 1
ATOM 2742 C C . GLN A 1 346 ? -97.734 -8.483 138.293 1.00 68.69 346 GLN A C 1
ATOM 2744 O O . GLN A 1 346 ? -97.434 -8.605 137.110 1.00 68.69 346 GLN A O 1
ATOM 2749 N N . LYS A 1 347 ? -96.880 -7.957 139.186 1.00 69.56 347 LYS A N 1
ATOM 2750 C CA . LYS A 1 347 ? -95.537 -7.479 138.815 1.00 69.56 347 LYS A CA 1
ATOM 2751 C C . LYS A 1 347 ? -94.667 -8.567 138.171 1.00 69.56 347 LYS A C 1
ATOM 2753 O O . LYS A 1 347 ? -93.824 -8.230 137.346 1.00 69.56 347 LYS A O 1
ATOM 2758 N N . SER A 1 348 ? -94.825 -9.846 138.532 1.00 63.41 348 SER A N 1
ATOM 2759 C CA . SER A 1 348 ? -94.099 -10.966 137.903 1.00 63.41 348 SER A CA 1
ATOM 2760 C C . SER A 1 348 ? -94.684 -11.432 136.576 1.00 63.41 348 SER A C 1
ATOM 2762 O O . SER A 1 348 ? -93.937 -11.894 135.713 1.00 63.41 348 SER A O 1
ATOM 2764 N N . LEU A 1 349 ? -95.985 -11.249 136.357 1.00 60.06 349 LEU A N 1
ATOM 2765 C CA . LEU A 1 349 ? -96.583 -11.409 135.034 1.00 60.06 349 LEU A CA 1
ATOM 2766 C C . LEU A 1 349 ? -96.193 -10.264 134.088 1.00 60.06 349 LEU A C 1
ATOM 2768 O O . LEU A 1 349 ? -95.849 -10.532 132.937 1.00 60.06 349 LEU A O 1
ATOM 2772 N N . ASP A 1 350 ? -96.116 -9.027 134.580 1.00 59.44 350 ASP A N 1
ATOM 2773 C CA . ASP A 1 350 ? -95.631 -7.890 133.790 1.00 59.44 350 ASP A CA 1
ATOM 2774 C C . ASP A 1 350 ? -94.145 -8.063 133.392 1.00 59.44 350 ASP A C 1
ATOM 2776 O O . ASP A 1 350 ? -93.742 -7.639 132.310 1.00 59.44 350 ASP A O 1
ATOM 2780 N N . GLN A 1 351 ? -93.341 -8.805 134.173 1.00 56.50 351 GLN A N 1
ATOM 2781 C CA . GLN A 1 351 ? -91.949 -9.165 133.829 1.00 56.50 351 GLN A CA 1
ATOM 2782 C C . GLN A 1 351 ? -91.811 -10.131 132.652 1.00 56.50 351 GLN A C 1
ATOM 2784 O O . GLN A 1 351 ? -90.830 -10.050 131.913 1.00 56.50 351 GLN A O 1
ATOM 2789 N N . ARG A 1 352 ? -92.772 -11.046 132.448 1.00 52.91 352 ARG A N 1
ATOM 2790 C CA . ARG A 1 352 ? -92.777 -11.894 131.239 1.00 52.91 352 ARG A CA 1
ATOM 2791 C C . ARG A 1 352 ? -93.037 -11.076 129.976 1.00 52.91 352 ARG A C 1
ATOM 2793 O O . ARG A 1 352 ? -92.789 -11.564 128.878 1.00 52.91 352 ARG A O 1
ATOM 2800 N N . THR A 1 353 ? -93.481 -9.832 130.141 1.00 49.81 353 THR A N 1
ATOM 2801 C CA . THR A 1 353 ? -93.831 -8.917 129.061 1.00 49.81 353 THR A CA 1
ATOM 2802 C C . THR A 1 353 ? -92.936 -7.682 129.066 1.00 49.81 353 THR A C 1
ATOM 2804 O O . THR A 1 353 ? -93.389 -6.569 128.821 1.00 49.81 353 THR A O 1
ATOM 2807 N N . ILE A 1 354 ? -91.633 -7.853 129.297 1.00 48.44 354 ILE A N 1
ATOM 2808 C CA . ILE A 1 354 ? -90.685 -6.773 129.023 1.00 48.44 354 ILE A CA 1
ATOM 2809 C C . ILE A 1 354 ? -90.414 -6.774 127.522 1.00 48.44 354 ILE A C 1
ATOM 2811 O O . ILE A 1 354 ? -89.578 -7.513 127.005 1.00 48.44 354 ILE A O 1
ATOM 2815 N N . ARG A 1 355 ? -91.168 -5.931 126.810 1.00 45.59 355 ARG A N 1
ATOM 2816 C CA . ARG A 1 355 ? -90.772 -5.484 125.477 1.00 45.59 355 ARG A CA 1
ATOM 2817 C C . ARG A 1 355 ? -89.538 -4.597 125.650 1.00 45.59 355 ARG A C 1
ATOM 2819 O O . ARG A 1 355 ? -89.630 -3.614 126.395 1.00 45.59 355 ARG A O 1
ATOM 2826 N N . PRO A 1 356 ? -88.406 -4.902 124.995 1.00 42.66 356 PRO A N 1
ATOM 2827 C CA . PRO A 1 356 ? -87.266 -4.002 125.017 1.00 42.66 356 PRO A CA 1
ATOM 2828 C C . PRO A 1 356 ? -87.735 -2.624 124.543 1.00 42.66 356 PRO A C 1
ATOM 2830 O O . PRO A 1 356 ? -88.296 -2.487 123.457 1.00 42.66 356 PRO A O 1
ATOM 2833 N N . HIS A 1 357 ? -87.536 -1.599 125.373 1.00 41.50 357 HIS A N 1
ATOM 2834 C CA . HIS A 1 357 ? -87.619 -0.206 124.942 1.00 41.50 357 HIS A CA 1
ATOM 2835 C C . HIS A 1 357 ? -86.338 0.122 124.174 1.00 41.50 357 HIS A C 1
ATOM 2837 O O . HIS A 1 357 ? -85.526 0.936 124.593 1.00 41.50 357 HIS A O 1
ATOM 2843 N N . SER A 1 358 ? -86.141 -0.547 123.045 1.00 43.69 358 SER A N 1
ATOM 2844 C CA . SER A 1 358 ? -85.273 -0.047 121.998 1.00 43.69 358 SER A CA 1
ATOM 2845 C C . SER A 1 358 ? -86.147 0.097 120.765 1.00 43.69 358 SER A C 1
ATOM 2847 O O . SER A 1 358 ? -86.849 -0.834 120.368 1.00 43.69 358 SER A O 1
ATOM 2849 N N . LYS A 1 359 ? -86.131 1.287 120.159 1.00 42.25 359 LYS A N 1
ATOM 2850 C CA . LYS A 1 359 ? -86.524 1.470 118.760 1.00 42.25 359 LYS A CA 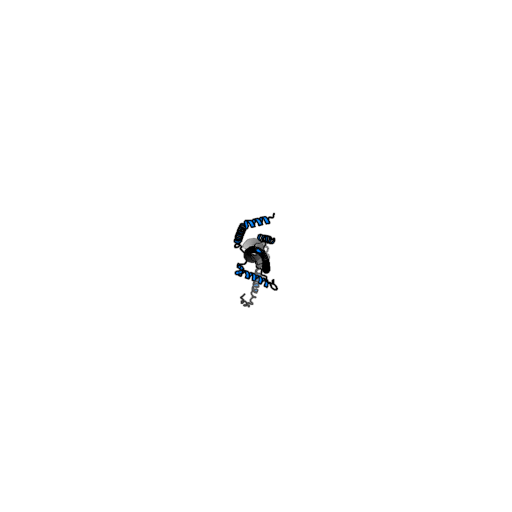1
ATOM 2851 C C . LYS A 1 359 ? -85.516 0.701 117.900 1.00 42.25 359 LYS A C 1
ATOM 2853 O O . LYS A 1 359 ? -84.674 1.289 117.238 1.00 42.25 359 LYS A O 1
ATOM 2858 N N . SER A 1 360 ? -85.546 -0.620 117.982 1.00 41.19 360 SER A N 1
ATOM 2859 C CA . SER A 1 360 ? -85.013 -1.470 116.943 1.00 41.19 360 SER A CA 1
ATOM 2860 C C . SER A 1 360 ? -86.177 -1.685 115.993 1.00 41.19 360 SER A C 1
ATOM 2862 O O . SER A 1 360 ? -87.162 -2.348 116.321 1.00 41.19 360 SER A O 1
ATOM 2864 N N . GLU A 1 361 ? -86.101 -1.044 114.826 1.00 41.78 361 GLU A N 1
ATOM 2865 C CA . GLU A 1 361 ? -86.854 -1.529 113.675 1.00 41.78 361 GLU A CA 1
ATOM 2866 C C . GLU A 1 361 ? -86.650 -3.049 113.596 1.00 41.78 361 GLU A C 1
ATOM 2868 O O . GLU A 1 361 ? -85.534 -3.521 113.872 1.00 41.78 361 GLU A O 1
ATOM 2873 N N . PRO A 1 362 ? -87.703 -3.827 113.272 1.00 35.03 362 PRO A N 1
ATOM 2874 C CA . PRO A 1 362 ? -87.538 -5.252 113.084 1.00 35.03 362 PRO A CA 1
ATOM 2875 C C . PRO A 1 362 ? -86.357 -5.453 112.147 1.00 35.03 362 PRO A C 1
ATOM 2877 O O . PRO A 1 362 ? -86.203 -4.720 111.166 1.00 35.03 362 PRO A O 1
ATOM 2880 N N . ILE A 1 363 ? -85.516 -6.439 112.454 1.00 45.56 363 ILE A N 1
ATOM 2881 C CA . ILE A 1 363 ? -84.663 -7.018 111.431 1.00 45.56 363 ILE A CA 1
ATOM 2882 C C . ILE A 1 363 ? -85.626 -7.438 110.330 1.00 45.56 363 ILE A C 1
ATOM 2884 O O . ILE A 1 363 ? -86.297 -8.463 110.444 1.00 45.56 363 ILE A O 1
ATOM 2888 N N . ASP A 1 364 ? -85.759 -6.601 109.307 1.00 43.22 364 ASP A N 1
ATOM 2889 C CA . ASP A 1 364 ? -86.446 -6.990 108.106 1.00 43.22 364 ASP A CA 1
ATOM 2890 C C . ASP A 1 364 ? -85.580 -8.110 107.549 1.00 43.22 364 ASP A C 1
ATOM 2892 O O . ASP A 1 364 ? -84.481 -7.892 107.034 1.00 43.22 364 ASP A O 1
ATOM 2896 N N . SER A 1 365 ? -86.031 -9.342 107.764 1.00 41.03 365 SER A N 1
ATOM 2897 C CA . SER A 1 365 ? -85.367 -10.535 107.264 1.00 41.03 365 SER A CA 1
ATOM 2898 C C . SER A 1 365 ? -85.273 -10.451 105.745 1.00 41.03 365 SER A C 1
ATOM 2900 O O . SER A 1 365 ? -84.308 -10.952 105.188 1.00 41.03 365 SER A O 1
ATOM 2902 N N . ARG A 1 366 ? -86.166 -9.692 105.083 1.00 46.72 366 ARG A N 1
ATOM 2903 C CA . ARG A 1 366 ? -86.028 -9.356 103.665 1.00 46.72 366 ARG A CA 1
ATOM 2904 C C . ARG A 1 366 ? -84.921 -8.351 103.415 1.00 46.72 366 ARG A C 1
ATOM 2906 O O . ARG A 1 366 ? -84.333 -8.421 102.355 1.00 46.72 366 ARG A O 1
ATOM 2913 N N . ARG A 1 367 ? -84.570 -7.455 104.338 1.00 45.38 367 ARG A N 1
ATOM 2914 C CA . ARG A 1 367 ? -83.433 -6.523 104.218 1.00 45.38 367 ARG A CA 1
ATOM 2915 C C . ARG A 1 367 ? -82.086 -7.179 104.543 1.00 45.38 367 ARG A C 1
ATOM 2917 O O . ARG A 1 367 ? -81.085 -6.774 103.962 1.00 45.38 367 ARG A O 1
ATOM 2924 N N . ILE A 1 368 ? -82.050 -8.207 105.402 1.00 42.53 368 ILE A N 1
ATOM 2925 C CA . ILE A 1 368 ? -80.866 -9.071 105.589 1.00 42.53 368 ILE A CA 1
ATOM 2926 C C . ILE A 1 368 ? -80.729 -10.066 104.439 1.00 42.53 368 ILE A C 1
ATOM 2928 O O . ILE A 1 368 ? -79.637 -10.169 103.902 1.00 42.53 368 ILE A O 1
ATOM 2932 N N . GLU A 1 369 ? -81.796 -10.729 103.990 1.00 38.25 369 GLU A N 1
ATOM 2933 C CA . GLU A 1 369 ? -81.742 -11.602 102.812 1.00 38.25 369 GLU A CA 1
ATOM 2934 C C . GLU A 1 369 ? -81.492 -10.805 101.537 1.00 38.25 369 GLU A C 1
ATOM 2936 O O . GLU A 1 369 ? -80.712 -11.254 100.717 1.00 38.25 369 GLU A O 1
ATOM 2941 N N . THR A 1 370 ? -82.041 -9.598 101.362 1.00 45.22 370 THR A N 1
ATOM 2942 C CA . THR A 1 370 ? -81.681 -8.762 100.204 1.00 45.22 370 THR A CA 1
ATOM 2943 C C . THR A 1 370 ? -80.281 -8.184 100.320 1.00 45.22 370 THR A C 1
ATOM 2945 O O . THR A 1 370 ? -79.680 -8.006 99.278 1.00 45.22 370 THR A O 1
ATOM 2948 N N . ASN A 1 371 ? -79.705 -7.948 101.510 1.00 45.25 371 ASN A N 1
ATOM 2949 C CA . ASN A 1 371 ? -78.285 -7.577 101.617 1.00 45.25 371 ASN A CA 1
ATOM 2950 C C . ASN A 1 371 ? -77.358 -8.774 101.427 1.00 45.25 371 ASN A C 1
ATOM 2952 O O . ASN A 1 371 ? -76.337 -8.630 100.782 1.00 45.25 371 ASN A O 1
ATOM 2956 N N . TRP A 1 372 ? -77.675 -9.945 101.974 1.00 41.31 372 TRP A N 1
ATOM 2957 C CA . TRP A 1 372 ? -76.859 -11.145 101.799 1.00 41.31 372 TRP A CA 1
ATOM 2958 C C . TRP A 1 372 ? -76.965 -11.641 100.357 1.00 41.31 372 TRP A C 1
ATOM 2960 O O . TRP A 1 372 ? -75.941 -11.873 99.729 1.00 41.31 372 TRP A O 1
ATOM 2970 N N . ASN A 1 373 ? -78.168 -11.649 99.775 1.00 44.91 373 ASN A N 1
ATOM 2971 C CA . ASN A 1 373 ? -78.363 -11.888 98.349 1.00 44.91 373 ASN A CA 1
ATOM 2972 C C . ASN A 1 373 ? -77.786 -10.759 97.502 1.00 44.91 373 ASN A C 1
ATOM 2974 O O . ASN A 1 373 ? -77.265 -11.074 96.452 1.00 44.91 373 ASN A O 1
ATOM 2978 N N . ALA A 1 374 ? -77.807 -9.481 97.905 1.00 45.41 374 ALA A N 1
ATOM 2979 C CA . ALA A 1 374 ? -77.143 -8.419 97.142 1.00 45.41 374 ALA A CA 1
ATOM 2980 C C . ALA A 1 374 ? -75.627 -8.573 97.193 1.00 45.41 374 ALA A C 1
ATOM 2982 O O . ALA A 1 374 ? -75.020 -8.512 96.141 1.00 45.41 374 ALA A O 1
ATOM 2983 N N . THR A 1 375 ? -75.009 -8.836 98.346 1.00 47.62 375 THR A N 1
ATOM 2984 C CA . THR A 1 375 ? -73.558 -9.051 98.458 1.00 47.62 375 THR A CA 1
ATOM 2985 C C . THR A 1 375 ? -73.131 -10.338 97.751 1.00 47.62 375 THR A C 1
ATOM 2987 O O . THR A 1 375 ? -72.123 -10.327 97.054 1.00 47.62 375 THR A O 1
ATOM 2990 N N . VAL A 1 376 ? -73.914 -11.421 97.839 1.00 47.19 376 VAL A N 1
ATOM 2991 C CA . VAL A 1 376 ? -73.673 -12.674 97.101 1.00 47.19 376 VAL A CA 1
ATOM 2992 C C . VAL A 1 376 ? -73.926 -12.492 95.603 1.00 47.19 376 VAL A C 1
ATOM 2994 O O . VAL A 1 376 ? -73.069 -12.878 94.825 1.00 47.19 376 VAL A O 1
ATOM 2997 N N . LEU A 1 377 ? -74.990 -11.807 95.170 1.00 45.47 377 LEU A N 1
ATOM 2998 C CA . LEU A 1 377 ? -75.234 -11.477 93.756 1.00 45.47 377 LEU A CA 1
ATOM 2999 C C . LEU A 1 377 ? -74.218 -10.474 93.209 1.00 45.47 377 LEU A C 1
ATOM 3001 O O . LEU A 1 377 ? -73.930 -10.524 92.017 1.00 45.47 377 LEU A O 1
ATOM 3005 N N . HIS A 1 378 ? -73.676 -9.562 94.021 1.00 47.56 378 HIS A N 1
ATOM 3006 C CA . HIS A 1 378 ? -72.613 -8.638 93.615 1.00 47.56 378 HIS A CA 1
ATOM 3007 C C . HIS A 1 378 ? -71.283 -9.381 93.500 1.00 47.56 378 HIS A C 1
ATOM 3009 O O . HIS A 1 378 ? -70.562 -9.177 92.527 1.00 47.56 378 HIS A O 1
ATOM 3015 N N . PHE A 1 379 ? -70.988 -10.306 94.421 1.00 41.25 379 PHE A N 1
ATOM 3016 C CA . PHE A 1 379 ? -69.792 -11.145 94.368 1.00 41.25 379 PHE A CA 1
ATOM 3017 C C . PHE A 1 379 ? -69.872 -12.168 93.225 1.00 41.25 379 PHE A C 1
ATOM 3019 O O . PHE A 1 379 ? -68.925 -12.274 92.452 1.00 41.25 379 PHE A O 1
ATOM 3026 N N . GLU A 1 380 ? -71.012 -12.833 93.020 1.00 43.59 380 GLU A N 1
ATOM 3027 C CA . GLU A 1 380 ? -71.268 -13.748 91.900 1.00 43.59 380 GLU A CA 1
ATOM 3028 C C . GLU A 1 380 ? -71.338 -13.018 90.557 1.00 43.59 380 GLU A C 1
ATOM 3030 O O . GLU A 1 380 ? -70.786 -13.523 89.580 1.00 43.59 380 GLU A O 1
ATOM 3035 N N . ASN A 1 381 ? -71.919 -11.812 90.468 1.00 46.00 381 ASN A N 1
ATOM 3036 C CA . ASN A 1 381 ? -71.829 -11.012 89.241 1.00 46.00 381 ASN A CA 1
ATOM 3037 C C . ASN A 1 381 ? -70.408 -10.512 88.994 1.00 46.00 381 ASN A C 1
ATOM 3039 O O . ASN A 1 381 ? -69.985 -10.489 87.843 1.00 46.00 381 ASN A O 1
ATOM 3043 N N . ALA A 1 382 ? -69.649 -10.130 90.023 1.00 44.78 382 ALA A N 1
ATOM 3044 C CA . ALA A 1 382 ? -68.260 -9.703 89.868 1.00 44.78 382 ALA A CA 1
ATOM 3045 C C . ALA A 1 382 ? -67.337 -10.870 89.476 1.00 44.78 382 ALA A C 1
ATOM 3047 O O . ALA A 1 382 ? -66.411 -10.668 88.687 1.00 44.78 382 ALA A O 1
ATOM 3048 N N . HIS A 1 383 ? -67.606 -12.084 89.968 1.00 42.84 383 HIS A N 1
ATOM 3049 C CA . HIS A 1 383 ? -66.912 -13.318 89.583 1.00 42.84 383 HIS A CA 1
ATOM 3050 C C . HIS A 1 383 ? -67.337 -13.799 88.188 1.00 42.84 383 HIS A C 1
ATOM 3052 O O . HIS A 1 383 ? -66.500 -14.190 87.382 1.00 42.84 383 HIS A O 1
ATOM 3058 N N . SER A 1 384 ? -68.619 -13.674 87.837 1.00 47.09 384 SER A N 1
ATOM 3059 C CA . SER A 1 384 ? -69.134 -13.995 86.499 1.00 47.09 384 SER A CA 1
ATOM 3060 C C . SER A 1 384 ? -68.670 -12.989 85.445 1.00 47.09 384 SER A C 1
ATOM 3062 O O . SER A 1 384 ? -68.396 -13.368 84.308 1.00 47.09 384 SER A O 1
ATOM 3064 N N . ARG A 1 385 ? -68.540 -11.703 85.801 1.00 45.97 385 ARG A N 1
ATOM 3065 C CA . ARG A 1 385 ? -67.969 -10.658 84.937 1.00 45.97 385 ARG A CA 1
ATOM 3066 C C . ARG A 1 385 ? -66.458 -10.817 84.788 1.00 45.97 385 ARG A C 1
ATOM 3068 O O . ARG A 1 385 ? -65.980 -10.647 83.671 1.00 45.97 385 ARG A O 1
ATOM 3075 N N . SER A 1 386 ? -65.719 -11.208 85.835 1.00 46.75 386 SER A N 1
ATOM 3076 C CA . SER A 1 386 ? -64.286 -11.516 85.699 1.00 46.75 386 SER A CA 1
ATOM 3077 C C . SER A 1 386 ? -64.041 -12.815 84.923 1.00 46.75 386 SER A C 1
ATOM 3079 O O . SER A 1 386 ? -63.160 -12.833 84.069 1.00 46.75 386 SER A O 1
ATOM 3081 N N . MET A 1 387 ? -64.860 -13.861 85.105 1.00 42.38 387 MET A N 1
ATOM 3082 C CA . MET A 1 387 ? -64.804 -15.082 84.288 1.00 42.38 387 MET A CA 1
ATOM 3083 C C . MET A 1 387 ? -65.204 -14.825 82.834 1.00 42.38 387 MET A C 1
ATOM 3085 O O . MET A 1 387 ? -64.535 -15.322 81.934 1.00 42.38 387 MET A O 1
ATOM 3089 N N . ARG A 1 388 ? -66.237 -14.014 82.559 1.00 44.00 388 ARG A N 1
ATOM 3090 C CA . ARG A 1 388 ? -66.579 -13.615 81.180 1.00 44.00 388 ARG A CA 1
ATOM 3091 C C . ARG A 1 388 ? -65.505 -12.725 80.553 1.00 44.00 388 ARG A C 1
ATOM 3093 O O . ARG A 1 388 ? -65.235 -12.894 79.372 1.00 44.00 388 ARG A O 1
ATOM 3100 N N . ALA A 1 389 ? -64.857 -11.835 81.307 1.00 44.12 389 ALA A N 1
ATOM 3101 C CA . ALA A 1 389 ? -63.723 -11.048 80.814 1.00 44.12 389 ALA A CA 1
ATOM 3102 C C . ALA A 1 389 ? -62.487 -11.927 80.532 1.00 44.12 389 ALA A C 1
ATOM 3104 O O . ALA A 1 389 ? -61.853 -11.769 79.490 1.00 44.12 389 ALA A O 1
ATOM 3105 N N . ALA A 1 390 ? -62.197 -12.911 81.390 1.00 41.72 390 ALA A N 1
ATOM 3106 C CA . ALA A 1 390 ? -61.118 -13.880 81.189 1.00 41.72 390 ALA A CA 1
ATOM 3107 C C . ALA A 1 390 ? -61.386 -14.830 80.004 1.00 41.72 390 ALA A C 1
ATOM 3109 O O . ALA A 1 390 ? -60.476 -15.130 79.235 1.00 41.72 390 ALA A O 1
ATOM 3110 N N . LEU A 1 391 ? -62.639 -15.252 79.797 1.00 45.41 391 LEU A N 1
ATOM 3111 C CA . LEU A 1 391 ? -63.034 -16.089 78.657 1.00 45.41 391 LEU A CA 1
ATOM 3112 C C . LEU A 1 391 ? -63.105 -15.303 77.337 1.00 45.41 391 LEU A C 1
ATOM 3114 O O . LEU A 1 391 ? -62.767 -15.853 76.292 1.00 45.41 391 LEU A O 1
ATOM 3118 N N . ASN A 1 392 ? -63.483 -14.020 77.362 1.00 43.59 392 ASN A N 1
ATOM 3119 C CA . ASN A 1 392 ? -63.543 -13.185 76.156 1.00 43.59 392 ASN A CA 1
ATOM 3120 C C . ASN A 1 392 ? -62.161 -12.633 75.742 1.00 43.59 392 ASN A C 1
ATOM 3122 O O . ASN A 1 392 ? -61.915 -12.433 74.556 1.00 43.59 392 ASN A O 1
ATOM 3126 N N . SER A 1 393 ? -61.226 -12.468 76.689 1.00 42.94 393 SER A N 1
ATOM 3127 C CA . SER A 1 393 ? -59.805 -12.180 76.410 1.00 42.94 393 SER A CA 1
ATOM 3128 C C . SER A 1 393 ? -59.109 -13.345 75.687 1.00 42.94 393 SER A C 1
ATOM 3130 O O . SER A 1 393 ? -58.279 -13.140 74.801 1.00 42.94 393 SER A O 1
ATOM 3132 N N . ASN A 1 394 ? -59.523 -14.586 75.967 1.00 40.25 394 ASN A N 1
ATOM 3133 C CA . ASN A 1 394 ? -58.933 -15.780 75.360 1.00 40.25 394 ASN A CA 1
ATOM 3134 C C . ASN A 1 394 ? -59.476 -16.110 73.951 1.00 40.25 394 ASN A C 1
ATOM 3136 O O . ASN A 1 394 ? -59.023 -17.066 73.326 1.00 40.25 394 ASN A O 1
ATOM 3140 N N . ASN A 1 395 ? -60.428 -15.323 73.428 1.00 40.00 395 ASN A N 1
ATOM 3141 C CA . ASN A 1 395 ? -61.044 -15.545 72.112 1.00 40.00 395 ASN A CA 1
ATOM 3142 C C . ASN A 1 395 ? -60.504 -14.606 71.009 1.00 40.00 395 ASN A C 1
ATOM 3144 O O . ASN A 1 395 ? -61.013 -14.593 69.892 1.00 40.00 395 ASN A O 1
ATOM 3148 N N . GLY A 1 396 ? -59.458 -13.821 71.302 1.00 37.56 396 GLY A N 1
ATOM 3149 C CA . GLY A 1 396 ? -58.839 -12.878 70.360 1.00 37.56 396 GLY A CA 1
ATOM 3150 C C . GLY A 1 396 ? -57.741 -13.456 69.455 1.00 37.56 396 GLY A C 1
ATOM 3151 O O . GLY A 1 396 ? -57.213 -12.733 68.612 1.00 37.56 396 GLY A O 1
ATOM 3152 N N . ASN A 1 397 ? -57.374 -14.737 69.582 1.00 40.19 397 ASN A N 1
ATOM 3153 C CA . ASN A 1 397 ? -56.287 -15.334 68.794 1.00 40.19 397 ASN A CA 1
ATOM 3154 C C . ASN A 1 397 ? -56.794 -16.139 67.581 1.00 40.19 397 ASN A C 1
ATOM 3156 O O . ASN A 1 397 ? -56.506 -17.326 67.413 1.00 40.19 397 ASN A O 1
ATOM 3160 N N . ASP A 1 398 ? -57.540 -15.471 66.700 1.00 43.75 398 ASP A N 1
ATOM 3161 C CA . ASP A 1 398 ? -58.146 -16.057 65.493 1.00 43.75 398 ASP A CA 1
ATOM 3162 C C . ASP A 1 398 ? -57.135 -16.289 64.337 1.00 43.75 398 ASP A C 1
ATOM 3164 O O . ASP A 1 398 ? -57.484 -16.681 63.221 1.00 43.75 398 ASP A O 1
ATOM 3168 N N . ASN A 1 399 ? -55.832 -16.090 64.588 1.00 45.19 399 ASN A N 1
ATOM 3169 C CA . ASN A 1 399 ? -54.774 -16.332 63.597 1.00 45.19 399 ASN A CA 1
ATOM 3170 C C . ASN A 1 399 ? -54.213 -17.771 63.649 1.00 45.19 399 ASN A C 1
ATOM 3172 O O . ASN A 1 399 ? -53.640 -18.273 62.677 1.00 45.19 399 ASN A O 1
ATOM 3176 N N . SER A 1 400 ? -54.440 -18.486 64.754 1.00 41.06 400 SER A N 1
ATOM 3177 C CA . SER A 1 400 ? -53.992 -19.875 64.943 1.00 41.06 400 SER A CA 1
ATOM 3178 C C . SER A 1 400 ? -54.870 -20.876 64.178 1.00 41.06 400 SER A C 1
ATOM 3180 O O . SER A 1 400 ? -54.381 -21.876 63.646 1.00 41.06 400 SER A O 1
ATOM 3182 N N . ASN A 1 401 ? -56.165 -20.573 64.031 1.00 42.69 401 ASN A N 1
ATOM 3183 C CA . ASN A 1 401 ? -57.142 -21.468 63.403 1.00 42.69 401 ASN A CA 1
ATOM 3184 C C . ASN A 1 401 ? -57.088 -21.434 61.857 1.00 42.69 401 ASN A C 1
ATOM 3186 O O . ASN A 1 401 ? -57.438 -22.405 61.181 1.00 42.69 401 ASN A O 1
ATOM 3190 N N . LYS A 1 402 ? -56.548 -20.356 61.264 1.00 48.19 402 LYS A N 1
ATOM 3191 C CA . LYS A 1 402 ? -56.274 -20.278 59.814 1.00 48.19 402 LYS A CA 1
ATOM 3192 C C . LYS A 1 402 ? -55.045 -21.099 59.400 1.00 48.19 402 LYS A C 1
ATOM 3194 O O . LYS A 1 402 ? -55.075 -21.752 58.354 1.00 48.19 402 LYS A O 1
ATOM 3199 N N . LYS A 1 403 ? -53.998 -21.165 60.237 1.00 45.28 403 LYS A N 1
ATOM 3200 C CA . LYS A 1 403 ? -52.823 -22.029 59.989 1.00 45.28 403 LYS A CA 1
ATOM 3201 C C . LYS A 1 403 ? -53.161 -23.523 60.089 1.00 45.28 403 LYS A C 1
ATOM 3203 O O . LYS A 1 403 ? -52.670 -24.300 59.271 1.00 45.28 403 LYS A O 1
ATOM 3208 N N . ALA A 1 404 ? -54.062 -23.914 60.993 1.00 41.62 404 ALA A N 1
ATOM 3209 C CA . ALA A 1 404 ? -54.517 -25.303 61.125 1.00 41.62 404 ALA A CA 1
ATOM 3210 C C . ALA A 1 404 ? -55.354 -25.792 59.920 1.00 41.62 404 ALA A C 1
ATOM 3212 O O . ALA A 1 404 ? -55.242 -26.950 59.513 1.00 41.62 404 ALA A O 1
ATOM 3213 N N . ARG A 1 405 ? -56.143 -24.908 59.285 1.00 45.97 405 ARG A N 1
ATOM 3214 C CA . ARG A 1 405 ? -56.908 -25.234 58.061 1.00 45.97 405 ARG A CA 1
ATOM 3215 C C . ARG A 1 405 ? -56.026 -25.277 56.802 1.00 45.97 405 ARG A C 1
ATOM 3217 O O . ARG A 1 405 ? -56.240 -26.134 55.950 1.00 45.97 405 ARG A O 1
ATOM 3224 N N . SER A 1 406 ? -54.986 -24.441 56.727 1.00 46.94 406 SER A N 1
ATOM 3225 C CA . SER A 1 406 ? -53.979 -24.450 55.647 1.00 46.94 406 SER A CA 1
ATOM 3226 C C . SER A 1 406 ? -53.134 -25.737 55.624 1.00 46.94 406 SER A C 1
ATOM 3228 O O . SER A 1 406 ? -52.907 -26.320 54.560 1.00 46.94 406 SER A O 1
ATOM 3230 N N . TRP A 1 407 ? -52.750 -26.257 56.796 1.00 37.91 407 TRP A N 1
ATOM 3231 C CA . TRP A 1 407 ? -51.992 -27.511 56.889 1.00 37.91 407 TRP A CA 1
ATOM 3232 C C . TRP A 1 407 ? -52.795 -28.743 56.440 1.00 37.91 407 TRP A C 1
ATOM 3234 O O . TRP A 1 407 ? -52.247 -29.600 55.747 1.00 37.91 407 TRP A O 1
ATOM 3244 N N . ARG A 1 408 ? -54.110 -28.806 56.705 1.00 40.41 408 ARG A N 1
ATOM 3245 C CA . ARG A 1 408 ? -54.971 -29.894 56.187 1.00 40.41 408 ARG A CA 1
ATOM 3246 C C . ARG A 1 408 ? -55.179 -29.846 54.668 1.00 40.41 408 ARG A C 1
ATOM 3248 O O . ARG A 1 408 ? -55.425 -30.884 54.063 1.00 40.41 408 ARG A O 1
ATOM 3255 N N . GLN A 1 409 ? -55.031 -28.682 54.033 1.00 44.41 409 GLN A N 1
ATOM 3256 C CA . GLN A 1 409 ? -55.169 -28.539 52.577 1.00 44.41 409 GLN A CA 1
ATOM 3257 C C . GLN A 1 409 ? -53.870 -28.865 51.813 1.00 44.41 409 GLN A C 1
ATOM 3259 O O . GLN A 1 409 ? -53.928 -29.265 50.651 1.00 44.41 409 GLN A O 1
ATOM 3264 N N . LYS A 1 410 ? -52.700 -28.752 52.463 1.00 43.19 410 LYS A N 1
ATOM 3265 C CA . LYS A 1 410 ? -51.398 -29.148 51.889 1.00 43.19 410 LYS A CA 1
ATOM 3266 C C . LYS A 1 410 ? -51.146 -30.657 51.944 1.00 43.19 410 LYS A C 1
ATOM 3268 O O . LYS A 1 410 ? -50.564 -31.195 51.009 1.00 43.19 410 LYS A O 1
ATOM 3273 N N . VAL A 1 411 ? -51.646 -31.351 52.968 1.00 43.22 411 VAL A N 1
ATOM 3274 C CA . VAL A 1 411 ? -51.476 -32.813 53.090 1.00 43.22 411 VAL A CA 1
ATOM 3275 C C . VAL A 1 411 ? -52.314 -33.580 52.049 1.00 43.22 411 VAL A C 1
ATOM 3277 O O . VAL A 1 411 ? -51.831 -34.554 51.485 1.00 43.22 411 VAL A O 1
ATOM 3280 N N . ASN A 1 412 ? -53.491 -33.077 51.652 1.00 40.75 412 ASN A N 1
ATOM 3281 C CA . ASN A 1 412 ? -54.306 -33.693 50.587 1.00 40.75 412 ASN A CA 1
ATOM 3282 C C . ASN A 1 412 ? -53.822 -33.422 49.147 1.00 40.75 412 ASN A C 1
ATOM 3284 O O . ASN A 1 412 ? -54.348 -34.017 48.211 1.00 40.75 412 ASN A O 1
ATOM 3288 N N . ARG A 1 413 ? -52.819 -32.557 48.943 1.00 42.19 413 ARG A N 1
ATOM 3289 C CA . ARG A 1 413 ? -52.185 -32.331 47.627 1.00 42.19 413 ARG A CA 1
ATOM 3290 C C . ARG A 1 413 ? -50.904 -33.143 47.422 1.00 42.19 413 ARG A C 1
ATOM 3292 O O . ARG A 1 413 ? -50.395 -33.174 46.311 1.00 42.19 413 ARG A O 1
ATOM 3299 N N . SER A 1 414 ? -50.413 -33.819 48.461 1.00 38.47 414 SER A N 1
ATOM 3300 C CA . SER A 1 414 ? -49.205 -34.651 48.399 1.00 38.47 414 SER A CA 1
ATOM 3301 C C . SER A 1 414 ? -49.487 -36.124 48.067 1.00 38.47 414 SER A C 1
ATOM 3303 O O . SER A 1 414 ? -48.539 -36.891 47.943 1.00 38.47 414 SER A O 1
ATOM 3305 N N . ASN A 1 415 ? -50.756 -36.531 47.925 1.00 39.44 415 ASN A N 1
ATOM 3306 C CA . ASN A 1 415 ? -51.145 -37.938 47.750 1.00 39.44 415 ASN A CA 1
ATOM 3307 C C . ASN A 1 415 ? -51.764 -38.250 46.375 1.00 39.44 415 ASN A C 1
ATOM 3309 O O . ASN A 1 415 ? -52.455 -39.250 46.219 1.00 39.44 415 ASN A O 1
ATOM 3313 N N . ASN A 1 416 ? -51.534 -37.388 45.378 1.00 40.47 416 ASN A N 1
ATOM 3314 C CA . ASN A 1 416 ? -51.927 -37.643 43.994 1.00 40.47 416 ASN A CA 1
ATOM 3315 C C . ASN A 1 416 ? -50.817 -37.168 43.047 1.00 40.47 416 ASN A C 1
ATOM 3317 O O . ASN A 1 416 ? -50.793 -36.022 42.604 1.00 40.47 416 ASN A O 1
ATOM 3321 N N . GLY A 1 417 ? -49.836 -38.039 42.837 1.00 35.62 417 GLY A N 1
ATOM 3322 C CA . GLY A 1 417 ? -48.637 -37.749 42.054 1.00 35.62 417 GLY A CA 1
ATOM 3323 C C . GLY A 1 417 ? -47.658 -38.918 42.043 1.00 35.62 417 GLY A C 1
ATOM 3324 O O . GLY A 1 417 ? -46.455 -38.707 42.128 1.00 35.62 417 GLY A O 1
ATOM 3325 N N . ASN A 1 418 ? -48.175 -40.144 41.996 1.00 38.72 418 ASN A N 1
ATOM 3326 C CA . ASN A 1 418 ? -47.393 -41.323 41.660 1.00 38.72 418 ASN A CA 1
ATOM 3327 C C . ASN A 1 418 ? -48.142 -42.065 40.559 1.00 38.72 418 ASN A C 1
ATOM 3329 O O . ASN A 1 418 ? -48.883 -42.999 40.831 1.00 38.72 418 ASN A O 1
ATOM 3333 N N . ASP A 1 419 ? -47.986 -41.587 39.329 1.00 35.31 419 ASP A N 1
ATOM 3334 C CA . ASP A 1 419 ? -48.130 -42.452 38.175 1.00 35.31 419 ASP A CA 1
ATOM 3335 C C . ASP A 1 419 ? -47.232 -41.966 37.040 1.00 35.31 419 ASP A C 1
ATOM 3337 O O . ASP A 1 419 ? -47.203 -40.789 36.680 1.00 35.31 419 ASP A O 1
ATOM 3341 N N . ASN A 1 420 ? -46.537 -42.942 36.466 1.00 34.81 420 ASN A N 1
ATOM 3342 C CA . ASN A 1 420 ? -45.813 -42.908 35.203 1.00 34.81 420 ASN A CA 1
ATOM 3343 C C . ASN A 1 420 ? -44.323 -42.508 35.195 1.00 34.81 420 ASN A C 1
ATOM 3345 O O . ASN A 1 420 ? -43.855 -41.681 34.412 1.00 34.81 420 ASN A O 1
ATOM 3349 N N . SER A 1 421 ? -43.531 -43.247 35.971 1.00 31.86 421 SER A N 1
ATOM 3350 C CA . SER A 1 421 ? -42.151 -43.597 35.626 1.00 31.86 421 SER A CA 1
ATOM 3351 C C . SER A 1 421 ? -42.118 -44.761 34.619 1.00 31.86 421 SER A C 1
ATOM 3353 O O . SER A 1 421 ? -41.770 -45.888 34.958 1.00 31.86 421 SER A O 1
ATOM 3355 N N . ASN A 1 422 ? -42.432 -44.508 33.344 1.00 33.88 422 ASN A N 1
ATOM 3356 C CA . ASN A 1 422 ? -42.049 -45.437 32.276 1.00 33.88 422 ASN A CA 1
ATOM 3357 C C . ASN A 1 422 ? -41.778 -44.718 30.947 1.00 33.88 422 ASN A C 1
ATOM 3359 O O . ASN A 1 422 ? -42.662 -44.579 30.109 1.00 33.88 422 ASN A O 1
ATOM 3363 N N . LYS A 1 423 ? -40.536 -44.247 30.779 1.00 33.66 423 LYS A N 1
ATOM 3364 C CA . LYS A 1 423 ? -39.833 -44.076 29.491 1.00 33.66 423 LYS A CA 1
ATOM 3365 C C . LYS A 1 423 ? -38.344 -43.839 29.769 1.00 33.66 423 LYS A C 1
ATOM 3367 O O . LYS A 1 423 ? -37.825 -42.730 29.697 1.00 33.66 423 LYS A O 1
ATOM 3372 N N . LYS A 1 424 ? -37.655 -44.920 30.145 1.00 30.64 424 LYS A N 1
ATOM 3373 C CA . LYS A 1 424 ? -36.201 -45.029 29.992 1.00 30.64 424 LYS A CA 1
ATOM 3374 C C . LYS A 1 424 ? -35.875 -45.316 28.522 1.00 30.64 424 LYS A C 1
ATOM 3376 O O . LYS A 1 424 ? -36.566 -46.096 27.880 1.00 30.64 424 LYS A O 1
ATOM 3381 N N . ALA A 1 425 ? -34.733 -44.774 28.107 1.00 30.80 425 ALA A N 1
ATOM 3382 C CA . ALA A 1 425 ? -33.817 -45.335 27.114 1.00 30.80 425 ALA A CA 1
ATOM 3383 C C . ALA A 1 425 ? -34.191 -45.230 25.625 1.00 30.80 425 ALA A C 1
ATOM 3385 O O . ALA A 1 425 ? -34.567 -46.216 25.007 1.00 30.80 425 ALA A O 1
ATOM 3386 N N . SER A 1 426 ? -33.902 -44.072 25.019 1.00 32.75 426 SER A N 1
ATOM 3387 C CA . SER A 1 426 ? -33.464 -44.001 23.612 1.00 32.75 426 SER A CA 1
ATOM 3388 C C . SER A 1 426 ? -32.966 -42.596 23.237 1.00 32.75 426 SER A C 1
ATOM 3390 O O . SER A 1 426 ? -33.743 -41.807 22.715 1.00 32.75 426 SER A O 1
ATOM 3392 N N . SER A 1 427 ? -31.689 -42.282 23.494 1.00 34.47 427 SER A N 1
ATOM 3393 C CA . SER A 1 427 ? -30.873 -41.391 22.631 1.00 34.47 427 SER A CA 1
ATOM 3394 C C . SER A 1 427 ? -29.466 -41.156 23.203 1.00 34.47 427 SER A C 1
ATOM 3396 O O . SER A 1 427 ? -29.073 -40.050 23.548 1.00 34.47 427 SER A O 1
ATOM 3398 N N . TRP A 1 428 ? -28.659 -42.213 23.272 1.00 28.83 428 TRP A N 1
ATOM 3399 C CA . TRP A 1 428 ? -27.201 -42.065 23.276 1.00 28.83 428 TRP A CA 1
ATOM 3400 C C . TRP A 1 428 ? -26.614 -43.109 22.330 1.00 28.83 428 TRP A C 1
ATOM 3402 O O . TRP A 1 428 ? -26.408 -44.253 22.728 1.00 28.83 428 TRP A O 1
ATOM 3412 N N . ARG A 1 429 ? -26.417 -42.717 21.062 1.00 31.50 429 ARG A N 1
ATOM 3413 C CA . ARG A 1 429 ? -25.393 -43.204 20.115 1.00 31.50 429 ARG A CA 1
ATOM 3414 C C . ARG A 1 429 ? -25.574 -42.519 18.751 1.00 31.50 429 ARG A C 1
ATOM 3416 O O . ARG A 1 429 ? -26.696 -42.404 18.282 1.00 31.50 429 ARG A O 1
ATOM 3423 N N . GLN A 1 430 ? -24.429 -42.197 18.138 1.00 35.22 430 GLN A N 1
ATOM 3424 C CA . GLN A 1 430 ? -24.192 -41.603 16.807 1.00 35.22 430 GLN A CA 1
ATOM 3425 C C . GLN A 1 430 ? -24.377 -40.065 16.764 1.00 35.22 430 GLN A C 1
ATOM 3427 O O . GLN A 1 430 ? -25.391 -39.556 17.207 1.00 35.22 430 GLN A O 1
ATOM 3432 N N . THR A 1 431 ? -23.416 -39.242 16.317 1.00 35.25 431 THR A N 1
ATOM 3433 C CA . THR A 1 431 ? -22.363 -39.508 15.321 1.00 35.25 431 THR A CA 1
ATOM 3434 C C . THR A 1 431 ? -21.163 -38.563 15.485 1.00 35.25 431 THR A C 1
ATOM 3436 O O . THR A 1 431 ? -21.303 -37.374 15.747 1.00 35.25 431 THR A O 1
ATOM 3439 N N . ARG A 1 432 ? -19.978 -39.151 15.308 1.00 33.69 432 ARG A N 1
ATOM 3440 C CA . ARG A 1 432 ? -18.664 -38.545 15.048 1.00 33.69 432 ARG A CA 1
ATOM 3441 C C . ARG A 1 432 ? -18.613 -38.060 13.581 1.00 33.69 432 ARG A C 1
ATOM 3443 O O . ARG A 1 432 ? -19.385 -38.570 12.777 1.00 33.69 432 ARG A O 1
ATOM 3450 N N . THR A 1 433 ? -17.646 -37.194 13.247 1.00 38.91 433 THR A N 1
ATOM 3451 C CA . THR A 1 433 ? -17.242 -36.698 11.898 1.00 38.91 433 THR A CA 1
ATOM 3452 C C . THR A 1 433 ? -18.265 -35.795 11.191 1.00 38.91 433 THR A C 1
ATOM 3454 O O . THR A 1 433 ? -19.345 -36.243 10.834 1.00 38.91 433 THR A O 1
ATOM 3457 N N . ARG A 1 434 ? -17.980 -34.504 11.003 1.00 36.81 434 ARG A N 1
ATOM 3458 C CA . ARG A 1 434 ? -16.973 -33.924 10.101 1.00 36.81 434 ARG A CA 1
ATOM 3459 C C . ARG A 1 434 ? -16.640 -32.496 10.517 1.00 36.81 434 ARG A C 1
ATOM 3461 O O . ARG A 1 434 ? -17.568 -31.831 11.024 1.00 36.81 434 ARG A O 1
#

Solvent-accessible surface area (backbone atoms only — not comparable to full-atom values): 25261 Å² total; per-residue (Å²): 137,52,72,65,55,55,50,52,55,49,46,67,76,41,44,75,60,56,54,54,54,52,53,53,52,50,52,63,58,59,71,55,65,86,77,70,82,88,83,93,56,78,63,83,79,51,60,93,80,42,74,66,50,56,51,51,48,52,42,56,75,74,66,61,92,62,73,96,85,70,84,89,80,86,85,85,87,84,64,99,56,67,80,37,74,67,45,28,48,52,52,50,49,50,55,46,52,47,57,68,33,70,77,51,36,77,72,52,63,90,88,64,76,85,84,48,74,44,55,55,53,49,52,50,50,54,50,49,53,49,50,52,53,52,48,54,49,49,53,51,50,48,52,49,52,51,52,50,50,53,50,50,55,52,50,50,54,50,50,52,53,50,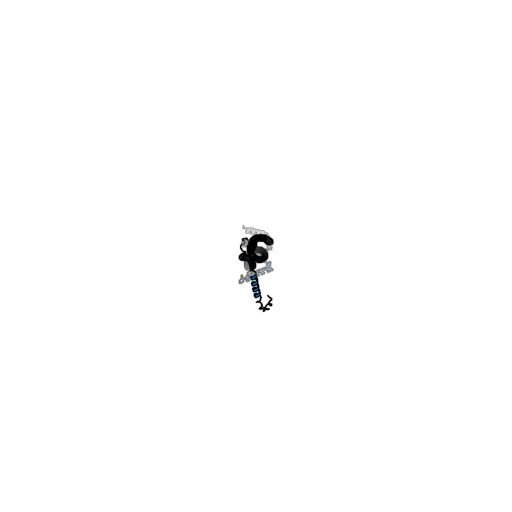52,52,53,48,53,52,50,53,52,51,51,51,53,50,53,54,51,49,54,54,49,52,54,50,51,53,52,51,50,53,52,50,52,53,51,53,52,50,51,54,53,51,52,52,51,51,55,52,51,52,50,51,52,52,53,51,55,49,52,50,54,53,50,54,51,50,51,52,52,51,50,53,52,51,53,51,51,54,50,52,52,53,48,51,52,50,52,51,53,50,51,52,51,51,52,53,51,51,55,50,50,49,55,47,50,55,48,51,52,51,52,51,50,53,52,50,51,54,49,50,51,51,48,53,53,49,54,51,51,49,52,51,50,51,52,49,51,50,52,51,50,52,51,50,49,54,50,53,52,51,50,51,53,51,52,50,54,51,50,51,52,55,48,49,68,71,69,70,82,60,60,70,74,56,54,51,51,52,52,50,52,52,51,48,56,54,56,53,58,80,61,68,71,76,94,56,97,64,73,73,81,49,63,66,60,51,49,49,46,50,48,44,53,48,50,49,49,51,48,51,49,51,49,49,51,49,50,58,58,56,64,70,66,71,66,72,69,60,62,56,54,58,56,53,54,60,59,53,60,70,62,73,78,74,85,85,83,81,97,79,83,81,89,88,90,88,81,87,83,80,91,133

Organism: NCBI:txid2934937

Radius of gyration: 121.45 Å; Cα contacts (8 Å, |Δi|>4): 43; chains: 1; bounding box: 232×95×322 Å

Mean predicted aligned error: 21.49 Å

Foldseek 3Di:
DDPVVVVVVVCVVPVVVVVVVVVVVVVVVVVCPVVDDDDDDPCVVPDCPDPVNVVVVVCVVPPPPDDPPDDDDDDDDDDPCCPDPVNLVVVVVVVVVLCVPPVNVVRDDPPDDDDDPSVVVVVVVVVVVVVVVVVVVVVVVVVVVVVVVVVVVVVVVVVVVVVVVVVVVVVVVVVVVVVVVVVVVVVVVVVVVVVVVVVVVVVVVVVVVVVVVVVVVVVVVVVVVVVVVVVVVVVVVVVVVVVVVVVVVVVVVVVVVVVVVVVVVVVVVVVVVVVVVVVVVVVVVVVVVVVVVVVVVVVVLVVVVVVVLVVVVVVLVVLVVVLVVVVVVVPDDPVVSVVSVVVSVVVVVVSVVPDRPDPPDPPPVCVVCCVVCVVVVVVVVVVVVVVVVVVVVVPPPPVVVVVVVVVVVVVVVVPPPDDDPDDDDDDPDDDDDD